Protein AF-A0A958KXW8-F1 (afdb_monomer)

Structure (mmCIF, N/CA/C/O backbone):
data_AF-A0A958KXW8-F1
#
_entry.id   AF-A0A958KXW8-F1
#
loop_
_atom_site.group_PDB
_atom_site.id
_atom_site.type_symbol
_atom_site.label_atom_id
_atom_site.label_alt_id
_atom_site.label_comp_id
_atom_site.label_asym_id
_atom_site.label_entity_id
_atom_site.label_seq_id
_atom_site.pdbx_PDB_ins_code
_atom_site.Cartn_x
_atom_site.Cartn_y
_atom_site.Cartn_z
_atom_site.occupancy
_atom_site.B_iso_or_equiv
_atom_site.auth_seq_id
_atom_site.auth_comp_id
_atom_site.auth_asym_id
_atom_site.auth_atom_id
_atom_site.pdbx_PDB_model_num
ATOM 1 N N . MET A 1 1 ? -33.061 13.403 -81.644 1.00 44.84 1 MET A N 1
ATOM 2 C CA . MET A 1 1 ? -31.694 12.838 -81.671 1.00 44.84 1 MET A CA 1
ATOM 3 C C . MET A 1 1 ? -31.217 12.624 -80.242 1.00 44.84 1 MET A C 1
ATOM 5 O O . MET A 1 1 ? -30.715 13.548 -79.624 1.00 44.84 1 MET A O 1
ATOM 9 N N . GLN A 1 2 ? -31.441 11.441 -79.678 1.00 46.78 2 GLN A N 1
ATOM 10 C CA . GLN A 1 2 ? -30.867 11.020 -78.398 1.00 46.78 2 GLN A CA 1
ATOM 11 C C . GLN A 1 2 ? -30.619 9.510 -78.468 1.00 46.78 2 GLN A C 1
ATOM 13 O O . GLN A 1 2 ? -31.419 8.801 -79.077 1.00 46.78 2 GLN A O 1
ATOM 18 N N . ARG A 1 3 ? -29.558 9.062 -77.779 1.00 53.62 3 ARG A N 1
ATOM 19 C CA . ARG A 1 3 ? -28.926 7.720 -77.719 1.00 53.62 3 ARG A CA 1
ATOM 20 C C . ARG A 1 3 ? -27.721 7.617 -78.666 1.00 53.62 3 ARG A C 1
ATOM 22 O O . ARG A 1 3 ? -27.907 7.570 -79.876 1.00 53.62 3 ARG A O 1
ATOM 29 N N . PRO A 1 4 ? -26.493 7.627 -78.104 1.00 51.78 4 PRO A N 1
ATOM 30 C CA . PRO A 1 4 ? -25.966 6.432 -77.437 1.00 51.78 4 PRO A CA 1
ATOM 31 C C . PRO A 1 4 ? -25.074 6.752 -76.212 1.00 51.78 4 PRO A C 1
ATOM 33 O O . PRO A 1 4 ? -23.893 7.036 -76.355 1.00 51.78 4 PRO A O 1
ATOM 36 N N . ILE A 1 5 ? -25.611 6.674 -74.990 1.00 54.44 5 ILE A N 1
ATOM 37 C CA . ILE A 1 5 ? -24.793 6.739 -73.750 1.00 54.44 5 ILE A CA 1
ATOM 38 C C . ILE A 1 5 ? -24.969 5.472 -72.886 1.00 54.44 5 ILE A C 1
ATOM 40 O O . ILE A 1 5 ? -24.111 5.120 -72.086 1.00 54.44 5 ILE A O 1
ATOM 44 N N . ILE A 1 6 ? -26.035 4.693 -73.102 1.00 53.25 6 ILE A N 1
ATOM 45 C CA . ILE A 1 6 ? -26.360 3.538 -72.246 1.00 53.25 6 ILE A CA 1
ATOM 46 C C . ILE A 1 6 ? -25.495 2.298 -72.567 1.00 53.25 6 ILE A C 1
ATOM 48 O O . ILE A 1 6 ? -25.275 1.457 -71.696 1.00 53.25 6 ILE A O 1
ATOM 52 N N . SER A 1 7 ? -24.947 2.171 -73.782 1.00 52.81 7 SER A N 1
ATOM 53 C CA . SER A 1 7 ? -24.134 1.002 -74.164 1.00 52.81 7 SER A CA 1
ATOM 54 C C . SER A 1 7 ? -22.685 1.060 -73.666 1.00 52.81 7 SER A C 1
ATOM 56 O O . SER A 1 7 ? -22.091 0.005 -73.438 1.00 52.81 7 SER A O 1
ATOM 58 N N . SER A 1 8 ? -22.118 2.252 -73.445 1.00 53.97 8 SER A N 1
ATOM 59 C CA . SER A 1 8 ? -20.753 2.393 -72.920 1.00 53.97 8 SER A CA 1
ATOM 60 C C . SER A 1 8 ? -20.694 2.087 -71.421 1.00 53.97 8 SER A C 1
ATOM 62 O O . SER A 1 8 ? -19.822 1.335 -70.993 1.00 53.97 8 SER A O 1
ATOM 64 N N . LEU A 1 9 ? -21.676 2.540 -70.634 1.00 51.44 9 LEU A N 1
ATOM 65 C CA . LEU A 1 9 ? -21.733 2.291 -69.185 1.00 51.44 9 LEU A CA 1
ATOM 66 C C . LEU A 1 9 ? -21.862 0.799 -68.823 1.00 51.44 9 LEU A C 1
ATOM 68 O O . LEU A 1 9 ? -21.274 0.350 -67.840 1.00 51.44 9 LEU A O 1
ATOM 72 N N . ARG A 1 10 ? -22.546 -0.013 -69.646 1.00 54.56 10 ARG A N 1
ATOM 73 C CA . ARG A 1 10 ? -22.614 -1.473 -6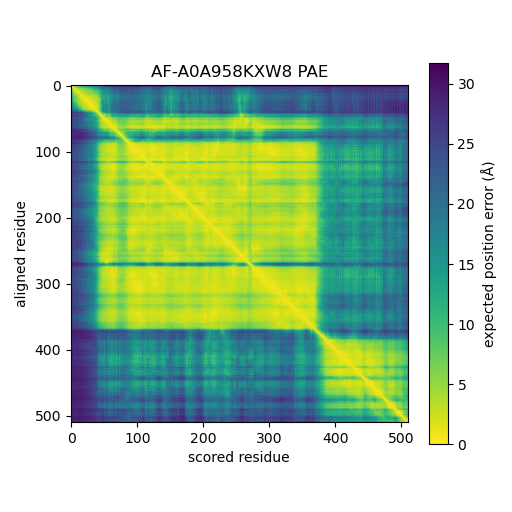9.431 1.00 54.56 10 ARG A CA 1
ATOM 74 C C . ARG A 1 10 ? -21.276 -2.184 -69.647 1.00 54.56 10 ARG A C 1
ATOM 76 O O . ARG A 1 10 ? -21.008 -3.159 -68.951 1.00 54.56 10 ARG A O 1
ATOM 83 N N . ARG A 1 11 ? -20.426 -1.706 -70.566 1.00 56.59 11 ARG A N 1
ATOM 84 C CA . ARG A 1 11 ? -19.087 -2.287 -70.774 1.00 56.59 11 ARG A CA 1
ATOM 85 C C . ARG A 1 11 ? -18.127 -1.923 -69.644 1.00 56.59 11 ARG A C 1
ATOM 87 O O . ARG A 1 11 ? -17.370 -2.784 -69.216 1.00 56.59 11 ARG A O 1
ATOM 94 N N . TRP A 1 12 ? -18.207 -0.707 -69.107 1.00 54.88 12 TRP A N 1
ATOM 95 C CA . TRP A 1 12 ? -17.369 -0.300 -67.974 1.00 54.88 12 TRP A CA 1
ATOM 96 C C . TRP A 1 12 ? -17.698 -1.071 -66.685 1.00 54.88 12 TRP A C 1
ATOM 98 O O . TRP A 1 12 ? -16.782 -1.506 -65.990 1.00 54.88 12 TRP A O 1
ATOM 108 N N . ASN A 1 13 ? -18.977 -1.359 -66.418 1.00 56.00 13 ASN A N 1
ATOM 109 C CA . ASN A 1 13 ? -19.364 -2.172 -65.257 1.00 56.00 13 ASN A CA 1
ATOM 110 C C . ASN A 1 13 ? -18.900 -3.633 -65.351 1.00 56.00 13 ASN A C 1
ATOM 112 O O . ASN A 1 13 ? -18.547 -4.216 -64.331 1.00 56.00 13 ASN A O 1
ATOM 116 N N . ALA A 1 14 ? -18.848 -4.222 -66.550 1.00 62.38 14 ALA A N 1
ATOM 117 C CA . ALA A 1 14 ? -18.357 -5.591 -66.723 1.00 62.38 14 ALA A CA 1
ATOM 118 C C . ALA A 1 14 ? -16.846 -5.717 -66.459 1.00 62.38 14 ALA A C 1
ATOM 120 O O . ALA A 1 14 ? -16.390 -6.771 -66.025 1.00 62.38 14 ALA A O 1
ATOM 121 N N . PHE A 1 15 ? -16.083 -4.642 -66.686 1.00 63.47 15 PHE A N 1
ATOM 122 C CA . PHE A 1 15 ? -14.644 -4.631 -66.438 1.00 63.47 15 PHE A CA 1
ATOM 123 C C . PHE A 1 15 ? -14.282 -4.207 -65.018 1.00 63.47 15 PHE A C 1
ATOM 125 O O . PHE A 1 15 ? -13.375 -4.799 -64.463 1.00 63.47 15 PHE A O 1
ATOM 132 N N . ILE A 1 16 ? -14.961 -3.239 -64.396 1.00 71.12 16 ILE A N 1
ATOM 133 C CA . ILE A 1 16 ? -14.552 -2.727 -63.072 1.00 71.12 16 ILE A CA 1
ATOM 134 C C . ILE A 1 16 ? -15.000 -3.645 -61.925 1.00 71.12 16 ILE A C 1
ATOM 136 O O . ILE A 1 16 ? -14.266 -3.825 -60.951 1.00 71.12 16 ILE A O 1
ATOM 140 N N . LEU A 1 17 ? -16.189 -4.244 -62.029 1.00 72.00 17 LEU A N 1
ATOM 141 C CA . LEU A 1 17 ? -16.794 -5.001 -60.929 1.00 72.00 17 LEU A CA 1
ATOM 142 C C . LEU A 1 17 ? -15.964 -6.224 -60.479 1.00 72.00 17 LEU A C 1
ATOM 144 O O . LEU A 1 17 ? -15.826 -6.409 -59.270 1.00 72.00 17 LEU A O 1
ATOM 148 N N . PRO A 1 18 ? -15.350 -7.023 -61.378 1.00 77.50 18 PRO A N 1
ATOM 149 C CA . PRO A 1 18 ? -14.501 -8.142 -60.970 1.00 77.50 18 PRO A CA 1
ATOM 150 C C . PRO A 1 18 ? -13.254 -7.690 -60.202 1.00 77.50 18 PRO A C 1
ATOM 152 O O . PRO A 1 18 ? -12.901 -8.308 -59.199 1.00 77.50 18 PRO A O 1
ATOM 155 N N . TYR A 1 19 ? -12.606 -6.594 -60.615 1.00 76.62 19 TYR A N 1
ATOM 156 C CA . TYR A 1 19 ? -11.420 -6.079 -59.918 1.00 76.62 19 TYR A CA 1
ATOM 157 C C . TYR A 1 19 ? -11.764 -5.485 -58.555 1.00 76.62 19 TYR A C 1
ATOM 159 O O . TYR A 1 19 ? -11.048 -5.753 -57.595 1.00 76.62 19 TYR A O 1
ATOM 167 N N . ALA A 1 20 ? -12.871 -4.743 -58.442 1.00 76.25 20 ALA A N 1
ATOM 168 C CA . ALA A 1 20 ? -13.340 -4.217 -57.160 1.00 76.25 20 ALA A CA 1
ATOM 169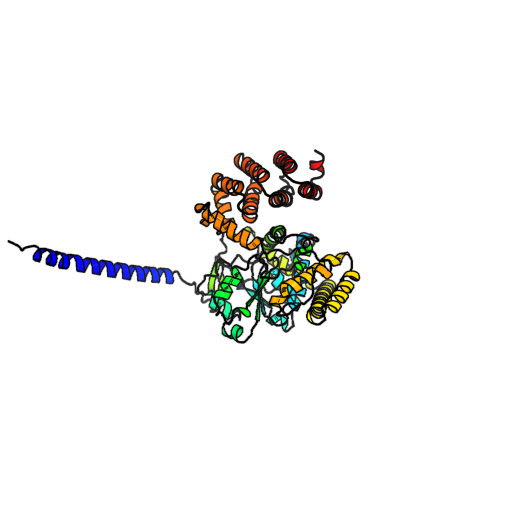 C C . ALA A 1 20 ? -13.693 -5.346 -56.178 1.00 76.25 20 ALA A C 1
ATOM 171 O O . ALA A 1 20 ? -13.316 -5.288 -55.009 1.00 76.25 20 ALA A O 1
ATOM 172 N N . LEU A 1 21 ? -14.349 -6.407 -56.663 1.00 79.94 21 LEU A N 1
ATOM 173 C CA . LEU A 1 21 ? -14.663 -7.582 -55.852 1.00 79.94 21 LEU A CA 1
ATOM 174 C C . LEU A 1 21 ? -13.389 -8.327 -55.427 1.00 79.94 21 LEU A C 1
ATOM 176 O O . LEU A 1 21 ? -13.267 -8.734 -54.276 1.00 79.94 21 LEU A O 1
ATOM 180 N N . THR A 1 22 ? -12.412 -8.449 -56.328 1.00 84.56 22 THR A N 1
ATOM 181 C CA . THR A 1 22 ? -11.135 -9.120 -56.046 1.00 84.56 22 THR A CA 1
ATOM 182 C C . THR A 1 22 ? -10.323 -8.342 -55.013 1.00 84.56 22 THR A C 1
ATOM 184 O O . THR A 1 22 ? -9.823 -8.947 -54.072 1.00 84.56 22 THR A O 1
ATOM 187 N N . LEU A 1 23 ? -10.250 -7.010 -55.137 1.00 81.31 23 LEU A N 1
ATOM 188 C CA . LEU A 1 23 ? -9.632 -6.101 -54.161 1.00 81.31 23 LEU A CA 1
ATOM 189 C C . LEU A 1 23 ? -10.316 -6.165 -52.796 1.00 81.31 23 LEU A C 1
ATOM 191 O O . LEU A 1 23 ? -9.639 -6.184 -51.775 1.00 81.31 23 LEU A O 1
ATOM 195 N N . PHE A 1 24 ? -11.648 -6.224 -52.763 1.00 83.56 24 PHE A N 1
ATOM 196 C CA . PHE A 1 24 ? -12.395 -6.337 -51.513 1.00 83.56 24 PHE A CA 1
ATOM 197 C C . PHE A 1 24 ? -12.146 -7.682 -50.816 1.00 83.56 24 PHE A C 1
ATOM 199 O O . PHE A 1 24 ? -11.944 -7.725 -49.600 1.00 83.56 24 PHE A O 1
ATOM 206 N N . VAL A 1 25 ? -12.103 -8.779 -51.578 1.00 86.00 25 VAL A N 1
ATOM 207 C CA . VAL A 1 25 ? -11.810 -10.118 -51.049 1.00 86.00 25 VAL A CA 1
ATOM 208 C C . VAL A 1 25 ? -10.361 -10.218 -50.572 1.00 86.00 25 VAL A C 1
ATOM 210 O O . VAL A 1 25 ? -10.131 -10.743 -49.485 1.00 86.00 25 VAL A O 1
ATOM 213 N N . THR A 1 26 ? -9.385 -9.674 -51.307 1.00 83.81 26 THR A N 1
ATOM 214 C CA . THR A 1 26 ? -7.981 -9.667 -50.860 1.00 83.81 26 THR A CA 1
ATOM 215 C C . THR A 1 26 ? -7.761 -8.766 -49.655 1.00 83.81 26 THR A C 1
ATOM 217 O O . THR A 1 26 ? -7.067 -9.189 -48.736 1.00 83.81 26 THR A O 1
ATOM 220 N N . PHE A 1 27 ? -8.386 -7.586 -49.581 1.00 84.31 27 PHE A N 1
ATOM 221 C CA . PHE A 1 27 ? -8.329 -6.749 -48.376 1.00 84.31 27 PHE A CA 1
ATOM 222 C C . PHE A 1 27 ? -8.973 -7.431 -47.172 1.00 84.31 27 PHE A C 1
ATOM 224 O O . PHE A 1 27 ? -8.417 -7.377 -46.080 1.00 84.31 27 PHE A O 1
ATOM 231 N N . SER A 1 28 ? -10.107 -8.107 -47.360 1.00 82.12 28 SER A N 1
ATOM 232 C CA . SER A 1 28 ? -10.772 -8.847 -46.282 1.00 82.12 28 SER A CA 1
ATOM 233 C C . SER A 1 28 ? -9.932 -10.040 -45.822 1.00 82.12 28 SER A C 1
ATOM 235 O O . SER A 1 28 ? -9.766 -10.246 -44.624 1.00 82.12 28 SER A O 1
ATOM 237 N N . ALA A 1 29 ? -9.330 -10.788 -46.751 1.00 82.19 29 ALA A N 1
ATOM 238 C CA . ALA A 1 29 ? -8.430 -11.894 -46.435 1.00 82.19 29 ALA A CA 1
ATOM 239 C C . ALA A 1 29 ? -7.146 -11.414 -45.742 1.00 82.19 29 ALA A C 1
ATOM 241 O O . ALA A 1 29 ? -6.722 -12.024 -44.765 1.00 82.19 29 ALA A O 1
ATOM 242 N N . LEU A 1 30 ? -6.561 -10.298 -46.190 1.00 81.75 30 LEU A N 1
ATOM 243 C CA . LEU A 1 30 ? -5.414 -9.667 -45.539 1.00 81.75 30 LEU A CA 1
ATOM 244 C C . LEU A 1 30 ? -5.778 -9.120 -44.165 1.00 81.75 30 LEU A C 1
ATOM 246 O O . LEU A 1 30 ? -4.993 -9.296 -43.249 1.00 81.75 30 LEU A O 1
ATOM 250 N N . ALA A 1 31 ? -6.955 -8.519 -43.984 1.00 78.12 31 ALA A N 1
ATOM 251 C CA . ALA A 1 31 ? -7.420 -8.044 -42.685 1.00 78.12 31 ALA A CA 1
ATOM 252 C C . ALA A 1 31 ? -7.651 -9.204 -41.710 1.00 78.12 31 ALA A C 1
ATOM 254 O O . ALA A 1 31 ? -7.269 -9.088 -40.547 1.00 78.12 31 ALA A O 1
ATOM 255 N N . VAL A 1 32 ? -8.203 -10.331 -42.179 1.00 75.50 32 VAL A N 1
ATOM 256 C CA . VAL A 1 32 ? -8.346 -11.574 -41.403 1.00 75.50 32 VAL A CA 1
ATOM 257 C C . VAL A 1 32 ? -6.983 -12.187 -41.091 1.00 75.50 32 VAL A C 1
ATOM 259 O O . VAL A 1 32 ? -6.757 -12.589 -39.958 1.00 75.50 32 VAL A O 1
ATOM 262 N N . LEU A 1 33 ? -6.043 -12.206 -42.038 1.00 71.25 33 LEU A N 1
ATOM 263 C CA . LEU A 1 33 ? -4.671 -12.662 -41.800 1.00 71.25 33 LEU A CA 1
ATOM 264 C C . LEU A 1 33 ? -3.920 -11.737 -40.843 1.00 71.25 33 LEU A C 1
ATOM 266 O O . LEU A 1 33 ? -3.206 -12.231 -39.984 1.00 71.25 33 LEU A O 1
ATOM 270 N N . PHE A 1 34 ? -4.114 -10.421 -40.922 1.00 68.94 34 PHE A N 1
ATOM 271 C CA . PHE A 1 34 ? -3.518 -9.463 -39.994 1.00 68.94 34 PHE A CA 1
ATOM 272 C C . PHE A 1 34 ? -4.129 -9.600 -38.604 1.00 68.94 34 PHE A C 1
ATOM 274 O O . PHE A 1 34 ? -3.391 -9.659 -37.633 1.00 68.94 34 PHE A O 1
ATOM 281 N N . THR A 1 35 ? -5.454 -9.721 -38.475 1.00 63.69 35 THR A N 1
ATOM 282 C CA . THR A 1 35 ? -6.088 -9.978 -37.169 1.00 63.69 35 THR A CA 1
ATOM 283 C C . THR A 1 35 ? -5.728 -11.352 -36.623 1.00 63.69 35 THR A C 1
ATOM 285 O O . THR A 1 35 ? -5.498 -11.465 -35.423 1.00 63.69 35 THR A O 1
ATOM 288 N N . ALA A 1 36 ? -5.587 -12.371 -37.473 1.00 56.28 36 ALA A N 1
ATOM 289 C CA . ALA A 1 36 ? -5.087 -13.682 -37.088 1.00 56.28 36 ALA A CA 1
ATOM 290 C C . ALA A 1 36 ? -3.630 -13.585 -36.622 1.00 56.28 36 ALA A C 1
ATOM 292 O O . ALA A 1 36 ? -3.357 -13.955 -35.492 1.00 56.28 36 ALA A O 1
ATOM 293 N N . MET A 1 37 ? -2.718 -12.990 -37.390 1.00 54.12 37 MET A N 1
ATOM 294 C CA . MET A 1 37 ? -1.308 -12.808 -37.014 1.00 54.12 37 MET A CA 1
ATOM 295 C C . MET A 1 37 ? -1.123 -11.904 -35.790 1.00 54.12 37 MET A C 1
ATOM 297 O O . MET A 1 37 ? -0.218 -12.141 -35.001 1.00 54.12 37 MET A O 1
ATOM 301 N N . TRP A 1 38 ? -2.001 -10.925 -35.567 1.00 53.28 38 TRP A N 1
ATOM 302 C CA . TRP A 1 38 ? -1.994 -10.061 -34.379 1.00 53.28 38 TRP A CA 1
ATOM 303 C C . TRP A 1 38 ? -2.736 -10.682 -33.182 1.00 53.28 38 TRP A C 1
ATOM 305 O O . TRP A 1 38 ? -2.569 -10.263 -32.042 1.00 53.28 38 TRP A O 1
ATOM 315 N N . SER A 1 39 ? -3.545 -11.720 -33.410 1.00 48.25 39 SER A N 1
ATOM 316 C CA . SER A 1 39 ? -4.073 -12.600 -32.357 1.00 48.25 39 SER A CA 1
ATOM 317 C C . SER A 1 39 ? -3.132 -13.770 -32.037 1.00 48.25 39 SER A C 1
ATOM 319 O O . SER A 1 39 ? -3.167 -14.293 -30.926 1.00 48.25 39 SER A O 1
ATOM 321 N N . VAL A 1 40 ? -2.272 -14.131 -32.997 1.00 42.09 40 VAL A N 1
ATOM 322 C CA . VAL A 1 40 ? -1.244 -15.184 -32.961 1.00 42.09 40 VAL A CA 1
ATOM 323 C C . VAL A 1 40 ? 0.144 -14.603 -32.664 1.00 42.09 40 VAL A C 1
ATOM 325 O O . VAL A 1 40 ? 1.095 -15.363 -32.504 1.00 42.09 40 VAL A O 1
ATOM 328 N N . SER A 1 41 ? 0.280 -13.284 -32.457 1.00 48.22 41 SER A N 1
ATOM 329 C CA . SER A 1 41 ? 1.353 -12.745 -31.618 1.00 48.22 41 SER A CA 1
ATOM 330 C C . SER A 1 41 ? 1.124 -13.322 -30.222 1.00 48.22 41 SER A C 1
ATOM 332 O O . SER A 1 41 ? 0.304 -12.838 -29.439 1.00 48.22 41 SER A O 1
ATOM 334 N N . ALA A 1 42 ? 1.744 -14.483 -30.049 1.00 49.53 42 ALA A N 1
ATOM 335 C CA . ALA A 1 42 ? 1.342 -15.568 -29.191 1.00 49.53 42 ALA A CA 1
ATOM 336 C C . ALA A 1 42 ? 1.167 -15.104 -27.752 1.00 49.53 42 ALA A C 1
ATOM 338 O O . ALA A 1 42 ? 2.092 -14.566 -27.144 1.00 49.53 42 ALA A O 1
ATOM 339 N N . GLN A 1 43 ? 0.012 -15.419 -27.164 1.00 57.03 43 GLN A N 1
ATOM 340 C CA . GLN A 1 43 ? 0.018 -15.711 -25.738 1.00 57.03 43 GLN A CA 1
ATOM 341 C C . GLN A 1 43 ? 1.009 -16.845 -25.538 1.00 57.03 43 GLN A C 1
ATOM 343 O O . GLN A 1 43 ? 0.776 -17.973 -25.976 1.00 57.03 43 GLN A O 1
ATOM 348 N N . ALA A 1 44 ? 2.139 -16.512 -24.934 1.00 61.81 44 ALA A N 1
ATOM 349 C CA . ALA A 1 44 ? 3.158 -17.476 -24.619 1.00 61.81 44 ALA A CA 1
ATOM 350 C C . ALA A 1 44 ? 2.544 -18.468 -23.616 1.00 61.81 44 ALA A C 1
ATOM 352 O O . ALA A 1 44 ? 2.249 -18.120 -22.470 1.00 61.81 44 ALA A O 1
ATOM 353 N N . LYS A 1 45 ? 2.218 -19.668 -24.099 1.00 72.06 45 LYS A N 1
ATOM 354 C CA . LYS A 1 45 ? 1.870 -20.813 -23.262 1.00 72.06 45 LYS A CA 1
ATOM 355 C C . LYS A 1 45 ? 3.147 -21.614 -23.081 1.00 72.06 45 LYS A C 1
ATOM 357 O O . LYS A 1 45 ? 3.691 -22.118 -24.060 1.00 72.06 45 LYS A O 1
ATOM 362 N N . TRP A 1 46 ? 3.619 -21.707 -21.848 1.00 79.38 46 TRP A N 1
ATOM 363 C CA . TRP A 1 46 ? 4.804 -22.472 -21.486 1.00 79.38 46 TRP A CA 1
ATOM 364 C C . TRP A 1 46 ? 4.352 -23.699 -20.704 1.00 79.38 46 TRP A C 1
ATOM 366 O O . TRP A 1 46 ? 3.907 -23.606 -19.561 1.00 79.38 46 TRP A O 1
ATOM 376 N N . THR A 1 47 ? 4.384 -24.851 -21.365 1.00 76.94 47 THR A N 1
ATOM 377 C CA . THR A 1 47 ? 3.844 -26.112 -20.838 1.00 76.94 47 THR A CA 1
ATOM 378 C C . THR A 1 47 ? 4.693 -26.705 -19.726 1.00 76.94 47 THR A C 1
ATOM 380 O O . THR A 1 47 ? 4.158 -27.382 -18.857 1.00 76.94 47 THR A O 1
ATOM 383 N N . ASP A 1 48 ? 5.985 -26.390 -19.700 1.00 81.44 48 ASP A N 1
ATOM 384 C CA . ASP A 1 48 ? 6.961 -27.095 -18.864 1.00 81.44 48 ASP A CA 1
ATOM 385 C C . ASP A 1 48 ? 7.007 -26.557 -17.422 1.00 81.44 48 ASP A C 1
ATOM 387 O O . ASP A 1 48 ? 7.886 -26.912 -16.643 1.00 81.44 48 ASP A O 1
ATOM 391 N N . GLY A 1 49 ? 6.084 -25.655 -17.061 1.00 81.88 49 GLY A N 1
ATOM 392 C CA . GLY A 1 49 ? 6.022 -25.028 -15.735 1.00 81.88 49 GLY A CA 1
ATOM 393 C C . GLY A 1 49 ? 7.172 -24.058 -15.438 1.00 81.88 49 GLY A C 1
ATOM 394 O O . GLY A 1 49 ? 7.212 -23.466 -14.363 1.00 81.88 49 GLY A O 1
ATOM 395 N N . GLN A 1 50 ? 8.098 -23.868 -16.380 1.00 87.00 50 GLN A N 1
ATOM 396 C CA . GLN A 1 50 ? 9.260 -23.000 -16.225 1.00 87.00 50 GLN A CA 1
ATOM 397 C C . GLN A 1 50 ? 9.035 -21.636 -16.879 1.00 87.00 50 GLN A C 1
ATOM 399 O O . GLN A 1 50 ? 8.477 -21.526 -17.972 1.00 87.00 50 GLN A O 1
ATOM 404 N N . ILE A 1 51 ? 9.514 -20.586 -16.210 1.00 87.94 51 ILE A N 1
ATOM 405 C CA . ILE A 1 51 ? 9.613 -19.247 -16.793 1.00 87.94 51 ILE A CA 1
ATOM 406 C C . ILE A 1 51 ? 10.785 -19.261 -17.790 1.00 87.94 51 ILE A C 1
ATOM 408 O O . ILE A 1 51 ? 11.895 -19.615 -17.390 1.00 87.94 51 ILE A O 1
ATOM 412 N N . PRO A 1 52 ? 10.590 -18.902 -19.072 1.00 86.00 52 PRO A N 1
ATOM 413 C CA . PRO A 1 52 ? 11.663 -18.911 -20.051 1.00 86.00 52 PRO A CA 1
ATOM 414 C C . PRO A 1 52 ? 12.777 -17.941 -19.705 1.00 86.00 52 PRO A C 1
ATOM 416 O O . PRO A 1 52 ? 12.574 -16.915 -19.054 1.00 86.00 52 PRO A O 1
ATOM 419 N N . HIS A 1 53 ? 13.947 -18.231 -20.262 1.00 89.38 53 HIS A N 1
ATOM 420 C CA . HIS A 1 53 ? 15.093 -17.343 -20.197 1.00 89.38 53 HIS A CA 1
ATOM 421 C C . HIS A 1 53 ? 14.735 -15.921 -20.671 1.00 89.38 53 HIS A C 1
ATOM 423 O O . HIS A 1 53 ? 14.078 -15.739 -21.699 1.00 89.38 53 HIS A O 1
ATOM 429 N N . GLY A 1 54 ? 15.184 -14.911 -19.923 1.00 90.12 54 GLY A N 1
ATOM 430 C CA . GLY A 1 54 ? 14.888 -13.499 -20.190 1.00 90.12 54 GLY A CA 1
ATOM 431 C C . GLY A 1 54 ? 13.567 -12.993 -19.598 1.00 90.12 54 GLY A C 1
ATOM 432 O O . GLY A 1 54 ? 13.247 -11.815 -19.758 1.00 90.12 54 GLY A O 1
ATOM 433 N N . TRP A 1 55 ? 12.807 -13.850 -18.911 1.00 91.69 55 TRP A N 1
ATOM 434 C CA . TRP A 1 55 ? 11.583 -13.483 -18.203 1.00 91.69 55 TRP A CA 1
ATOM 435 C C . TRP A 1 55 ? 11.691 -13.792 -16.715 1.00 91.69 55 TRP A C 1
ATOM 437 O O . TRP A 1 55 ? 12.431 -14.674 -16.284 1.00 91.69 55 TRP A O 1
ATOM 447 N N . GLU A 1 56 ? 10.911 -13.073 -15.921 1.00 91.62 56 GLU A N 1
ATOM 448 C CA . GLU A 1 56 ? 10.765 -13.322 -14.495 1.00 91.62 56 GLU A CA 1
ATOM 449 C C . GLU A 1 56 ? 9.302 -13.258 -14.058 1.00 91.62 56 GLU A C 1
ATOM 451 O O . GLU A 1 56 ? 8.440 -12.688 -14.733 1.00 91.62 56 GLU A O 1
ATOM 456 N N . SER A 1 57 ? 9.034 -13.881 -12.913 1.00 91.38 57 SER A N 1
ATOM 457 C CA . SER A 1 57 ? 7.736 -13.899 -12.249 1.00 91.38 57 SER A CA 1
ATOM 458 C C . SER A 1 57 ? 7.921 -14.081 -10.743 1.00 91.38 57 SER A C 1
ATOM 460 O O . SER A 1 57 ? 8.926 -14.648 -10.295 1.00 91.38 57 SER A O 1
ATOM 462 N N . TYR A 1 58 ? 6.908 -13.686 -9.969 1.00 89.56 58 TYR A N 1
ATOM 463 C CA . TYR A 1 58 ? 6.843 -13.937 -8.523 1.00 89.56 58 TYR A CA 1
ATOM 464 C C . TYR A 1 58 ? 6.790 -15.422 -8.176 1.00 89.56 58 TYR A C 1
ATOM 466 O O . TYR A 1 58 ? 7.054 -15.762 -7.033 1.00 89.56 58 TYR A O 1
ATOM 474 N N . LEU A 1 59 ? 6.559 -16.311 -9.151 1.00 87.50 59 LEU A N 1
ATOM 475 C CA . LEU A 1 59 ? 6.724 -17.756 -8.964 1.00 87.50 59 LEU A CA 1
ATOM 476 C C . LEU A 1 59 ? 8.112 -18.124 -8.400 1.00 87.50 59 LEU A C 1
ATOM 478 O O . LEU A 1 59 ? 8.263 -19.138 -7.733 1.00 87.50 59 LEU A O 1
ATOM 482 N N . THR A 1 60 ? 9.125 -17.294 -8.665 1.00 88.56 60 THR A N 1
ATOM 483 C CA . THR A 1 60 ? 10.501 -17.499 -8.183 1.00 88.56 60 THR A CA 1
ATOM 484 C C . THR A 1 60 ? 10.822 -16.771 -6.875 1.00 88.56 60 THR A C 1
ATOM 486 O O . THR A 1 60 ? 11.929 -16.923 -6.361 1.00 88.56 60 THR A O 1
ATOM 489 N N . ARG A 1 61 ? 9.892 -15.965 -6.341 1.00 91.94 61 ARG A N 1
ATOM 490 C CA . ARG A 1 61 ? 10.064 -15.267 -5.060 1.00 91.94 61 ARG A CA 1
ATOM 491 C C . ARG A 1 61 ? 9.816 -16.260 -3.925 1.00 91.94 61 ARG A C 1
ATOM 493 O O . ARG A 1 61 ? 8.754 -16.880 -3.916 1.00 91.94 61 ARG A O 1
ATOM 500 N N . PRO A 1 62 ? 10.745 -16.424 -2.969 1.00 92.81 62 PRO A N 1
ATOM 501 C CA . PRO A 1 62 ? 10.488 -17.284 -1.824 1.00 92.81 62 PRO A CA 1
ATOM 502 C C . PRO A 1 62 ? 9.357 -16.713 -0.963 1.00 92.81 62 PRO A C 1
ATOM 504 O O . PRO A 1 62 ? 9.155 -15.500 -0.894 1.00 92.81 62 PRO A O 1
ATOM 507 N N . ASP A 1 63 ? 8.632 -17.592 -0.277 1.00 94.12 63 ASP A N 1
ATOM 508 C CA . ASP A 1 63 ? 7.700 -17.186 0.776 1.00 94.12 63 ASP A CA 1
ATOM 509 C C . ASP A 1 63 ? 8.507 -16.701 1.996 1.00 94.12 63 ASP A C 1
ATOM 511 O O . ASP A 1 63 ? 9.498 -17.339 2.365 1.00 94.12 63 ASP A O 1
ATOM 515 N N . ILE A 1 64 ? 8.097 -15.604 2.639 1.00 96.00 64 ILE A N 1
ATOM 516 C CA . ILE A 1 64 ? 8.712 -15.084 3.872 1.00 96.00 64 ILE A CA 1
ATOM 517 C C . ILE A 1 64 ? 8.714 -16.126 5.007 1.00 96.00 64 ILE A C 1
ATOM 519 O O . ILE A 1 64 ? 9.621 -16.164 5.843 1.00 96.00 64 ILE A O 1
ATOM 523 N N . LEU A 1 65 ? 7.741 -17.036 5.019 1.00 95.88 65 LEU A N 1
ATOM 524 C CA . LEU A 1 65 ? 7.660 -18.120 5.994 1.00 95.88 65 LEU A CA 1
ATOM 525 C C . LEU A 1 65 ? 8.692 -19.222 5.718 1.00 95.88 65 LEU A C 1
ATOM 527 O O . LEU A 1 65 ? 9.066 -19.954 6.634 1.00 95.88 65 LEU A O 1
ATOM 531 N N . SER A 1 66 ? 9.268 -19.274 4.510 1.00 93.19 66 SER A N 1
ATOM 532 C CA . SER A 1 66 ? 10.279 -20.271 4.140 1.00 93.19 66 SER A CA 1
ATOM 533 C C . SER A 1 66 ? 11.456 -20.274 5.125 1.00 93.19 66 SER A C 1
ATOM 535 O O . SER A 1 66 ? 11.970 -19.206 5.480 1.00 93.19 66 SER A O 1
ATOM 537 N N . PRO A 1 67 ? 11.949 -21.451 5.551 1.00 83.81 67 PRO A N 1
ATOM 538 C CA . PRO A 1 67 ? 13.055 -21.532 6.506 1.00 83.81 67 PRO A CA 1
ATOM 539 C C . PRO A 1 67 ? 14.357 -20.936 5.945 1.00 83.81 67 PRO A C 1
ATOM 541 O O . PRO A 1 67 ? 15.150 -20.386 6.701 1.00 83.81 67 PRO A O 1
ATOM 544 N N . ASN A 1 68 ? 14.545 -20.973 4.619 1.00 80.31 68 ASN A N 1
ATOM 545 C CA . ASN A 1 68 ? 15.759 -20.525 3.934 1.00 80.31 68 ASN A CA 1
ATOM 546 C C . ASN A 1 68 ? 15.453 -19.508 2.824 1.00 80.31 68 ASN A C 1
ATOM 548 O O . ASN A 1 68 ? 15.511 -19.841 1.644 1.00 80.31 68 ASN A O 1
ATOM 552 N N . ILE A 1 69 ? 15.165 -18.257 3.193 1.00 84.81 69 ILE A N 1
ATOM 553 C CA . ILE A 1 69 ? 14.890 -17.167 2.232 1.00 84.81 69 ILE A CA 1
ATOM 554 C C . ILE A 1 69 ? 16.093 -16.901 1.305 1.00 84.81 69 ILE A C 1
ATOM 556 O O . ILE A 1 69 ? 15.922 -16.667 0.115 1.00 84.81 69 ILE A O 1
ATOM 560 N N . LEU A 1 70 ? 17.316 -16.973 1.834 1.00 76.56 70 LEU A N 1
ATOM 561 C CA . LEU A 1 70 ? 18.550 -16.608 1.121 1.00 76.56 70 LEU A CA 1
ATOM 562 C C . LEU A 1 70 ? 19.282 -17.791 0.469 1.00 76.56 70 LEU A C 1
ATOM 564 O O . LEU A 1 70 ? 20.284 -17.604 -0.217 1.00 76.56 70 LEU A O 1
ATOM 568 N N . GLY A 1 71 ? 18.808 -19.020 0.686 1.00 70.81 71 GLY A N 1
ATOM 569 C CA . GLY A 1 71 ? 19.568 -20.232 0.371 1.00 70.81 71 GLY A CA 1
ATOM 570 C C . GLY A 1 71 ? 20.769 -20.451 1.308 1.00 70.81 71 GLY A C 1
ATOM 571 O O . GLY A 1 71 ? 21.221 -19.549 2.012 1.00 70.81 71 GLY A O 1
ATOM 572 N N . ALA A 1 72 ? 21.295 -21.680 1.337 1.00 61.72 72 ALA A N 1
ATOM 573 C CA . ALA A 1 72 ? 22.327 -22.094 2.299 1.00 61.72 72 ALA A CA 1
ATOM 574 C C . ALA A 1 72 ? 23.675 -21.351 2.151 1.00 61.72 72 ALA A C 1
ATOM 576 O O . ALA A 1 72 ? 24.443 -21.280 3.104 1.00 61.72 72 ALA A O 1
ATOM 577 N N . GLY A 1 73 ? 23.969 -20.793 0.970 1.00 61.41 73 GLY A N 1
ATOM 578 C CA . GLY A 1 73 ? 25.250 -20.138 0.675 1.00 61.41 73 GLY A CA 1
ATOM 579 C C . GLY A 1 73 ? 25.337 -18.652 1.043 1.00 61.41 73 GLY A C 1
ATOM 580 O O . GLY A 1 73 ? 26.439 -18.159 1.252 1.00 61.41 73 GLY A O 1
ATOM 581 N N . ALA A 1 74 ? 24.211 -17.937 1.141 1.00 65.19 74 ALA A N 1
ATOM 582 C CA . ALA A 1 74 ? 24.208 -16.480 1.341 1.00 65.19 74 ALA A CA 1
ATOM 583 C C . ALA A 1 74 ? 24.058 -16.050 2.814 1.00 65.19 74 ALA A C 1
ATOM 585 O O . ALA A 1 74 ? 24.289 -14.890 3.144 1.00 65.19 74 ALA A O 1
ATOM 586 N N . GLN A 1 75 ? 23.743 -16.976 3.729 1.00 61.94 75 GLN A N 1
ATOM 587 C CA . GLN A 1 75 ? 23.640 -16.675 5.167 1.00 61.94 75 GLN A CA 1
ATOM 588 C C . GLN A 1 75 ? 24.967 -16.210 5.792 1.00 61.94 75 GLN A C 1
ATOM 590 O O . GLN A 1 75 ? 24.952 -15.428 6.740 1.00 61.94 75 GLN A O 1
ATOM 595 N N . SER A 1 76 ? 26.114 -16.661 5.274 1.00 59.00 76 SER A N 1
ATOM 596 C CA . SER A 1 76 ? 27.436 -16.301 5.807 1.00 59.00 76 SER A CA 1
ATOM 597 C C . SER A 1 76 ? 27.906 -14.902 5.394 1.00 59.00 76 SER A C 1
ATOM 599 O O . SER A 1 76 ? 28.710 -14.307 6.105 1.00 59.00 76 SER A O 1
ATOM 601 N N . GLN A 1 77 ? 27.387 -14.347 4.292 1.00 56.09 77 GLN A N 1
ATOM 602 C CA . GLN A 1 77 ? 27.782 -13.027 3.778 1.00 56.09 77 GLN A CA 1
ATOM 603 C C . GLN A 1 77 ? 27.050 -11.856 4.456 1.00 56.09 77 GLN A C 1
ATOM 605 O O . GLN A 1 77 ? 27.422 -10.705 4.258 1.00 56.09 77 GLN A O 1
ATOM 610 N N . LEU A 1 78 ? 26.050 -12.139 5.295 1.00 55.06 78 LEU A N 1
ATOM 611 C CA . LEU A 1 78 ? 25.172 -11.136 5.914 1.00 55.06 78 LEU A CA 1
ATOM 612 C C . LEU A 1 78 ? 25.419 -10.933 7.416 1.00 55.06 78 LEU A C 1
ATOM 614 O O . LEU A 1 78 ? 24.585 -10.368 8.118 1.00 55.06 78 LEU A O 1
ATOM 618 N N . GLN A 1 79 ? 26.566 -11.384 7.935 1.00 54.12 79 GLN A N 1
ATOM 619 C CA . GLN A 1 79 ? 26.896 -11.256 9.362 1.00 54.12 79 GLN A CA 1
ATOM 620 C C . GLN A 1 79 ? 27.069 -9.803 9.835 1.00 54.12 79 GLN A C 1
ATOM 622 O O . GLN A 1 79 ? 26.931 -9.533 11.026 1.00 54.12 79 GLN A O 1
ATOM 627 N N . THR A 1 80 ? 27.303 -8.857 8.927 1.00 56.81 80 THR A N 1
ATOM 628 C CA . THR A 1 80 ? 27.139 -7.427 9.196 1.00 56.81 80 THR A CA 1
ATOM 629 C C . THR A 1 80 ? 25.911 -6.975 8.431 1.00 56.81 80 THR A C 1
ATOM 631 O O . THR A 1 80 ? 25.961 -6.955 7.207 1.00 56.81 80 THR A O 1
ATOM 634 N N . ASP A 1 81 ? 24.812 -6.675 9.121 1.00 60.44 81 ASP A N 1
ATOM 635 C CA . ASP A 1 81 ? 23.577 -6.221 8.479 1.00 60.44 81 ASP A CA 1
ATOM 636 C C . ASP A 1 81 ? 23.628 -4.689 8.321 1.00 60.44 81 ASP A C 1
ATOM 638 O O . ASP A 1 81 ? 23.305 -3.976 9.277 1.00 60.44 81 ASP A O 1
ATOM 642 N N . PRO A 1 82 ? 24.069 -4.140 7.168 1.00 62.97 82 PRO A N 1
ATOM 643 C CA . PRO A 1 82 ? 24.130 -2.693 6.974 1.00 62.97 82 PRO A CA 1
ATOM 644 C C . PRO A 1 82 ? 22.752 -2.030 7.121 1.00 62.97 82 PRO A C 1
ATOM 646 O O . PRO A 1 82 ? 22.686 -0.835 7.414 1.00 62.97 82 PRO A O 1
ATOM 649 N N . LEU A 1 83 ? 21.658 -2.788 6.968 1.00 71.25 83 LEU A N 1
ATOM 650 C CA . LEU A 1 83 ? 20.304 -2.261 7.096 1.00 71.25 83 LEU A CA 1
ATOM 651 C C . LEU A 1 83 ? 19.904 -1.998 8.548 1.00 71.25 83 LEU A C 1
ATOM 653 O O . LEU A 1 83 ? 19.156 -1.058 8.795 1.00 71.25 83 LEU A O 1
ATOM 657 N N . ASP A 1 84 ? 20.408 -2.768 9.519 1.00 63.81 84 ASP A N 1
ATOM 658 C CA . ASP A 1 84 ? 20.094 -2.533 10.939 1.00 63.81 84 ASP A CA 1
ATOM 659 C C . ASP A 1 84 ? 20.666 -1.184 11.433 1.00 63.81 84 ASP A C 1
ATOM 661 O O . ASP A 1 84 ? 20.142 -0.595 12.379 1.00 63.81 84 ASP A O 1
ATOM 665 N N . SER A 1 85 ? 21.704 -0.664 10.767 1.00 67.31 85 SER A N 1
ATOM 666 C CA . SER A 1 85 ? 22.242 0.686 10.992 1.00 67.31 85 SER A CA 1
ATOM 667 C C . SER A 1 85 ? 21.617 1.776 10.115 1.00 67.31 85 SER A C 1
ATOM 669 O O . SER A 1 85 ? 21.821 2.964 10.379 1.00 67.31 85 SER A O 1
ATOM 671 N N . ASP A 1 86 ? 20.855 1.407 9.084 1.00 80.50 86 ASP A N 1
ATOM 672 C CA . ASP A 1 86 ? 20.164 2.364 8.227 1.00 80.50 86 ASP A CA 1
ATOM 673 C C . ASP A 1 86 ? 18.889 2.853 8.924 1.00 80.50 86 ASP A C 1
ATOM 675 O O . ASP A 1 86 ? 17.845 2.195 8.949 1.00 80.50 86 ASP A O 1
ATOM 679 N N . ARG A 1 87 ? 18.978 4.056 9.500 1.00 77.00 87 ARG A N 1
ATOM 680 C CA . ARG A 1 87 ? 17.868 4.702 10.210 1.00 77.00 87 ARG A CA 1
ATOM 681 C C . ARG A 1 87 ? 16.596 4.776 9.358 1.00 77.00 87 ARG A C 1
ATOM 683 O O . ARG A 1 87 ? 15.508 4.636 9.916 1.00 77.00 87 ARG A O 1
ATOM 690 N N . SER A 1 88 ? 16.725 4.971 8.044 1.00 84.12 88 SER A N 1
ATOM 691 C CA . SER A 1 88 ? 15.576 5.068 7.139 1.00 84.12 88 SER A CA 1
ATOM 692 C C . SER A 1 88 ? 14.847 3.729 7.021 1.00 84.12 88 SER A C 1
ATOM 694 O O . SER A 1 88 ? 13.621 3.676 7.130 1.00 84.12 88 SER A O 1
ATOM 696 N N . TRP A 1 89 ? 15.595 2.628 6.916 1.00 91.75 89 TRP A N 1
ATOM 697 C CA . TRP A 1 89 ? 15.022 1.290 6.876 1.00 91.75 89 TRP A CA 1
ATOM 698 C C . TRP A 1 89 ? 14.341 0.913 8.190 1.00 91.75 89 TRP A C 1
ATOM 700 O O . TRP A 1 89 ? 13.218 0.416 8.169 1.00 91.75 89 TRP A O 1
ATOM 710 N N . VAL A 1 90 ? 14.966 1.190 9.338 1.00 90.88 90 VAL A N 1
ATOM 711 C CA . VAL A 1 90 ? 14.358 0.904 10.650 1.00 90.88 90 VAL A CA 1
ATOM 712 C C . VAL A 1 90 ? 13.012 1.623 10.799 1.00 90.88 90 VAL A C 1
ATOM 714 O O . VAL A 1 90 ? 12.044 1.027 11.277 1.00 90.88 90 VAL A O 1
ATOM 717 N N . GLN A 1 91 ? 12.921 2.880 10.351 1.00 92.56 91 GLN A N 1
ATOM 718 C CA . GLN A 1 91 ? 11.665 3.635 10.339 1.00 92.56 91 GLN A CA 1
ATOM 719 C C . GLN A 1 91 ? 10.615 2.988 9.430 1.00 92.56 91 GLN A C 1
ATOM 721 O O . GLN A 1 91 ? 9.494 2.763 9.879 1.00 92.56 91 GLN A O 1
ATOM 726 N N . ILE A 1 92 ? 10.979 2.638 8.193 1.00 95.12 92 ILE A N 1
ATOM 727 C CA . ILE A 1 92 ? 10.082 1.975 7.231 1.00 95.12 92 ILE A CA 1
ATOM 728 C C . ILE A 1 92 ? 9.596 0.622 7.765 1.00 95.12 92 ILE A C 1
ATOM 730 O O . ILE A 1 92 ? 8.410 0.309 7.696 1.00 95.12 92 ILE A O 1
ATOM 734 N N . ARG A 1 93 ? 10.489 -0.178 8.350 1.00 96.25 93 ARG A N 1
ATOM 735 C CA . ARG A 1 93 ? 10.161 -1.481 8.937 1.00 96.25 93 ARG A CA 1
ATOM 736 C C . ARG A 1 93 ? 9.154 -1.346 10.080 1.00 96.25 93 ARG A C 1
ATOM 738 O O . ARG A 1 93 ? 8.175 -2.086 10.119 1.00 96.25 93 ARG A O 1
ATOM 745 N N . ASN A 1 94 ? 9.355 -0.383 10.980 1.00 95.75 94 ASN A N 1
ATOM 746 C CA . ASN A 1 94 ? 8.398 -0.102 12.053 1.00 95.75 94 ASN A CA 1
ATOM 747 C C . ASN A 1 94 ? 7.061 0.414 11.499 1.00 95.75 94 ASN A C 1
ATOM 749 O O . ASN A 1 94 ? 6.003 0.020 11.993 1.00 95.75 94 ASN A O 1
ATOM 753 N N . ALA A 1 95 ? 7.106 1.224 10.436 1.00 96.94 95 ALA A N 1
ATOM 754 C CA . ALA A 1 95 ? 5.919 1.670 9.718 1.00 96.94 95 ALA A CA 1
ATOM 755 C C . ALA A 1 95 ? 5.114 0.487 9.168 1.00 96.94 95 ALA A C 1
ATOM 757 O O . ALA A 1 95 ? 3.899 0.455 9.350 1.00 96.94 95 ALA A O 1
ATOM 758 N N . HIS A 1 96 ? 5.776 -0.516 8.574 1.00 98.06 96 HIS A N 1
ATOM 759 C CA . HIS A 1 96 ? 5.109 -1.731 8.104 1.00 98.06 96 HIS A CA 1
ATOM 760 C C . HIS A 1 96 ? 4.378 -2.461 9.236 1.00 98.06 96 HIS A C 1
ATOM 762 O O . HIS A 1 96 ? 3.206 -2.795 9.079 1.00 98.06 96 HIS A O 1
ATOM 768 N N . PHE A 1 97 ? 5.037 -2.687 10.380 1.00 98.31 97 PHE A N 1
ATOM 769 C CA . PHE A 1 97 ? 4.422 -3.382 11.516 1.00 98.31 97 PHE A CA 1
ATOM 770 C C . PHE A 1 97 ? 3.193 -2.643 12.049 1.00 98.31 97 PHE A C 1
ATOM 772 O O . PHE A 1 97 ? 2.137 -3.254 12.191 1.00 98.31 97 PHE A O 1
ATOM 779 N N . SER A 1 98 ? 3.292 -1.335 12.299 1.00 97.19 98 SER A N 1
ATOM 780 C CA . SER A 1 98 ? 2.150 -0.566 12.808 1.00 97.19 98 SER A CA 1
ATOM 781 C C . SER A 1 98 ? 1.008 -0.438 11.796 1.00 97.19 98 SER A C 1
ATOM 783 O O . SER A 1 98 ? -0.161 -0.510 12.182 1.00 97.19 98 SER A O 1
ATOM 785 N N . PHE A 1 99 ? 1.325 -0.276 10.508 1.00 97.94 99 PHE A N 1
ATOM 786 C CA . PHE A 1 99 ? 0.319 -0.252 9.447 1.00 97.94 99 PHE A CA 1
ATOM 787 C C . PHE A 1 99 ? -0.435 -1.579 9.379 1.00 97.94 99 PHE A C 1
ATOM 789 O O . PHE A 1 99 ? -1.659 -1.586 9.432 1.00 97.94 99 PHE A O 1
ATOM 796 N N . VAL A 1 100 ? 0.282 -2.707 9.320 1.00 98.56 100 VAL A N 1
ATOM 797 C CA . VAL A 1 100 ? -0.340 -4.036 9.234 1.00 98.56 100 VAL A CA 1
ATOM 798 C C . VAL A 1 100 ? -1.156 -4.348 10.489 1.00 98.56 100 VAL A C 1
ATOM 800 O O . VAL A 1 100 ? -2.256 -4.879 10.363 1.00 98.56 100 VAL A O 1
ATOM 803 N N . ALA A 1 101 ? -0.673 -3.978 11.680 1.00 98.50 101 ALA A N 1
ATOM 804 C CA . ALA A 1 101 ? -1.436 -4.133 12.919 1.00 98.50 101 ALA A CA 1
ATOM 805 C C . ALA A 1 101 ? -2.790 -3.413 12.838 1.00 98.50 101 ALA A C 1
ATOM 807 O O . ALA A 1 101 ? -3.816 -3.997 13.171 1.00 98.50 101 ALA A O 1
ATOM 808 N N . SER A 1 102 ? -2.801 -2.174 12.343 1.00 98.19 102 SER A N 1
ATOM 809 C CA . SER A 1 102 ? -4.035 -1.392 12.198 1.00 98.19 102 SER A CA 1
ATOM 810 C C . SER A 1 102 ? -4.936 -1.960 11.094 1.00 98.19 102 SER A C 1
ATOM 812 O O . SER A 1 102 ? -6.148 -2.073 11.260 1.00 98.19 102 SER A O 1
ATOM 814 N N . LEU A 1 103 ? -4.335 -2.383 9.979 1.00 98.12 103 LEU A N 1
ATOM 815 C CA . LEU A 1 103 ? -5.036 -2.904 8.809 1.00 98.12 103 LEU A CA 1
ATOM 816 C C . LEU A 1 103 ? -5.849 -4.169 9.112 1.00 98.12 103 LEU A C 1
ATOM 818 O O . LEU A 1 103 ? -6.978 -4.292 8.638 1.00 98.12 103 LEU A O 1
ATOM 822 N N . LEU A 1 104 ? -5.287 -5.092 9.900 1.00 98.50 104 LEU A N 1
ATOM 823 C CA . LEU A 1 104 ? -5.972 -6.328 10.294 1.00 98.50 104 LEU A CA 1
ATOM 824 C C . LEU A 1 104 ? -7.234 -6.052 11.126 1.00 98.50 104 LEU A C 1
ATOM 826 O O . LEU A 1 104 ? -8.193 -6.813 11.034 1.00 98.50 104 LEU A O 1
ATOM 830 N N . GLU A 1 105 ? -7.262 -4.945 11.872 1.00 98.44 105 GLU A N 1
ATOM 831 C CA . GLU A 1 105 ? -8.429 -4.525 12.655 1.00 98.44 105 GLU A CA 1
ATOM 832 C C . GLU A 1 105 ? -9.425 -3.682 11.847 1.00 98.44 105 GLU A C 1
ATOM 834 O O . GLU A 1 105 ? -10.617 -3.686 12.148 1.00 98.44 105 GLU A O 1
ATOM 839 N N . PHE A 1 106 ? -8.976 -2.970 10.808 1.00 98.19 106 PHE A N 1
ATOM 840 C CA . PHE A 1 106 ? -9.882 -2.280 9.881 1.00 98.19 106 PHE A CA 1
ATOM 841 C C . PHE A 1 106 ? -10.681 -3.269 9.029 1.00 98.19 106 PHE A C 1
ATOM 843 O O . PHE A 1 106 ? -11.849 -3.018 8.732 1.00 98.19 106 PHE A O 1
ATOM 850 N N . TYR A 1 107 ? -10.066 -4.388 8.640 1.00 98.31 107 TYR A N 1
ATOM 851 C CA . TYR A 1 107 ? -10.643 -5.350 7.700 1.00 98.31 107 TYR A CA 1
ATOM 852 C C . TYR A 1 107 ? -10.606 -6.789 8.254 1.00 98.31 107 TYR A C 1
ATOM 854 O O . TYR A 1 107 ? -9.954 -7.663 7.670 1.00 98.31 107 TYR A O 1
ATOM 862 N N . PRO A 1 108 ? -11.298 -7.068 9.377 1.00 97.31 108 PRO A N 1
ATOM 863 C CA . PRO A 1 108 ? -11.232 -8.369 10.047 1.00 97.31 108 PRO A CA 1
ATOM 864 C C . PRO A 1 108 ? -11.855 -9.509 9.226 1.00 97.31 108 PRO A C 1
ATOM 866 O O . PRO A 1 108 ? -11.403 -10.645 9.333 1.00 97.31 108 PRO A O 1
ATOM 869 N N . ASP A 1 109 ? -12.821 -9.201 8.354 1.00 97.25 109 ASP A N 1
ATOM 870 C CA . ASP A 1 109 ? -13.599 -10.192 7.592 1.00 97.25 109 ASP A CA 1
ATOM 871 C C . ASP A 1 109 ? -13.373 -10.118 6.068 1.00 97.25 109 ASP A C 1
ATOM 873 O O . ASP A 1 109 ? -14.131 -10.698 5.290 1.00 97.25 109 ASP A O 1
ATOM 877 N N . GLU A 1 110 ? -12.361 -9.375 5.611 1.00 98.38 110 GLU A N 1
ATOM 878 C CA . GLU A 1 110 ? -12.091 -9.182 4.178 1.00 98.38 110 GLU A CA 1
ATOM 879 C C . GLU A 1 110 ? -10.814 -9.895 3.738 1.00 98.38 110 GLU A C 1
ATOM 881 O O . GLU A 1 110 ? -9.854 -10.000 4.503 1.00 98.38 110 GLU A O 1
ATOM 886 N N . ASP A 1 111 ? -10.764 -10.339 2.484 1.00 98.56 111 ASP A N 1
ATOM 887 C CA . ASP A 1 111 ? -9.493 -10.739 1.881 1.00 98.56 111 ASP A CA 1
ATOM 888 C C . ASP A 1 111 ? -8.662 -9.485 1.568 1.00 98.56 111 ASP A C 1
ATOM 890 O O . ASP A 1 111 ? -9.116 -8.562 0.883 1.00 98.56 111 ASP A O 1
ATOM 894 N N . ILE A 1 112 ? -7.416 -9.470 2.025 1.00 98.62 112 ILE A N 1
ATOM 895 C CA . ILE A 1 112 ? -6.479 -8.362 1.883 1.00 98.62 112 ILE A CA 1
ATOM 896 C C . ILE A 1 112 ? -5.480 -8.701 0.777 1.00 98.62 112 ILE A C 1
ATOM 898 O O . ILE A 1 112 ? -4.637 -9.591 0.914 1.00 98.62 112 ILE A O 1
ATOM 902 N N . TYR A 1 113 ? -5.550 -7.957 -0.325 1.00 98.06 113 TYR A N 1
ATOM 903 C CA . TYR A 1 113 ? -4.674 -8.126 -1.479 1.00 98.06 113 TYR A CA 1
ATOM 904 C C . TYR A 1 113 ? -3.661 -6.984 -1.547 1.00 98.06 113 TYR A C 1
ATOM 906 O O . TYR A 1 113 ? -3.978 -5.863 -1.946 1.00 98.06 113 TYR A O 1
ATOM 914 N N . PHE A 1 114 ? -2.411 -7.278 -1.209 1.00 97.38 114 PHE A N 1
ATOM 915 C CA . PHE A 1 114 ? -1.302 -6.350 -1.394 1.00 97.38 114 PHE A CA 1
ATOM 916 C C . PHE A 1 114 ? -0.907 -6.308 -2.869 1.00 97.38 114 PHE A C 1
ATOM 918 O O . PHE A 1 114 ? -0.673 -7.349 -3.490 1.00 97.38 114 PHE A O 1
ATOM 925 N N . LEU A 1 115 ? -0.825 -5.110 -3.447 1.00 94.19 115 LEU A N 1
ATOM 926 C CA . LEU A 1 115 ? -0.320 -4.953 -4.806 1.00 94.19 115 LEU A CA 1
ATOM 927 C C . LEU A 1 115 ? 1.208 -5.053 -4.787 1.00 94.19 115 LEU A C 1
ATOM 929 O O . LEU A 1 115 ? 1.899 -4.270 -4.137 1.00 94.19 115 LEU A O 1
ATOM 933 N N . ALA A 1 116 ? 1.733 -6.064 -5.473 1.00 87.38 116 ALA A N 1
ATOM 934 C CA . ALA A 1 116 ? 3.158 -6.353 -5.509 1.00 87.38 116 ALA A CA 1
ATOM 935 C C . ALA A 1 116 ? 3.958 -5.206 -6.146 1.00 87.38 116 ALA A C 1
ATOM 937 O O . ALA A 1 116 ? 3.389 -4.287 -6.738 1.00 87.38 116 ALA A O 1
ATOM 938 N N . ARG A 1 117 ? 5.289 -5.310 -6.070 1.00 82.19 117 ARG A N 1
ATOM 939 C CA . ARG A 1 117 ? 6.291 -4.261 -6.306 1.00 82.19 117 ARG A CA 1
ATOM 940 C C . ARG A 1 117 ? 6.476 -3.361 -5.094 1.00 82.19 117 ARG A C 1
ATOM 942 O O . ARG A 1 117 ? 7.541 -3.382 -4.491 1.00 82.19 117 ARG A O 1
ATOM 949 N N . ASP A 1 118 ? 5.443 -2.603 -4.759 1.00 85.50 118 ASP A N 1
ATOM 950 C CA . ASP A 1 118 ? 5.568 -1.495 -3.818 1.00 85.50 118 ASP A CA 1
ATOM 951 C C . ASP A 1 118 ? 5.057 -1.895 -2.414 1.00 85.50 118 ASP A C 1
ATOM 953 O O . ASP A 1 118 ? 5.623 -1.472 -1.413 1.00 85.50 118 ASP A O 1
ATOM 957 N N . SER A 1 119 ? 4.089 -2.822 -2.322 1.00 93.12 119 SER A N 1
ATOM 958 C CA . SER A 1 119 ? 3.561 -3.347 -1.046 1.00 93.12 119 SER A CA 1
ATOM 959 C C . SER A 1 119 ? 4.107 -4.735 -0.654 1.00 93.12 119 SER A C 1
ATOM 961 O O . SER A 1 119 ? 3.525 -5.409 0.195 1.00 93.12 119 SER A O 1
ATOM 963 N N . GLU A 1 120 ? 5.202 -5.211 -1.262 1.00 94.81 120 GLU A N 1
ATOM 964 C CA . GLU A 1 120 ? 5.749 -6.560 -0.991 1.00 94.81 120 GLU A CA 1
ATOM 965 C C . GLU A 1 120 ? 6.130 -6.768 0.477 1.00 94.81 120 GLU A C 1
ATOM 967 O O . GLU A 1 120 ? 5.800 -7.788 1.077 1.00 94.81 120 GLU A O 1
ATOM 972 N N . TYR A 1 121 ? 6.801 -5.783 1.068 1.00 96.12 121 TYR A N 1
ATOM 973 C CA . TYR A 1 121 ? 7.268 -5.871 2.448 1.00 96.12 121 TYR A CA 1
ATOM 974 C C . TYR A 1 121 ? 6.128 -5.758 3.460 1.00 96.12 121 TYR A C 1
ATOM 976 O O . TYR A 1 121 ? 6.190 -6.358 4.531 1.00 96.12 121 TYR A O 1
ATOM 984 N N . LEU A 1 122 ? 5.056 -5.048 3.102 1.00 97.69 122 LEU A N 1
ATOM 985 C CA . LEU A 1 122 ? 3.815 -5.039 3.872 1.00 97.69 122 LEU A CA 1
ATOM 986 C C . LEU A 1 122 ? 3.145 -6.416 3.867 1.00 97.69 122 LEU A C 1
ATOM 988 O O . LEU A 1 122 ? 2.735 -6.900 4.922 1.00 97.69 122 LEU A O 1
ATOM 992 N N . TYR A 1 123 ? 3.089 -7.067 2.702 1.00 98.12 123 TYR A N 1
ATOM 993 C CA . TYR A 1 123 ? 2.609 -8.443 2.584 1.00 98.12 123 TYR A CA 1
ATOM 994 C C . TYR A 1 123 ? 3.434 -9.408 3.441 1.00 98.12 123 TYR A C 1
ATOM 996 O O . TYR A 1 123 ? 2.861 -10.221 4.163 1.00 98.12 123 TYR A O 1
ATOM 1004 N N . ASP A 1 124 ? 4.764 -9.298 3.411 1.00 98.19 124 ASP A N 1
ATOM 1005 C CA . ASP A 1 124 ? 5.642 -10.164 4.203 1.00 98.19 124 ASP A CA 1
ATOM 1006 C C . ASP A 1 124 ? 5.388 -10.014 5.711 1.00 98.19 124 ASP A C 1
ATOM 1008 O O . ASP A 1 124 ? 5.293 -11.011 6.429 1.00 98.19 124 ASP A O 1
ATOM 1012 N N . VAL A 1 125 ? 5.222 -8.775 6.189 1.00 98.56 125 VAL A N 1
ATOM 1013 C CA . VAL A 1 125 ? 4.851 -8.501 7.584 1.00 98.56 125 VAL A CA 1
ATOM 1014 C C . VAL A 1 125 ? 3.483 -9.097 7.916 1.00 98.56 125 VAL A C 1
ATOM 1016 O O . VAL A 1 125 ? 3.351 -9.754 8.944 1.00 98.56 125 VAL A O 1
ATOM 1019 N N . ALA A 1 126 ? 2.480 -8.939 7.047 1.00 98.62 126 ALA A N 1
ATOM 1020 C CA . ALA A 1 126 ? 1.152 -9.518 7.254 1.00 98.62 126 ALA A CA 1
ATOM 1021 C C . ALA A 1 126 ? 1.177 -11.053 7.301 1.00 98.62 126 ALA A C 1
ATOM 1023 O O . ALA A 1 126 ? 0.531 -11.650 8.163 1.00 98.62 126 ALA A O 1
ATOM 1024 N N . LYS A 1 127 ? 1.959 -11.704 6.433 1.00 98.25 127 LYS A N 1
ATOM 1025 C CA . LYS A 1 127 ? 2.132 -13.165 6.432 1.00 98.25 127 LYS A CA 1
ATOM 1026 C C . LYS A 1 127 ? 2.799 -13.677 7.703 1.00 98.25 127 LYS A C 1
ATOM 1028 O O . LYS A 1 127 ? 2.349 -14.684 8.237 1.00 98.25 127 LYS A O 1
ATOM 1033 N N . LEU A 1 128 ? 3.830 -12.990 8.196 1.00 98.44 128 LEU A N 1
ATOM 1034 C CA . LEU A 1 128 ? 4.481 -13.327 9.467 1.00 98.44 128 LEU A CA 1
ATOM 1035 C C . LEU A 1 128 ? 3.550 -13.103 10.663 1.00 98.44 128 LEU A C 1
ATOM 1037 O O . LEU A 1 128 ? 3.481 -13.940 11.559 1.00 98.44 128 LEU A O 1
ATOM 1041 N N . ALA A 1 129 ? 2.815 -11.990 10.666 1.00 98.19 129 ALA A N 1
ATOM 1042 C CA . ALA A 1 129 ? 1.918 -11.614 11.753 1.00 98.19 129 ALA A CA 1
ATOM 1043 C C . ALA A 1 129 ? 0.709 -12.543 11.917 1.00 98.19 129 ALA A C 1
ATOM 1045 O O . ALA A 1 129 ? 0.160 -12.648 13.012 1.00 98.19 129 ALA A O 1
ATOM 1046 N N . THR A 1 130 ? 0.302 -13.200 10.833 1.00 98.31 130 THR A N 1
ATOM 1047 C CA . THR A 1 130 ? -0.859 -14.098 10.787 1.00 98.31 130 THR A CA 1
ATOM 1048 C C . THR A 1 130 ? -0.463 -15.574 10.702 1.00 98.31 130 THR A C 1
ATOM 1050 O O . THR A 1 130 ? -1.325 -16.437 10.561 1.00 98.31 130 THR A O 1
ATOM 1053 N N . GLU A 1 131 ? 0.832 -15.898 10.790 1.00 97.50 131 GLU A N 1
ATOM 1054 C CA . GLU A 1 131 ? 1.318 -17.275 10.687 1.00 97.50 131 GLU A CA 1
ATOM 1055 C C . GLU A 1 131 ? 0.610 -18.197 11.696 1.00 97.50 131 GLU A C 1
ATOM 1057 O O . GLU A 1 131 ? 0.577 -17.937 12.897 1.00 97.50 131 GLU A O 1
ATOM 1062 N N . GLY A 1 132 ? 0.032 -19.292 11.192 1.00 96.25 132 GLY A N 1
ATOM 1063 C CA . GLY A 1 132 ? -0.685 -20.271 12.011 1.00 96.25 132 GLY A CA 1
ATOM 1064 C C . GLY A 1 132 ? -2.101 -19.864 12.436 1.00 96.25 132 GLY A C 1
ATOM 1065 O O . GLY A 1 132 ? -2.723 -20.612 13.188 1.00 96.25 132 GLY A O 1
ATOM 1066 N N . THR A 1 133 ? -2.633 -18.731 11.965 1.00 97.25 133 THR A N 1
ATOM 1067 C CA . THR A 1 133 ? -4.017 -18.297 12.227 1.00 97.25 133 THR A CA 1
ATOM 1068 C C . THR A 1 133 ? -4.901 -18.431 10.982 1.00 97.25 133 THR A C 1
ATOM 1070 O O . THR A 1 133 ? -4.412 -18.580 9.861 1.00 97.25 133 THR A O 1
ATOM 1073 N N . GLU A 1 134 ? -6.226 -18.356 11.154 1.00 96.44 134 GLU A N 1
ATOM 1074 C CA . GLU A 1 134 ? -7.164 -18.319 10.019 1.00 96.44 134 GLU A CA 1
ATOM 1075 C C . GLU A 1 134 ? -6.994 -17.056 9.159 1.00 96.44 134 GLU A C 1
ATOM 1077 O O . GLU A 1 134 ? -7.252 -17.088 7.955 1.00 96.44 134 GLU A O 1
ATOM 1082 N N . GLU A 1 135 ? -6.498 -15.959 9.748 1.00 97.19 135 GLU A N 1
ATOM 1083 C CA . GLU A 1 135 ? -6.258 -14.695 9.046 1.00 97.19 135 GLU A CA 1
ATOM 1084 C C . GLU A 1 135 ? -5.245 -14.862 7.905 1.00 97.19 135 GLU A C 1
ATOM 1086 O O . GLU A 1 135 ? -5.381 -14.199 6.879 1.00 97.19 135 GLU A O 1
ATOM 1091 N N . ALA A 1 136 ? -4.287 -15.793 8.016 1.00 97.06 136 ALA A N 1
ATOM 1092 C CA . ALA A 1 136 ? -3.286 -16.040 6.975 1.00 97.06 136 ALA A CA 1
ATOM 1093 C C . ALA A 1 136 ? -3.886 -16.432 5.619 1.00 97.06 136 ALA A C 1
ATOM 1095 O O . ALA A 1 136 ? -3.250 -16.192 4.587 1.00 97.06 136 ALA A O 1
ATOM 1096 N N . ASN A 1 137 ? -5.085 -17.024 5.607 1.00 96.88 137 ASN A N 1
ATOM 1097 C CA . ASN A 1 137 ? -5.782 -17.415 4.380 1.00 96.88 137 ASN A CA 1
ATOM 1098 C C . ASN A 1 137 ? -6.356 -16.216 3.617 1.00 96.88 137 ASN A C 1
ATOM 1100 O O . ASN A 1 137 ? -6.642 -16.349 2.431 1.00 96.88 137 ASN A O 1
ATOM 1104 N N . ARG A 1 138 ? -6.501 -15.067 4.290 1.00 97.62 138 ARG A N 1
ATOM 1105 C CA . ARG A 1 138 ? -7.009 -13.807 3.733 1.00 97.62 138 ARG A CA 1
ATOM 1106 C C . ARG A 1 138 ? -5.896 -12.901 3.204 1.00 97.62 138 ARG A C 1
ATOM 1108 O O . ARG A 1 138 ? -6.192 -11.849 2.652 1.00 97.62 138 ARG A O 1
ATOM 1115 N N . ILE A 1 139 ? -4.622 -13.249 3.406 1.00 98.38 139 ILE A N 1
ATOM 1116 C CA . ILE A 1 139 ? -3.475 -12.401 3.046 1.00 98.38 139 ILE A CA 1
ATOM 1117 C C . ILE A 1 139 ? -2.889 -12.840 1.704 1.00 98.38 139 ILE A C 1
ATOM 1119 O O . ILE A 1 139 ? -2.274 -13.905 1.589 1.00 98.38 139 ILE A O 1
ATOM 1123 N N . HIS A 1 140 ? -3.018 -11.981 0.694 1.00 97.62 140 HIS A N 1
ATOM 1124 C CA . HIS A 1 140 ? -2.635 -12.279 -0.684 1.00 97.62 140 HIS A CA 1
ATOM 1125 C C . HIS A 1 140 ? -1.686 -11.225 -1.263 1.00 97.62 140 HIS A C 1
ATOM 1127 O O . HIS A 1 140 ? -1.737 -10.050 -0.903 1.00 97.62 140 HIS A O 1
ATOM 1133 N N . LEU A 1 141 ? -0.855 -11.642 -2.220 1.00 96.00 141 LEU A N 1
ATOM 1134 C CA . LEU A 1 141 ? 0.016 -10.764 -3.001 1.00 96.00 141 LEU A CA 1
ATOM 1135 C C . LEU A 1 141 ? -0.376 -10.854 -4.479 1.00 96.00 141 LEU A C 1
ATOM 1137 O O . LEU A 1 141 ? -0.324 -11.932 -5.068 1.00 96.00 141 LEU A O 1
ATOM 1141 N N . LEU A 1 142 ? -0.736 -9.727 -5.094 1.00 94.69 142 LEU A N 1
ATOM 1142 C CA . LEU A 1 142 ? -1.094 -9.655 -6.512 1.00 94.69 142 LEU A CA 1
ATOM 1143 C C . LEU A 1 142 ? -0.085 -8.834 -7.292 1.00 94.69 142 LEU A C 1
ATOM 1145 O O . LEU A 1 142 ? 0.053 -7.633 -7.078 1.00 94.69 142 LEU A O 1
ATOM 1149 N N . ASN A 1 143 ? 0.556 -9.448 -8.281 1.00 91.75 143 ASN A N 1
ATOM 1150 C CA . ASN A 1 143 ? 1.420 -8.714 -9.197 1.00 91.75 143 ASN A CA 1
ATOM 1151 C C . ASN A 1 143 ? 0.618 -8.220 -10.401 1.00 91.75 143 ASN A C 1
ATOM 1153 O O . ASN A 1 143 ? 0.573 -8.862 -11.449 1.00 91.75 143 ASN A O 1
ATOM 1157 N N . ILE A 1 144 ? -0.004 -7.056 -10.255 1.00 91.38 144 ILE A N 1
ATOM 1158 C CA . ILE A 1 144 ? -0.682 -6.373 -11.353 1.00 91.38 144 ILE A CA 1
ATOM 1159 C C . ILE A 1 144 ? -0.163 -4.945 -11.433 1.00 91.38 144 ILE A C 1
ATOM 1161 O O . ILE A 1 144 ? 0.175 -4.323 -10.430 1.00 91.38 144 ILE A O 1
ATOM 1165 N N . SER A 1 145 ? -0.089 -4.410 -12.643 1.00 88.38 145 SER A N 1
ATOM 1166 C CA . SER A 1 145 ? 0.383 -3.061 -12.885 1.00 88.38 145 SER A CA 1
ATOM 1167 C C . SER A 1 145 ? -0.415 -2.382 -13.984 1.00 88.38 145 SER A C 1
ATOM 1169 O O . SER A 1 145 ? -1.047 -3.026 -14.818 1.00 88.38 145 SER A O 1
ATOM 1171 N N . ARG A 1 146 ? -0.312 -1.052 -14.066 1.00 85.31 146 ARG A N 1
ATOM 1172 C CA . ARG A 1 146 ? -0.919 -0.276 -15.162 1.00 85.31 146 ARG A CA 1
ATOM 1173 C C . ARG A 1 146 ? -0.573 -0.822 -16.558 1.00 85.31 146 ARG A C 1
ATOM 1175 O O . ARG A 1 146 ? -1.383 -0.662 -17.467 1.00 85.31 146 ARG A O 1
ATOM 1182 N N . ALA A 1 147 ? 0.587 -1.465 -16.723 1.00 85.44 147 ALA A N 1
ATOM 1183 C CA . ALA A 1 147 ? 1.026 -2.017 -18.002 1.00 85.44 147 ALA A CA 1
ATOM 1184 C C . ALA A 1 147 ? 0.228 -3.263 -18.423 1.00 85.44 147 ALA A C 1
ATOM 1186 O O . ALA A 1 147 ? -0.081 -3.403 -19.603 1.00 85.44 147 ALA A O 1
ATOM 1187 N N . ASN A 1 148 ? -0.163 -4.132 -17.482 1.00 88.38 148 ASN A N 1
ATOM 1188 C CA . ASN A 1 148 ? -0.885 -5.368 -17.798 1.00 88.38 148 ASN A CA 1
ATOM 1189 C C . ASN A 1 148 ? -2.390 -5.321 -17.489 1.00 88.38 148 ASN A C 1
ATOM 1191 O O . ASN A 1 148 ? -3.094 -6.253 -17.863 1.00 88.38 148 ASN A O 1
ATOM 1195 N N . MET A 1 149 ? -2.927 -4.233 -16.922 1.00 89.38 149 MET A N 1
ATOM 1196 C CA . MET A 1 149 ? -4.368 -4.109 -16.624 1.00 89.38 149 MET A CA 1
ATOM 1197 C C . MET A 1 149 ? -5.299 -4.263 -17.837 1.00 89.38 149 MET A C 1
ATOM 1199 O O . MET A 1 149 ? -6.455 -4.649 -17.697 1.00 89.38 149 MET A O 1
ATOM 1203 N N . LYS A 1 150 ? -4.822 -3.961 -19.048 1.00 87.38 150 LYS A N 1
ATOM 1204 C CA . LYS A 1 150 ? -5.595 -4.165 -20.290 1.00 87.38 150 LYS A CA 1
ATOM 1205 C C . LYS A 1 150 ? -5.377 -5.552 -20.903 1.00 87.38 150 LYS A C 1
ATOM 1207 O O . LYS A 1 150 ? -5.894 -5.845 -21.980 1.00 87.38 150 LYS A O 1
ATOM 1212 N N . GLY A 1 151 ? -4.583 -6.394 -20.246 1.00 89.50 151 GLY A N 1
ATOM 1213 C CA . GLY A 1 151 ? -4.262 -7.736 -20.695 1.00 89.50 151 GLY A CA 1
ATOM 1214 C C . GLY A 1 151 ? -5.504 -8.620 -20.724 1.00 89.50 151 GLY A C 1
ATOM 1215 O O . GLY A 1 151 ? -6.277 -8.670 -19.770 1.00 89.50 151 GLY A O 1
ATOM 1216 N N . ARG A 1 152 ? -5.671 -9.382 -21.811 1.00 90.88 152 ARG A N 1
ATOM 1217 C CA . ARG A 1 152 ? -6.828 -10.277 -22.015 1.00 90.88 152 ARG A CA 1
ATOM 1218 C C . ARG A 1 152 ? -6.994 -11.331 -20.911 1.00 90.88 152 ARG A C 1
ATOM 1220 O O . ARG A 1 152 ? -8.096 -11.826 -20.716 1.00 90.88 152 ARG A O 1
ATOM 1227 N N . LEU A 1 153 ? -5.912 -11.671 -20.208 1.00 94.56 153 LEU A N 1
ATOM 1228 C CA . LEU A 1 153 ? -5.896 -12.675 -19.140 1.00 94.56 153 LEU A CA 1
ATOM 1229 C C . LEU A 1 153 ? -6.138 -12.101 -17.739 1.00 94.56 153 LEU A C 1
ATOM 1231 O O . LEU A 1 153 ? -6.208 -12.889 -16.802 1.00 94.56 153 LEU A O 1
ATOM 1235 N N . LEU A 1 154 ? -6.306 -10.779 -17.576 1.00 94.88 154 LEU A N 1
ATOM 1236 C CA . LEU A 1 154 ? -6.495 -10.165 -16.254 1.00 94.88 154 LEU A CA 1
ATOM 1237 C C . LEU A 1 154 ? -7.650 -10.821 -15.485 1.00 94.88 154 LEU A C 1
ATOM 1239 O O . LEU A 1 154 ? -7.481 -11.205 -14.336 1.00 94.88 154 LEU A O 1
ATOM 1243 N N . LYS A 1 155 ? -8.815 -10.988 -16.122 1.00 95.69 155 LYS A N 1
ATOM 1244 C CA . LYS A 1 155 ? -9.991 -11.573 -15.462 1.00 95.69 155 LYS A CA 1
ATOM 1245 C C . LYS A 1 155 ? -9.745 -13.012 -15.003 1.00 95.69 155 LYS A C 1
ATOM 1247 O O . LYS A 1 155 ? -10.150 -13.380 -13.908 1.00 95.69 155 LYS A O 1
ATOM 1252 N N . SER A 1 156 ? -9.084 -13.816 -15.831 1.00 96.31 156 SER A N 1
ATOM 1253 C CA . SER A 1 156 ? -8.751 -15.195 -15.475 1.00 96.31 156 SER A CA 1
ATOM 1254 C C . SER A 1 156 ? -7.717 -15.249 -14.347 1.00 96.31 156 SER A C 1
ATOM 1256 O O . SER A 1 156 ? -7.905 -16.013 -13.411 1.00 96.31 156 SER A O 1
ATOM 1258 N N . TYR A 1 157 ? -6.702 -14.378 -14.373 1.00 96.75 157 TYR A N 1
ATOM 1259 C CA . TYR A 1 157 ? -5.737 -14.238 -13.280 1.00 96.75 157 TYR A CA 1
ATOM 1260 C C . TYR A 1 157 ? -6.416 -13.853 -11.957 1.00 96.75 157 TYR A C 1
ATOM 1262 O O . TYR A 1 157 ? -6.166 -14.479 -10.932 1.00 96.75 157 TYR A O 1
ATOM 1270 N N . LEU A 1 158 ? -7.321 -12.868 -11.972 1.00 97.12 158 LEU A N 1
ATOM 1271 C CA . LEU A 1 158 ? -8.092 -12.473 -10.787 1.00 97.12 158 LEU A CA 1
ATOM 1272 C C . LEU A 1 158 ? -8.931 -13.639 -10.242 1.00 97.12 158 LEU A C 1
ATOM 1274 O O . LEU A 1 158 ? -8.915 -13.886 -9.039 1.00 97.12 158 LEU A O 1
ATOM 1278 N N . ASN A 1 159 ? -9.590 -14.402 -11.123 1.00 97.12 159 ASN A N 1
ATOM 1279 C CA . ASN A 1 159 ? -10.356 -15.585 -10.727 1.00 97.12 159 ASN A CA 1
ATOM 1280 C C . ASN A 1 159 ? -9.473 -16.666 -10.077 1.00 97.12 159 ASN A C 1
ATOM 1282 O O . ASN A 1 159 ? -9.870 -17.229 -9.060 1.00 97.12 159 ASN A O 1
ATOM 1286 N N . GLU A 1 160 ? -8.293 -16.949 -10.641 1.00 96.44 160 GLU A N 1
ATOM 1287 C CA . GLU A 1 160 ? -7.329 -17.917 -10.086 1.00 96.44 160 GLU A CA 1
ATOM 1288 C C . GLU A 1 160 ? -6.807 -17.494 -8.706 1.00 96.44 160 GLU A C 1
ATOM 1290 O O . GLU A 1 160 ? -6.506 -18.345 -7.876 1.00 96.44 160 GLU A O 1
ATOM 1295 N N . ASN A 1 161 ? -6.776 -16.188 -8.427 1.00 96.19 161 ASN A N 1
ATOM 1296 C CA . ASN A 1 161 ? -6.427 -15.633 -7.118 1.00 96.19 161 ASN A CA 1
ATOM 1297 C C . ASN A 1 161 ? -7.650 -15.441 -6.203 1.00 96.19 161 ASN A C 1
ATOM 1299 O O . ASN A 1 161 ? -7.585 -14.692 -5.237 1.00 96.19 161 ASN A O 1
ATOM 1303 N N . GLY A 1 162 ? -8.782 -16.088 -6.498 1.00 96.69 162 GLY A N 1
ATOM 1304 C CA . GLY A 1 162 ? -9.960 -16.084 -5.628 1.00 96.69 162 GLY A CA 1
ATOM 1305 C C . GLY A 1 162 ? -10.847 -14.839 -5.732 1.00 96.69 162 GLY A C 1
ATOM 1306 O O . GLY A 1 162 ? -11.839 -14.748 -5.001 1.00 96.69 162 GLY A O 1
ATOM 1307 N N . ILE A 1 163 ? -10.563 -13.908 -6.646 1.00 97.75 163 ILE A N 1
ATOM 1308 C CA . ILE A 1 163 ? -11.396 -12.729 -6.908 1.00 97.75 163 ILE A CA 1
ATOM 1309 C C . ILE A 1 163 ? -12.342 -13.049 -8.067 1.00 97.75 163 ILE A C 1
ATOM 1311 O O . ILE A 1 163 ? -12.037 -12.818 -9.238 1.00 97.75 163 ILE A O 1
ATOM 1315 N N . THR A 1 164 ? -13.506 -13.607 -7.735 1.00 97.94 164 THR A N 1
ATOM 1316 C CA . THR A 1 164 ? -14.494 -14.080 -8.715 1.00 97.94 164 THR A CA 1
ATOM 1317 C C . THR A 1 164 ? -15.771 -13.245 -8.693 1.00 97.94 164 THR A C 1
ATOM 1319 O O . THR A 1 164 ? -16.196 -12.747 -7.654 1.00 97.94 164 THR A O 1
ATOM 1322 N N . GLU A 1 165 ? -16.433 -13.127 -9.849 1.00 97.81 165 GLU A N 1
ATOM 1323 C CA . GLU A 1 165 ? -17.723 -12.426 -9.964 1.00 97.81 165 GLU A CA 1
ATOM 1324 C C . GLU A 1 165 ? -18.798 -13.038 -9.052 1.00 97.81 165 GLU A C 1
ATOM 1326 O O . GLU A 1 165 ? -19.560 -12.298 -8.437 1.00 97.81 165 GLU A O 1
ATOM 1331 N N . SER A 1 166 ? -18.871 -14.372 -8.958 1.00 97.81 166 SER A N 1
ATOM 1332 C CA . SER A 1 166 ? -19.821 -15.054 -8.072 1.00 97.81 166 SER A CA 1
ATOM 1333 C C . SER A 1 166 ? -19.505 -14.774 -6.609 1.00 97.81 166 SER A C 1
ATOM 1335 O O . SER A 1 166 ? -20.378 -14.285 -5.907 1.00 97.81 166 SER A O 1
ATOM 1337 N N . GLY A 1 167 ? -18.249 -14.954 -6.181 1.00 98.00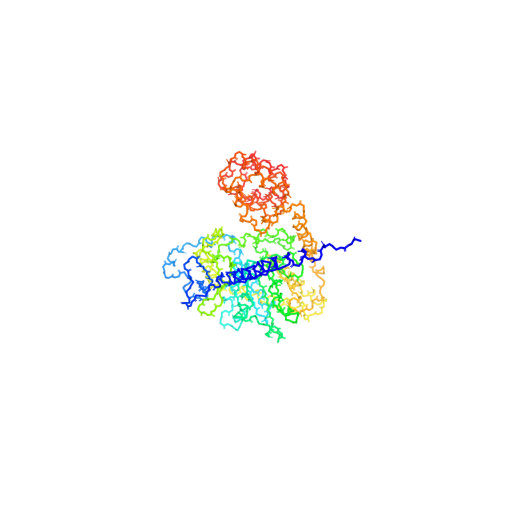 167 GLY A N 1
ATOM 1338 C CA . GLY A 1 167 ? -17.855 -14.704 -4.794 1.00 98.00 167 GLY A CA 1
ATOM 1339 C C . GLY A 1 167 ? -18.170 -13.276 -4.355 1.00 98.00 167 GLY A C 1
ATOM 1340 O O . GLY A 1 167 ? -18.804 -13.076 -3.324 1.00 98.00 167 GLY A O 1
ATOM 1341 N N . LEU A 1 168 ? -17.811 -12.282 -5.174 1.00 98.06 168 LEU A N 1
ATOM 1342 C CA . LEU A 1 168 ? -18.119 -10.880 -4.883 1.00 98.06 168 LEU A CA 1
ATOM 1343 C C . LEU A 1 168 ? -19.630 -10.620 -4.838 1.00 98.06 168 LEU A C 1
ATOM 1345 O O . LEU A 1 168 ? -20.090 -9.857 -3.999 1.00 98.06 168 LEU A O 1
ATOM 1349 N N . ARG A 1 169 ? -20.434 -11.233 -5.713 1.00 97.38 169 ARG A N 1
ATOM 1350 C CA . ARG A 1 169 ? -21.901 -11.086 -5.666 1.00 97.38 169 ARG A CA 1
ATOM 1351 C C . ARG A 1 169 ? -22.534 -11.767 -4.455 1.00 97.38 169 ARG A C 1
ATOM 1353 O O . ARG A 1 169 ? -23.564 -11.283 -3.991 1.00 97.38 169 ARG A O 1
ATOM 1360 N N . ASP A 1 170 ? -21.913 -12.831 -3.965 1.00 97.19 170 ASP A N 1
ATOM 1361 C CA . ASP A 1 170 ? -22.361 -13.615 -2.814 1.00 97.19 170 ASP A CA 1
ATOM 1362 C C . ASP A 1 170 ? -21.860 -13.029 -1.479 1.00 97.19 170 ASP A C 1
ATOM 1364 O O . ASP A 1 170 ? -22.055 -13.622 -0.423 1.00 97.19 170 ASP A O 1
ATOM 1368 N N . GLY A 1 171 ? -21.252 -11.837 -1.514 1.00 96.94 171 GLY A N 1
ATOM 1369 C CA . GLY A 1 171 ? -20.883 -11.069 -0.325 1.00 96.94 171 GLY A CA 1
ATOM 1370 C C . GLY A 1 171 ? -19.421 -11.184 0.095 1.00 96.94 171 GLY A C 1
ATOM 1371 O O . GLY A 1 171 ? -19.054 -10.575 1.095 1.00 96.94 171 GLY A O 1
ATOM 1372 N N . LYS A 1 172 ? -18.567 -11.896 -0.656 1.00 98.06 172 LYS A N 1
ATOM 1373 C CA . LYS A 1 172 ? -17.116 -11.861 -0.424 1.00 98.06 172 LYS A CA 1
ATOM 1374 C C . LYS A 1 172 ? -16.621 -10.426 -0.574 1.00 98.06 172 LYS A C 1
ATOM 1376 O O . LYS A 1 172 ? -16.816 -9.832 -1.633 1.00 98.06 172 LYS A O 1
ATOM 1381 N N . LYS A 1 173 ? -15.958 -9.904 0.454 1.00 98.25 173 LYS A N 1
ATOM 1382 C CA . LYS A 1 173 ? -15.360 -8.566 0.470 1.00 98.25 173 LYS A CA 1
ATOM 1383 C C . LYS A 1 173 ? -13.855 -8.662 0.314 1.00 98.25 173 LYS A C 1
ATOM 1385 O O . LYS A 1 173 ? -13.230 -9.578 0.851 1.00 98.25 173 LYS A O 1
ATOM 1390 N N . ILE A 1 174 ? -13.293 -7.726 -0.438 1.00 98.19 174 ILE A N 1
ATOM 1391 C CA . ILE A 1 174 ? -11.855 -7.629 -0.648 1.00 98.19 174 ILE A CA 1
ATOM 1392 C C . ILE A 1 174 ? -11.392 -6.184 -0.484 1.00 98.19 174 ILE A C 1
ATOM 1394 O O . ILE A 1 174 ? -12.097 -5.253 -0.887 1.00 98.19 174 ILE A O 1
ATOM 1398 N N . VAL A 1 175 ? -10.161 -6.010 -0.014 1.00 98.12 175 VAL A N 1
ATOM 1399 C CA . VAL A 1 175 ? -9.478 -4.717 0.028 1.00 98.12 175 VAL A CA 1
ATOM 1400 C C . VAL A 1 175 ? -8.114 -4.812 -0.650 1.00 98.12 175 VAL A C 1
ATOM 1402 O O . VAL A 1 175 ? -7.298 -5.678 -0.336 1.00 98.12 175 VAL A O 1
ATOM 1405 N N . PHE A 1 176 ? -7.859 -3.915 -1.602 1.00 97.56 176 PHE A N 1
ATOM 1406 C CA . PHE A 1 176 ? -6.530 -3.739 -2.183 1.00 97.56 176 PHE A CA 1
ATOM 1407 C C . PHE A 1 176 ? -5.691 -2.781 -1.345 1.00 97.56 176 PHE A C 1
ATOM 1409 O O . PHE A 1 176 ? -6.166 -1.702 -0.988 1.00 97.56 176 PHE A O 1
ATOM 1416 N N . ILE A 1 177 ? -4.437 -3.152 -1.093 1.00 97.31 177 ILE A N 1
ATOM 1417 C CA . ILE A 1 177 ? -3.442 -2.293 -0.448 1.00 97.31 177 ILE A CA 1
ATOM 1418 C C . ILE A 1 177 ? -2.472 -1.781 -1.502 1.00 97.31 177 ILE A C 1
ATOM 1420 O O . ILE A 1 177 ? -1.678 -2.548 -2.060 1.00 97.31 177 ILE A O 1
ATOM 1424 N N . ASP A 1 178 ? -2.560 -0.485 -1.777 1.00 94.06 178 ASP A N 1
ATOM 1425 C CA . ASP A 1 178 ? -1.846 0.183 -2.863 1.00 94.06 178 ASP A CA 1
ATOM 1426 C C . ASP A 1 178 ? -0.986 1.331 -2.305 1.00 94.06 178 ASP A C 1
ATOM 1428 O O . ASP A 1 178 ? -1.355 2.020 -1.351 1.00 94.06 178 ASP A O 1
ATOM 1432 N N . THR A 1 179 ? 0.192 1.523 -2.885 1.00 90.19 179 THR A N 1
ATOM 1433 C CA . THR A 1 179 ? 1.105 2.627 -2.551 1.00 90.19 179 THR A CA 1
ATOM 1434 C C . THR A 1 179 ? 0.896 3.835 -3.456 1.00 90.19 179 THR A C 1
ATOM 1436 O O . THR A 1 179 ? 1.368 4.922 -3.133 1.00 90.19 179 THR A O 1
ATOM 1439 N N . GLY A 1 180 ? 0.171 3.658 -4.569 1.00 84.62 180 GLY A N 1
ATOM 1440 C CA . GLY A 1 180 ? -0.177 4.736 -5.480 1.00 84.62 180 GLY A CA 1
ATOM 1441 C C . GLY A 1 180 ? -1.090 5.781 -4.835 1.00 84.62 180 GLY A C 1
ATOM 1442 O O . GLY A 1 180 ? -1.504 5.667 -3.693 1.00 84.62 180 GLY A O 1
ATOM 1443 N N . PHE A 1 181 ? -1.444 6.821 -5.591 1.00 87.38 181 PHE A N 1
ATOM 1444 C CA . PHE A 1 181 ? -2.101 7.996 -4.995 1.00 87.38 181 PHE A CA 1
ATOM 1445 C C . PHE A 1 181 ? -3.587 8.168 -5.348 1.00 87.38 181 PHE A C 1
ATOM 1447 O O . PHE A 1 181 ? -4.291 8.923 -4.684 1.00 87.38 181 PHE A O 1
ATOM 1454 N N .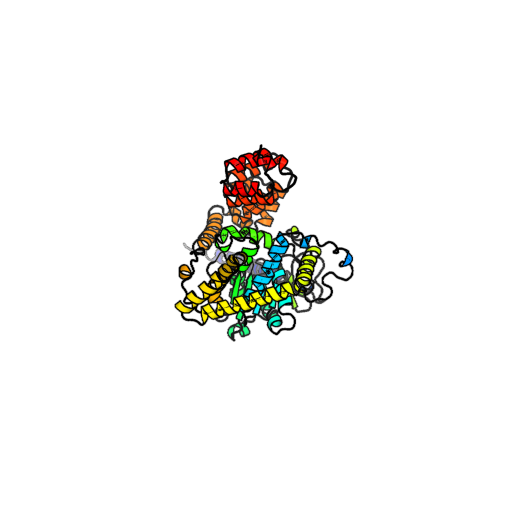 TYR A 1 182 ? -4.071 7.520 -6.415 1.00 85.44 182 TYR A N 1
ATOM 1455 C CA . TYR A 1 182 ? -5.358 7.878 -7.045 1.00 85.44 182 TYR A CA 1
ATOM 1456 C C . TYR A 1 182 ? -6.301 6.699 -7.344 1.00 85.44 182 TYR A C 1
ATOM 1458 O O . TYR A 1 182 ? -7.410 6.920 -7.826 1.00 85.44 182 TYR A O 1
ATOM 1466 N N . GLY A 1 183 ? -5.877 5.445 -7.146 1.00 85.31 183 GLY A N 1
ATOM 1467 C CA . GLY A 1 183 ? -6.719 4.269 -7.443 1.00 85.31 183 GLY A CA 1
ATOM 1468 C C . GLY A 1 183 ? -6.936 3.950 -8.916 1.00 85.31 183 GLY A C 1
ATOM 1469 O O . GLY A 1 183 ? -7.924 3.327 -9.294 1.00 85.31 183 GLY A O 1
ATOM 1470 N N . SER A 1 184 ? -5.985 4.308 -9.782 1.00 85.69 184 SER A N 1
ATOM 1471 C CA . SER A 1 184 ? -6.059 3.946 -11.207 1.00 85.69 184 SER A CA 1
ATOM 1472 C C . SER A 1 184 ? -6.076 2.428 -11.465 1.00 85.69 184 SER A C 1
ATOM 1474 O O . SER A 1 184 ? -6.638 1.990 -12.473 1.00 85.69 184 SER A O 1
ATOM 1476 N N . VAL A 1 185 ? -5.462 1.641 -10.574 1.00 87.25 185 VAL A N 1
ATOM 1477 C CA . VAL A 1 185 ? -5.447 0.171 -10.601 1.00 87.25 185 VAL A CA 1
ATOM 1478 C C . VAL A 1 185 ? -6.801 -0.379 -10.161 1.00 87.25 185 VAL A C 1
ATOM 1480 O O . VAL A 1 185 ? -7.427 -1.094 -10.944 1.00 87.25 185 VAL A O 1
ATOM 1483 N N . GLU A 1 186 ? -7.285 0.019 -8.980 1.00 88.19 186 GLU A N 1
ATOM 1484 C CA . GLU A 1 186 ? -8.622 -0.320 -8.464 1.00 88.19 186 GLU A CA 1
ATOM 1485 C C . GLU A 1 186 ? -9.691 -0.084 -9.530 1.00 88.19 186 GLU A C 1
ATOM 1487 O O . GLU A 1 186 ? -10.393 -1.012 -9.927 1.00 88.19 186 GLU A O 1
ATOM 1492 N N . LYS A 1 187 ? -9.730 1.123 -10.104 1.00 88.50 187 LYS A N 1
ATOM 1493 C CA . LYS A 1 187 ? -10.738 1.513 -11.095 1.00 88.50 187 LYS A CA 1
ATOM 1494 C C . LYS A 1 187 ? -10.735 0.595 -12.314 1.00 88.50 187 LYS A C 1
ATOM 1496 O O . LYS A 1 187 ? -11.782 0.363 -12.922 1.00 88.50 187 LYS A O 1
ATOM 1501 N N . GLN A 1 188 ? -9.567 0.095 -12.717 1.00 90.19 188 GLN A N 1
ATOM 1502 C CA . GLN A 1 188 ? -9.443 -0.839 -13.835 1.00 90.19 188 GLN A CA 1
ATOM 1503 C C . GLN A 1 188 ? -9.870 -2.253 -13.448 1.00 90.19 188 GLN A C 1
ATOM 1505 O O . GLN A 1 188 ? -10.631 -2.862 -14.201 1.00 90.19 188 GLN A O 1
ATOM 1510 N N . ILE A 1 189 ? -9.469 -2.740 -12.273 1.00 91.25 189 ILE A N 1
ATOM 1511 C CA . ILE A 1 189 ? -9.903 -4.039 -11.749 1.00 91.25 189 ILE A CA 1
ATOM 1512 C C . ILE A 1 189 ? -11.427 -4.059 -11.583 1.00 91.25 189 ILE A C 1
ATOM 1514 O O . ILE A 1 189 ? -12.095 -4.919 -12.154 1.00 91.25 189 ILE A O 1
ATOM 1518 N N . SER A 1 190 ? -12.006 -3.061 -10.917 1.00 91.62 190 SER A N 1
ATOM 1519 C CA . SER A 1 190 ? -13.449 -2.930 -10.682 1.00 91.62 190 SER A CA 1
ATOM 1520 C C . SER A 1 190 ? -14.271 -2.909 -11.977 1.00 91.62 190 SER A C 1
ATOM 1522 O O . SER A 1 190 ? -15.406 -3.391 -12.015 1.00 91.62 190 SER A O 1
ATOM 1524 N N . ARG A 1 191 ? -13.708 -2.412 -13.089 1.00 92.44 191 ARG A N 1
ATOM 1525 C CA . ARG A 1 191 ? -14.357 -2.448 -14.415 1.00 92.44 191 ARG A CA 1
ATOM 1526 C C . ARG A 1 191 ? -14.482 -3.854 -15.002 1.00 92.44 191 ARG A C 1
ATOM 1528 O O . ARG A 1 191 ? -15.351 -4.049 -15.849 1.00 92.44 191 ARG A O 1
ATOM 1535 N N . THR A 1 192 ? -13.668 -4.813 -14.563 1.00 94.25 192 THR A N 1
ATOM 1536 C CA . THR A 1 192 ? -13.760 -6.215 -15.008 1.00 94.25 192 THR A CA 1
ATOM 1537 C C . THR A 1 192 ? -14.966 -6.955 -14.418 1.00 94.25 192 THR A C 1
ATOM 1539 O O . THR A 1 192 ? -15.383 -7.980 -14.969 1.00 94.25 192 THR A O 1
ATOM 1542 N N . PHE A 1 193 ? -15.562 -6.395 -13.359 1.00 96.31 193 PHE A N 1
ATOM 1543 C CA . PHE A 1 193 ? -16.707 -6.942 -12.639 1.00 96.31 193 PHE A CA 1
ATOM 1544 C C . PHE A 1 193 ? -17.994 -6.148 -12.894 1.00 96.31 193 PHE A C 1
ATOM 1546 O O . PHE A 1 193 ? -17.982 -4.965 -13.281 1.00 96.31 193 PHE A O 1
ATOM 1553 N N . SER A 1 194 ? -19.136 -6.803 -12.673 1.00 96.69 194 SER A N 1
ATOM 1554 C CA . SER A 1 194 ? -20.446 -6.165 -12.812 1.00 96.69 194 SER A CA 1
ATOM 1555 C C . SER A 1 194 ? -20.672 -5.073 -11.763 1.00 96.69 194 SER A C 1
ATOM 1557 O O . SER A 1 194 ? -20.072 -5.059 -10.690 1.00 96.69 194 SER A O 1
ATOM 1559 N N . ARG A 1 195 ? -21.620 -4.166 -12.031 1.00 96.19 195 ARG A N 1
ATOM 1560 C CA . ARG A 1 195 ? -21.998 -3.099 -11.089 1.00 96.19 195 ARG A CA 1
ATOM 1561 C C . ARG A 1 195 ? -22.435 -3.631 -9.715 1.00 96.19 195 ARG A C 1
ATOM 1563 O O . ARG A 1 195 ? -22.285 -2.908 -8.741 1.00 96.19 195 ARG A O 1
ATOM 1570 N N . LYS A 1 196 ? -22.965 -4.860 -9.643 1.00 96.62 196 LYS A N 1
ATOM 1571 C CA . LYS A 1 196 ? -23.410 -5.485 -8.387 1.00 96.62 196 LYS A CA 1
ATOM 1572 C C . LYS A 1 196 ? -22.251 -6.016 -7.540 1.00 96.62 196 LYS A C 1
ATOM 1574 O O . LYS A 1 196 ? -22.379 -6.022 -6.328 1.00 96.62 196 LYS A O 1
ATOM 1579 N N . ALA A 1 197 ? -21.155 -6.442 -8.164 1.00 97.19 197 ALA A N 1
ATOM 1580 C CA . ALA A 1 197 ? -19.975 -6.963 -7.471 1.00 97.19 197 ALA A CA 1
ATOM 1581 C C . ALA A 1 197 ? -19.049 -5.849 -6.946 1.00 97.19 197 ALA A C 1
ATOM 1583 O O . ALA A 1 197 ? -18.422 -6.004 -5.905 1.00 97.19 197 ALA A O 1
ATOM 1584 N N . ARG A 1 198 ? -18.983 -4.708 -7.650 1.00 95.56 198 ARG A N 1
ATOM 1585 C CA . ARG A 1 198 ? -18.067 -3.590 -7.339 1.00 95.56 198 ARG A CA 1
ATOM 1586 C C . ARG A 1 198 ? -18.105 -3.057 -5.900 1.00 95.56 198 ARG A C 1
ATOM 1588 O O . ARG A 1 198 ? -17.033 -2.727 -5.418 1.00 95.56 198 ARG A O 1
ATOM 1595 N N . PRO A 1 199 ? -19.256 -2.949 -5.205 1.00 95.62 199 PRO A N 1
ATOM 1596 C CA . PRO A 1 199 ? -19.276 -2.447 -3.827 1.00 95.62 199 PRO A CA 1
ATOM 1597 C C . PRO A 1 199 ? -18.442 -3.276 -2.841 1.00 95.62 199 PRO A C 1
ATOM 1599 O O . PRO A 1 199 ? -18.014 -2.744 -1.825 1.00 95.62 199 PRO A O 1
ATOM 1602 N N . ASN A 1 200 ? -18.185 -4.548 -3.159 1.00 97.31 200 ASN A N 1
ATOM 1603 C CA . ASN A 1 200 ? -17.380 -5.447 -2.335 1.00 97.31 200 ASN A CA 1
ATOM 1604 C C . ASN A 1 200 ? -15.882 -5.413 -2.685 1.00 97.31 200 ASN A C 1
ATOM 1606 O O . ASN A 1 200 ? -15.111 -6.212 -2.160 1.00 97.31 200 ASN A O 1
ATOM 1610 N N . ILE A 1 201 ? -15.473 -4.505 -3.576 1.00 97.00 201 ILE A N 1
ATOM 1611 C CA . ILE A 1 201 ? -14.078 -4.232 -3.912 1.00 97.00 201 ILE A CA 1
ATOM 1612 C C . ILE A 1 201 ? -13.708 -2.882 -3.309 1.00 97.00 201 ILE A C 1
ATOM 1614 O O . ILE A 1 201 ? -14.238 -1.845 -3.710 1.00 97.00 201 ILE A O 1
ATOM 1618 N N . LYS A 1 202 ? -12.784 -2.897 -2.353 1.00 96.75 202 LYS A N 1
ATOM 1619 C CA . LYS A 1 202 ? -12.311 -1.710 -1.641 1.00 96.75 202 LYS A CA 1
ATOM 1620 C C . LYS A 1 202 ? -10.836 -1.477 -1.921 1.00 96.75 202 LYS A C 1
ATOM 1622 O O . LYS A 1 202 ? -10.124 -2.326 -2.459 1.00 96.75 202 LYS A O 1
ATOM 1627 N N . THR A 1 203 ? -10.352 -0.294 -1.574 1.00 96.56 203 THR A N 1
ATOM 1628 C CA . THR A 1 203 ? -8.924 0.028 -1.642 1.00 96.56 203 THR A CA 1
ATOM 1629 C C . THR A 1 203 ? -8.546 0.919 -0.480 1.00 96.56 203 THR A C 1
ATOM 1631 O O . THR A 1 203 ? -9.304 1.819 -0.116 1.00 96.56 203 THR A O 1
ATOM 1634 N N . HIS A 1 204 ? -7.382 0.641 0.090 1.00 97.38 204 HIS A N 1
ATOM 1635 C CA . HIS A 1 204 ? -6.753 1.409 1.144 1.00 97.38 204 HIS A CA 1
ATOM 1636 C C . HIS A 1 204 ? -5.347 1.790 0.680 1.00 97.38 204 HIS A C 1
ATOM 1638 O O . HIS A 1 204 ? -4.570 0.923 0.275 1.00 97.38 204 HIS A O 1
ATOM 1644 N N . PHE A 1 205 ? -5.026 3.082 0.727 1.00 96.19 205 PHE A N 1
ATOM 1645 C CA . PHE A 1 205 ? -3.713 3.573 0.331 1.00 96.19 205 PHE A CA 1
ATOM 1646 C C . PHE A 1 205 ? -2.809 3.795 1.530 1.00 96.19 205 PHE A C 1
ATOM 1648 O O . PHE A 1 205 ? -3.264 4.178 2.604 1.00 96.19 205 PHE A O 1
ATOM 1655 N N . ILE A 1 206 ? -1.501 3.668 1.320 1.00 94.88 206 ILE A N 1
ATOM 1656 C CA . ILE A 1 206 ? -0.543 4.259 2.259 1.00 94.88 206 ILE A CA 1
ATOM 1657 C C . ILE A 1 206 ? -0.745 5.784 2.298 1.00 94.88 206 ILE A C 1
ATOM 1659 O O . ILE A 1 206 ? -0.903 6.370 3.368 1.00 94.88 206 ILE A O 1
ATOM 1663 N N . LEU A 1 207 ? -0.809 6.412 1.119 1.00 93.56 207 LEU A N 1
ATOM 1664 C CA . LEU A 1 207 ? -1.094 7.833 0.932 1.00 93.56 207 LEU A CA 1
ATOM 1665 C C . LEU A 1 207 ? -2.086 8.019 -0.219 1.00 93.56 207 LEU A C 1
ATOM 1667 O O . LEU A 1 207 ? -1.725 7.884 -1.384 1.00 93.56 207 LEU A O 1
ATOM 1671 N N . SER A 1 208 ? -3.325 8.379 0.095 1.00 91.75 208 SER A N 1
ATOM 1672 C CA . SER A 1 208 ? -4.321 8.755 -0.902 1.00 91.75 208 SER A CA 1
ATOM 1673 C C . SER A 1 208 ? -4.280 10.259 -1.146 1.00 91.75 208 SER A C 1
ATOM 1675 O O . SER A 1 208 ? -4.409 11.060 -0.222 1.00 91.75 208 SER A O 1
ATOM 1677 N N . LEU A 1 209 ? -4.167 10.649 -2.413 1.00 86.50 209 LEU A N 1
ATOM 1678 C CA . LEU A 1 209 ? -4.468 12.011 -2.856 1.00 86.50 209 LEU A CA 1
ATOM 1679 C C . LEU A 1 209 ? -5.935 12.160 -3.259 1.00 86.50 209 LEU A C 1
ATOM 1681 O O . LEU A 1 209 ? -6.342 13.252 -3.628 1.00 86.50 209 LEU A O 1
ATOM 1685 N N . ASN A 1 210 ? -6.721 11.081 -3.186 1.00 84.44 210 ASN A N 1
ATOM 1686 C CA . ASN A 1 210 ? -8.146 11.078 -3.468 1.00 84.44 210 ASN A CA 1
ATOM 1687 C C . ASN A 1 210 ? -8.957 10.854 -2.179 1.00 84.44 210 ASN A C 1
ATOM 1689 O O . ASN A 1 210 ? -8.896 9.759 -1.614 1.00 84.44 210 ASN A O 1
ATOM 1693 N N . PRO A 1 211 ? -9.772 11.830 -1.735 1.00 81.56 211 PRO A N 1
ATOM 1694 C CA . PRO A 1 211 ? -10.513 11.738 -0.473 1.00 81.56 211 PRO A CA 1
ATOM 1695 C C . PRO A 1 211 ? -11.528 10.587 -0.439 1.00 81.56 211 PRO A C 1
ATOM 1697 O O . PRO A 1 211 ? -12.013 10.219 0.625 1.00 81.56 211 PRO A O 1
ATOM 1700 N N . MET A 1 212 ? -11.853 9.994 -1.592 1.00 86.00 212 MET A N 1
ATOM 1701 C CA . MET A 1 212 ? -12.736 8.831 -1.675 1.00 86.00 212 MET A CA 1
ATOM 1702 C C . MET A 1 212 ? -12.107 7.543 -1.140 1.00 86.00 212 MET A C 1
ATOM 1704 O O . MET A 1 212 ? -12.844 6.581 -0.910 1.00 86.00 212 MET A O 1
ATOM 1708 N N . PHE A 1 213 ? -10.784 7.509 -0.973 1.00 92.31 213 PHE A N 1
ATOM 1709 C CA . PHE A 1 213 ? -10.056 6.354 -0.466 1.00 92.31 213 PHE A CA 1
ATOM 1710 C C . PHE A 1 213 ? -9.281 6.712 0.809 1.00 92.31 213 PHE A C 1
ATOM 1712 O O . PHE A 1 213 ? -8.660 7.778 0.860 1.00 92.31 213 PHE A O 1
ATOM 1719 N N . PRO A 1 214 ? -9.270 5.829 1.822 1.00 95.00 214 PRO A N 1
ATOM 1720 C CA . PRO A 1 214 ? -8.504 6.060 3.035 1.00 95.00 214 PRO A CA 1
ATOM 1721 C C . PRO A 1 214 ? -6.998 6.068 2.771 1.00 95.00 214 PRO A C 1
ATOM 1723 O O . PRO A 1 214 ? -6.500 5.368 1.885 1.00 95.00 214 PRO A O 1
ATOM 1726 N N . SER A 1 215 ? -6.300 6.854 3.589 1.00 94.12 215 SER A N 1
ATOM 1727 C CA . SER A 1 215 ? -4.842 6.840 3.742 1.00 94.12 215 SER A CA 1
ATOM 1728 C C . SER A 1 215 ? -4.480 6.257 5.103 1.00 94.12 215 SER A C 1
ATOM 1730 O O . SER A 1 215 ? -5.317 6.274 6.003 1.00 94.12 215 SER A O 1
ATOM 1732 N N . SER A 1 216 ? -3.224 5.849 5.276 1.00 95.50 216 SER A N 1
ATOM 1733 C CA . SER A 1 216 ? -2.683 5.457 6.577 1.00 95.50 216 SER A CA 1
ATOM 1734 C C . SER A 1 216 ? -1.644 6.449 7.083 1.00 95.50 216 SER A C 1
ATOM 1736 O O . SER A 1 216 ? -0.436 6.288 6.887 1.00 95.50 216 SER A O 1
ATOM 1738 N N . LEU A 1 217 ? -2.106 7.472 7.796 1.00 93.50 217 LEU A N 1
ATOM 1739 C CA . LEU A 1 217 ? -1.249 8.400 8.524 1.00 93.50 217 LEU A CA 1
ATOM 1740 C C . LEU A 1 217 ? -0.361 7.664 9.530 1.00 93.50 217 LEU A C 1
ATOM 1742 O O . LEU A 1 217 ? 0.773 8.088 9.733 1.00 93.50 217 LEU A O 1
ATOM 1746 N N . THR A 1 218 ? -0.823 6.556 10.117 1.00 94.44 218 THR A N 1
ATOM 1747 C CA . THR A 1 218 ? -0.022 5.711 11.021 1.00 94.44 218 THR A CA 1
ATOM 1748 C C . THR A 1 218 ? 1.255 5.187 10.376 1.00 94.44 218 THR A C 1
ATOM 1750 O O . THR A 1 218 ? 2.279 5.109 11.049 1.00 94.44 218 THR A O 1
ATOM 1753 N N . PHE A 1 219 ? 1.239 4.886 9.076 1.00 96.44 219 PHE A N 1
ATOM 1754 C CA . PHE A 1 219 ? 2.455 4.569 8.328 1.00 96.44 219 PHE A CA 1
ATOM 1755 C C . PHE A 1 219 ? 3.320 5.820 8.136 1.00 96.44 219 PHE A C 1
ATOM 1757 O O . PHE A 1 219 ? 4.522 5.817 8.399 1.00 96.44 219 PHE A O 1
ATOM 1764 N N . LEU A 1 220 ? 2.699 6.918 7.706 1.00 94.69 220 LEU A N 1
ATOM 1765 C CA . LEU A 1 220 ? 3.392 8.154 7.346 1.00 94.69 220 LEU A CA 1
ATOM 1766 C C . LEU A 1 220 ? 4.118 8.818 8.518 1.00 94.69 220 LEU A C 1
ATOM 1768 O O . LEU A 1 220 ? 5.190 9.387 8.311 1.00 94.69 220 LEU A O 1
ATOM 1772 N N . ILE A 1 221 ? 3.589 8.725 9.739 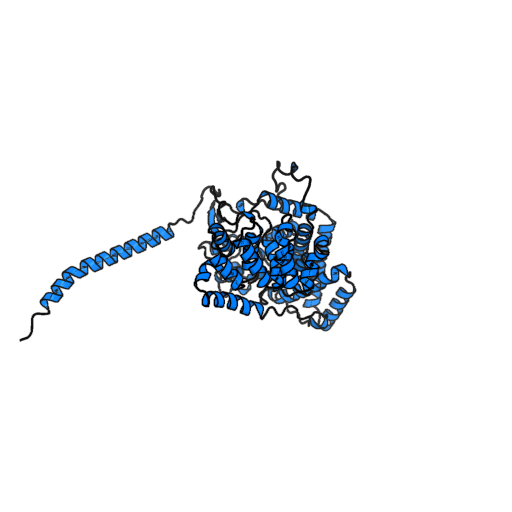1.00 92.75 221 ILE A N 1
ATOM 1773 C CA . ILE A 1 221 ? 4.218 9.341 10.916 1.00 92.75 221 ILE A CA 1
ATOM 1774 C C . ILE A 1 221 ? 5.573 8.730 11.281 1.00 92.75 221 ILE A C 1
ATOM 1776 O O . ILE A 1 221 ? 6.410 9.400 11.887 1.00 92.75 221 ILE A O 1
ATOM 1780 N N . TRP A 1 222 ? 5.822 7.479 10.890 1.00 93.56 222 TRP A N 1
ATOM 1781 C CA . TRP A 1 222 ? 7.126 6.845 11.067 1.00 93.56 222 TRP A CA 1
ATOM 1782 C C . TRP A 1 222 ? 8.176 7.429 10.119 1.00 93.56 222 TRP A C 1
ATOM 1784 O O . TRP A 1 222 ? 9.354 7.497 10.474 1.00 93.56 222 TRP A O 1
ATOM 1794 N N . LEU A 1 223 ? 7.743 7.888 8.941 1.00 90.38 223 LEU A N 1
ATOM 1795 C CA . LEU A 1 223 ? 8.590 8.562 7.954 1.00 90.38 223 LEU A CA 1
ATOM 1796 C C . LEU A 1 223 ? 8.714 10.067 8.228 1.00 90.38 223 LEU A C 1
ATOM 1798 O O . LEU A 1 223 ? 9.674 10.716 7.799 1.00 90.38 223 LEU A O 1
ATOM 1802 N N . ASP A 1 224 ? 7.721 10.651 8.894 1.00 87.12 224 ASP A N 1
ATOM 1803 C CA . ASP A 1 224 ? 7.687 12.056 9.274 1.00 87.12 224 ASP A CA 1
ATOM 1804 C C . ASP A 1 224 ? 6.789 12.279 10.491 1.00 87.12 224 ASP A C 1
ATOM 1806 O O . ASP A 1 224 ? 5.568 12.246 10.379 1.00 87.12 224 ASP A O 1
ATOM 1810 N N . ALA A 1 225 ? 7.373 12.588 11.648 1.00 82.81 225 ALA A N 1
ATOM 1811 C CA . ALA A 1 225 ? 6.614 12.784 12.885 1.00 82.81 225 ALA A CA 1
ATOM 1812 C C . ALA A 1 225 ? 5.553 13.906 12.807 1.00 82.81 225 ALA A C 1
ATOM 1814 O O . ALA A 1 225 ? 4.687 13.986 13.676 1.00 82.81 225 ALA A O 1
ATOM 1815 N N . LEU A 1 226 ? 5.615 14.774 11.788 1.00 80.81 226 LEU A N 1
ATOM 1816 C CA . LEU A 1 226 ? 4.651 15.844 11.537 1.00 80.81 226 LEU A CA 1
ATOM 1817 C C . LEU A 1 226 ? 3.652 15.511 10.416 1.00 80.81 226 LEU A C 1
ATOM 1819 O O . LEU A 1 226 ? 2.921 16.405 9.992 1.00 80.81 226 LEU A O 1
ATOM 1823 N N . ALA A 1 227 ? 3.588 14.268 9.925 1.00 86.94 227 ALA A N 1
ATOM 1824 C CA . ALA A 1 227 ? 2.696 13.876 8.827 1.00 86.94 227 ALA A CA 1
ATOM 1825 C C . ALA A 1 227 ? 1.218 14.225 9.093 1.00 86.94 227 ALA A C 1
ATOM 1827 O O . ALA A 1 227 ? 0.512 14.648 8.185 1.00 86.94 227 ALA A O 1
ATOM 1828 N N . ASN A 1 228 ? 0.763 14.144 10.347 1.00 81.31 228 ASN A N 1
ATOM 1829 C CA . ASN A 1 228 ? -0.589 14.531 10.781 1.00 81.31 228 ASN A CA 1
ATOM 1830 C C . ASN A 1 228 ? -0.903 16.038 10.642 1.00 81.31 228 ASN A C 1
ATOM 1832 O O . ASN A 1 228 ? -2.059 16.440 10.778 1.00 81.31 228 ASN A O 1
ATOM 1836 N N . LYS A 1 229 ? 0.115 16.875 10.416 1.00 77.00 229 LYS A N 1
ATOM 1837 C CA . LYS A 1 229 ? 0.014 18.335 10.253 1.00 77.00 229 LYS A CA 1
ATOM 1838 C C . LYS A 1 229 ? 0.335 18.792 8.832 1.00 77.00 229 LYS A C 1
ATOM 1840 O O . LYS A 1 229 ? 0.349 19.995 8.580 1.00 77.00 229 LYS A O 1
ATOM 1845 N N . LYS A 1 230 ? 0.641 17.857 7.936 1.00 79.44 230 LYS A N 1
ATOM 1846 C CA . LYS A 1 230 ? 1.068 18.124 6.567 1.00 79.44 230 LYS A CA 1
ATOM 1847 C C . LYS A 1 230 ? -0.044 17.785 5.585 1.00 79.44 230 LYS A C 1
ATOM 1849 O O . LYS A 1 230 ? -0.830 16.871 5.812 1.00 79.44 230 LYS A O 1
ATOM 1854 N N . GLU A 1 231 ? -0.071 18.502 4.468 1.00 77.88 231 GLU A N 1
ATOM 1855 C CA . GLU A 1 231 ? -0.907 18.126 3.332 1.00 77.88 231 GLU A CA 1
ATOM 1856 C C . GLU A 1 231 ? -0.395 16.824 2.711 1.00 77.88 231 GLU A C 1
ATOM 1858 O O . GLU A 1 231 ? 0.818 16.596 2.629 1.00 77.88 231 GLU A O 1
ATOM 1863 N N . ALA A 1 232 ? -1.313 15.994 2.216 1.00 81.75 232 ALA A N 1
ATOM 1864 C CA . ALA A 1 232 ? -0.981 14.711 1.605 1.00 81.75 232 ALA A CA 1
ATOM 1865 C C . ALA A 1 232 ? 0.003 14.862 0.425 1.00 81.75 232 ALA A C 1
ATOM 1867 O O . ALA A 1 232 ? 0.935 14.072 0.288 1.00 81.75 232 ALA A O 1
ATOM 1868 N N . SER A 1 233 ? -0.138 15.920 -0.379 1.00 76.12 233 SER A N 1
ATOM 1869 C CA . SER A 1 233 ? 0.760 16.260 -1.497 1.00 76.12 233 SER A CA 1
ATOM 1870 C C . SER A 1 233 ? 2.232 16.344 -1.067 1.00 76.12 233 SER A C 1
ATOM 1872 O O . SER A 1 233 ? 3.096 15.775 -1.731 1.00 76.12 233 SER A O 1
ATOM 1874 N N . SER A 1 234 ? 2.512 16.959 0.086 1.00 77.75 234 SER A N 1
ATOM 1875 C CA . SER A 1 234 ? 3.869 17.122 0.632 1.00 77.75 234 SER A CA 1
ATOM 1876 C C . SER A 1 234 ? 4.504 15.814 1.130 1.00 77.75 234 SER A C 1
ATOM 1878 O O . SER A 1 234 ? 5.711 15.747 1.352 1.00 77.75 234 SER A O 1
ATOM 1880 N N . MET A 1 235 ? 3.707 14.753 1.294 1.00 84.81 235 MET A N 1
ATOM 1881 C CA . MET A 1 235 ? 4.177 13.423 1.698 1.00 84.81 235 MET A CA 1
ATOM 1882 C C . MET A 1 235 ? 4.439 12.507 0.498 1.00 84.81 235 MET A C 1
ATOM 1884 O O . MET A 1 235 ? 5.029 11.435 0.660 1.00 84.81 235 MET A O 1
ATOM 1888 N N . LYS A 1 236 ? 4.054 12.937 -0.714 1.00 84.69 236 LYS A N 1
ATOM 1889 C CA . LYS A 1 236 ? 4.139 12.145 -1.946 1.00 84.69 236 LYS A CA 1
ATOM 1890 C C . LYS A 1 236 ? 5.540 11.597 -2.177 1.00 84.69 236 LYS A C 1
ATOM 1892 O O . LYS A 1 236 ? 5.692 10.422 -2.490 1.00 84.69 236 LYS A O 1
ATOM 1897 N N . VAL A 1 237 ? 6.575 12.411 -1.996 1.00 77.62 237 VAL A N 1
ATOM 1898 C CA . VAL A 1 237 ? 7.935 11.981 -2.340 1.00 77.62 237 VAL A CA 1
ATOM 1899 C C . VAL A 1 237 ? 8.526 11.023 -1.320 1.00 77.62 237 VAL A C 1
ATOM 1901 O O . VAL A 1 237 ? 9.266 10.121 -1.702 1.00 77.62 237 VAL A O 1
ATOM 1904 N N . LYS A 1 238 ? 8.147 11.121 -0.042 1.00 85.62 238 LYS A N 1
ATOM 1905 C CA . LYS A 1 238 ? 8.525 10.088 0.933 1.00 85.62 238 LYS A CA 1
ATOM 1906 C C . LYS A 1 238 ? 7.987 8.721 0.509 1.00 85.62 238 LYS A C 1
ATOM 1908 O O . LYS A 1 238 ? 8.708 7.733 0.607 1.00 85.62 238 LYS A O 1
ATOM 1913 N N . ILE A 1 239 ? 6.768 8.687 -0.033 1.00 88.94 239 ILE A N 1
ATOM 1914 C CA . ILE A 1 239 ? 6.191 7.466 -0.602 1.00 88.94 239 ILE A CA 1
ATOM 1915 C C . ILE A 1 239 ? 6.869 7.068 -1.913 1.00 88.94 239 ILE A C 1
ATOM 1917 O O . ILE A 1 239 ? 7.200 5.902 -2.062 1.00 88.94 239 ILE A O 1
ATOM 1921 N N . LEU A 1 240 ? 7.187 7.994 -2.820 1.00 83.25 240 LEU A N 1
ATOM 1922 C CA . LEU A 1 240 ? 7.948 7.653 -4.033 1.00 83.25 240 LEU A CA 1
ATOM 1923 C C . LEU A 1 240 ? 9.327 7.053 -3.709 1.00 83.25 240 LEU A C 1
ATOM 1925 O O . LEU A 1 240 ? 9.758 6.108 -4.362 1.00 83.25 240 LEU A O 1
ATOM 1929 N N . ASN A 1 241 ? 10.011 7.563 -2.684 1.00 81.94 241 ASN A N 1
ATOM 1930 C CA . ASN A 1 241 ? 11.276 6.995 -2.215 1.00 81.94 241 ASN A CA 1
ATOM 1931 C C . ASN A 1 241 ? 11.082 5.580 -1.654 1.00 81.94 241 ASN A C 1
ATOM 1933 O O . ASN A 1 241 ? 11.902 4.702 -1.916 1.00 81.94 241 ASN A O 1
ATOM 1937 N N . TYR A 1 242 ? 9.979 5.345 -0.940 1.00 89.56 242 TYR A N 1
ATOM 1938 C CA . TYR A 1 242 ? 9.578 4.013 -0.495 1.00 89.56 242 TYR A CA 1
ATOM 1939 C C . TYR A 1 242 ? 9.284 3.061 -1.675 1.00 89.56 242 TYR A C 1
ATOM 1941 O O . TYR A 1 242 ? 9.812 1.954 -1.712 1.00 89.56 242 TYR A O 1
ATOM 1949 N N . GLU A 1 243 ? 8.556 3.503 -2.705 1.00 86.62 243 GLU A N 1
ATOM 1950 C CA . GLU A 1 243 ? 8.296 2.725 -3.937 1.00 86.62 243 GLU A CA 1
ATOM 1951 C C . GLU A 1 243 ? 9.570 2.411 -4.754 1.00 86.62 243 GLU A C 1
ATOM 1953 O O . GLU A 1 243 ? 9.579 1.549 -5.643 1.00 86.62 243 GLU A O 1
ATOM 1958 N N . HIS A 1 244 ? 10.658 3.135 -4.486 1.00 84.69 244 HIS A N 1
ATOM 1959 C CA . HIS A 1 244 ? 11.977 2.939 -5.087 1.00 84.69 244 HIS A CA 1
ATOM 1960 C C . HIS A 1 244 ? 12.913 2.068 -4.245 1.00 84.69 244 HIS A C 1
ATOM 1962 O O . HIS A 1 244 ? 14.073 1.877 -4.617 1.00 84.69 244 HIS A O 1
ATOM 1968 N N . MET A 1 245 ? 12.431 1.485 -3.148 1.00 88.25 245 MET A N 1
ATOM 1969 C CA . MET A 1 245 ? 13.164 0.428 -2.464 1.00 88.25 245 MET A CA 1
ATOM 1970 C C . MET A 1 245 ? 13.464 -0.740 -3.409 1.00 88.25 245 MET A C 1
ATOM 1972 O O . MET A 1 245 ? 12.718 -1.020 -4.355 1.00 88.25 245 MET A O 1
ATOM 1976 N N . HIS A 1 246 ? 14.576 -1.441 -3.155 1.00 90.50 246 HIS A N 1
ATOM 1977 C CA . HIS A 1 246 ? 14.899 -2.603 -3.973 1.00 90.50 246 HIS A CA 1
ATOM 1978 C C . HIS A 1 246 ? 13.808 -3.659 -3.848 1.00 90.50 246 HIS A C 1
ATOM 1980 O O . HIS A 1 246 ? 13.278 -3.864 -2.764 1.00 90.50 246 HIS A O 1
ATOM 1986 N N . ARG A 1 247 ? 13.498 -4.336 -4.948 1.00 89.06 247 ARG A N 1
ATOM 1987 C CA . ARG A 1 247 ? 12.405 -5.310 -5.051 1.00 89.06 247 ARG A CA 1
ATOM 1988 C C . ARG A 1 247 ? 12.851 -6.588 -5.742 1.00 89.06 247 ARG A C 1
ATOM 1990 O O . ARG A 1 247 ? 13.873 -6.602 -6.437 1.00 89.06 247 ARG A O 1
ATOM 1997 N N . PHE A 1 248 ? 12.077 -7.656 -5.554 1.00 91.31 248 PHE A N 1
ATOM 1998 C CA . PHE A 1 248 ? 12.465 -8.984 -6.022 1.00 91.31 248 PHE A CA 1
ATOM 1999 C C . PHE A 1 248 ? 12.291 -9.166 -7.536 1.00 91.31 248 PHE A C 1
ATOM 2001 O O . PHE A 1 248 ? 13.117 -9.816 -8.174 1.00 91.31 248 PHE A O 1
ATOM 2008 N N . THR A 1 249 ? 11.243 -8.583 -8.126 1.00 89.75 249 THR A N 1
ATOM 2009 C CA . THR A 1 249 ? 11.018 -8.614 -9.583 1.00 89.75 249 THR A CA 1
ATOM 2010 C C . THR A 1 249 ? 10.672 -7.234 -10.135 1.00 89.75 249 THR A C 1
ATOM 2012 O O . THR A 1 249 ? 10.330 -6.304 -9.399 1.00 89.75 249 THR A O 1
ATOM 2015 N N . SER A 1 250 ? 10.748 -7.087 -11.453 1.00 88.25 250 SER A N 1
ATOM 2016 C CA . SER A 1 250 ? 10.251 -5.921 -12.176 1.00 88.25 250 SER A CA 1
ATOM 2017 C C . SER A 1 250 ? 8.723 -5.840 -12.161 1.00 88.25 250 SER A C 1
ATOM 2019 O O . SER A 1 250 ? 7.998 -6.799 -11.902 1.00 88.25 250 SER A O 1
ATOM 2021 N N . ARG A 1 251 ? 8.208 -4.659 -12.519 1.00 86.12 251 ARG A N 1
ATOM 2022 C CA . ARG A 1 251 ? 6.773 -4.457 -12.735 1.00 86.12 251 ARG A CA 1
ATOM 2023 C C . ARG A 1 251 ? 6.297 -5.375 -13.866 1.00 86.12 251 ARG A C 1
ATOM 2025 O O . ARG A 1 251 ? 6.815 -5.278 -14.978 1.00 86.12 251 ARG A O 1
ATOM 2032 N N . SER A 1 252 ? 5.292 -6.211 -13.600 1.00 90.44 252 SER A N 1
ATOM 2033 C CA . SER A 1 252 ? 4.707 -7.075 -14.631 1.00 90.44 252 SER A CA 1
ATOM 2034 C C . SER A 1 252 ? 4.184 -6.249 -15.804 1.00 90.44 252 SER A C 1
ATOM 2036 O O . SER A 1 252 ? 3.465 -5.261 -15.628 1.00 90.44 252 SER A O 1
ATOM 2038 N N . THR A 1 253 ? 4.555 -6.650 -17.016 1.00 90.88 253 THR A N 1
ATOM 2039 C CA . THR A 1 253 ? 4.155 -5.972 -18.257 1.00 90.88 253 THR A CA 1
ATOM 2040 C C . THR A 1 253 ? 3.078 -6.742 -19.003 1.00 90.88 253 THR A C 1
ATOM 2042 O O . THR A 1 253 ? 2.318 -6.148 -19.764 1.00 90.88 253 THR A O 1
ATOM 2045 N N . GLN A 1 254 ? 2.954 -8.045 -18.745 1.00 93.00 254 GLN A N 1
ATOM 2046 C CA . GLN A 1 254 ? 1.946 -8.899 -19.362 1.00 93.00 254 GLN A CA 1
ATOM 2047 C C . GLN A 1 254 ? 1.608 -10.111 -18.484 1.00 93.00 254 GLN A C 1
ATOM 2049 O O . GLN A 1 254 ? 2.135 -10.272 -17.382 1.00 93.00 254 GLN A O 1
ATOM 2054 N N . PHE A 1 255 ? 0.715 -10.958 -18.991 1.00 94.38 255 PHE A N 1
ATOM 2055 C CA . PHE A 1 255 ? 0.358 -12.249 -18.410 1.00 94.38 255 PHE A CA 1
ATOM 2056 C C . PHE A 1 255 ? 0.727 -13.370 -19.386 1.00 94.38 255 PHE A C 1
ATOM 2058 O O . PHE A 1 255 ? 0.539 -13.211 -20.594 1.00 94.38 255 PHE A O 1
ATOM 2065 N N . ALA A 1 256 ? 1.181 -14.508 -18.868 1.00 93.75 256 ALA A N 1
ATOM 2066 C CA . ALA A 1 256 ? 1.402 -15.740 -19.626 1.00 93.75 256 ALA A CA 1
ATOM 2067 C C . ALA A 1 256 ? 0.814 -16.939 -18.886 1.00 93.75 256 ALA A C 1
ATOM 2069 O O . ALA A 1 256 ? 0.632 -16.887 -17.674 1.00 93.75 256 ALA A O 1
ATOM 2070 N N . SER A 1 257 ? 0.523 -18.017 -19.615 1.00 93.44 257 SER A N 1
ATOM 2071 C CA . SER A 1 257 ? 0.145 -19.283 -18.986 1.00 93.44 257 SER A CA 1
ATOM 2072 C C . SER A 1 257 ? 1.389 -20.151 -18.833 1.00 93.44 257 SER A C 1
ATOM 2074 O O . SER A 1 257 ? 2.038 -20.462 -19.831 1.00 93.44 257 SER A O 1
ATOM 2076 N N . VAL A 1 258 ? 1.724 -20.523 -17.602 1.00 91.19 258 VAL A N 1
ATOM 2077 C CA . VAL A 1 258 ? 2.916 -21.302 -17.247 1.00 91.19 258 VAL A CA 1
ATOM 2078 C C . VAL A 1 258 ? 2.455 -22.497 -16.431 1.00 91.19 258 VAL A C 1
ATOM 2080 O O . VAL A 1 258 ? 1.788 -22.328 -15.418 1.00 91.19 258 VAL A O 1
ATOM 2083 N N . GLY A 1 259 ? 2.711 -23.712 -16.916 1.00 89.19 259 GLY A N 1
ATOM 2084 C CA . GLY A 1 259 ? 2.228 -24.929 -16.249 1.00 89.19 259 GLY A CA 1
ATOM 2085 C C . GLY A 1 259 ? 0.700 -24.983 -16.083 1.00 89.19 259 GLY A C 1
ATOM 2086 O O . GLY A 1 259 ? 0.202 -25.608 -15.156 1.00 89.19 259 GLY A O 1
ATOM 2087 N N . GLY A 1 260 ? -0.054 -24.298 -16.953 1.00 90.38 260 GLY A N 1
ATOM 2088 C CA . GLY A 1 260 ? -1.519 -24.236 -16.895 1.00 90.38 260 GLY A CA 1
ATOM 2089 C C . GLY A 1 260 ? -2.103 -23.154 -15.979 1.00 90.38 260 GLY A C 1
ATOM 2090 O O . GLY A 1 260 ? -3.310 -22.948 -16.027 1.00 90.38 260 GLY A O 1
ATOM 2091 N N . GLN A 1 261 ? -1.278 -22.425 -15.223 1.00 93.50 261 GLN A N 1
ATOM 2092 C CA . GLN A 1 261 ? -1.694 -21.285 -14.395 1.00 93.50 261 GLN A CA 1
ATOM 2093 C C . GLN A 1 261 ? -1.317 -19.961 -15.057 1.00 93.50 261 GLN A C 1
ATOM 2095 O O . GLN A 1 261 ? -0.397 -19.909 -15.876 1.00 93.50 261 GLN A O 1
ATOM 2100 N N . ILE A 1 262 ? -2.030 -18.882 -14.749 1.00 95.06 262 ILE A N 1
ATOM 2101 C CA . ILE A 1 262 ? -1.737 -17.559 -15.294 1.00 95.06 262 ILE A CA 1
ATOM 2102 C C . ILE A 1 262 ? -0.772 -16.832 -14.367 1.00 95.06 262 ILE A C 1
ATOM 2104 O O . ILE A 1 262 ? -1.070 -16.545 -13.212 1.00 95.06 262 ILE A O 1
ATOM 2108 N N . HIS A 1 263 ? 0.373 -16.447 -14.919 1.00 94.12 263 HIS A N 1
ATOM 2109 C CA . HIS A 1 263 ? 1.399 -15.710 -14.203 1.00 94.12 263 HIS A CA 1
ATOM 2110 C C . HIS A 1 263 ? 1.591 -14.318 -14.801 1.00 94.12 263 HIS A C 1
ATOM 2112 O O . HIS A 1 263 ? 1.745 -14.173 -16.020 1.00 94.12 263 HIS A O 1
ATOM 2118 N N . PRO A 1 264 ? 1.641 -13.276 -13.958 1.00 94.44 264 PRO A N 1
ATOM 2119 C CA . PRO A 1 264 ? 2.196 -11.994 -14.342 1.00 94.44 264 PRO A CA 1
ATOM 2120 C C . PRO A 1 264 ? 3.697 -12.158 -14.572 1.00 94.44 264 PRO A C 1
ATOM 2122 O O . PRO A 1 264 ? 4.402 -12.762 -13.754 1.00 94.44 264 PRO A O 1
ATOM 2125 N N . ILE A 1 265 ? 4.173 -11.625 -15.692 1.00 93.56 265 ILE A N 1
ATOM 2126 C CA . ILE A 1 265 ? 5.566 -11.748 -16.118 1.00 93.56 265 ILE A CA 1
ATOM 2127 C C . ILE A 1 265 ? 6.117 -10.404 -16.586 1.00 93.56 265 ILE A C 1
ATOM 2129 O O . ILE A 1 265 ? 5.383 -9.527 -17.059 1.00 93.56 265 ILE A O 1
ATOM 2133 N N . SER A 1 266 ? 7.429 -10.261 -16.471 1.00 91.62 266 SER A N 1
ATOM 2134 C CA . SER A 1 266 ? 8.204 -9.127 -16.973 1.00 91.62 266 SER A CA 1
ATOM 2135 C C . SER A 1 266 ? 9.495 -9.624 -17.604 1.00 91.62 266 SER A C 1
ATOM 2137 O O . SER A 1 266 ? 9.985 -10.700 -17.259 1.00 91.62 266 SER A O 1
ATOM 2139 N N . ARG A 1 267 ? 10.043 -8.855 -18.546 1.00 89.88 267 ARG A N 1
ATOM 2140 C CA . ARG A 1 267 ? 11.365 -9.153 -19.095 1.00 89.88 267 ARG A CA 1
ATOM 2141 C C . ARG A 1 267 ? 12.450 -8.717 -18.114 1.00 89.88 267 ARG A C 1
ATOM 2143 O O . ARG A 1 267 ? 12.324 -7.657 -17.507 1.00 89.88 267 ARG A O 1
ATOM 2150 N N . THR A 1 268 ? 13.514 -9.503 -17.997 1.00 86.06 268 THR A N 1
ATOM 2151 C CA . THR A 1 268 ? 14.645 -9.211 -17.100 1.00 86.06 268 THR A CA 1
ATOM 2152 C C . THR A 1 268 ? 15.585 -8.133 -17.642 1.00 86.06 268 THR A C 1
ATOM 2154 O O . THR A 1 268 ? 16.383 -7.590 -16.890 1.00 86.06 268 THR A O 1
ATOM 2157 N N . ASP A 1 269 ? 15.515 -7.831 -18.941 1.00 78.75 269 ASP A N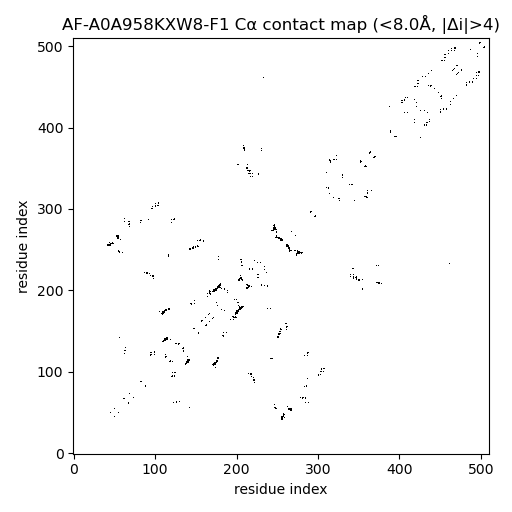 1
ATOM 2158 C CA . ASP A 1 269 ? 16.342 -6.836 -19.639 1.00 78.75 269 ASP A CA 1
ATOM 2159 C C . ASP A 1 269 ? 15.661 -5.461 -19.780 1.00 78.75 269 ASP A C 1
ATOM 2161 O O . ASP A 1 269 ? 16.159 -4.591 -20.489 1.00 78.75 269 ASP A O 1
ATOM 2165 N N . TYR A 1 270 ? 14.516 -5.250 -19.127 1.00 69.56 270 TYR A N 1
ATOM 2166 C CA . TYR A 1 270 ? 13.740 -4.020 -19.270 1.00 69.56 270 TYR A CA 1
ATOM 2167 C C . TYR A 1 270 ? 14.330 -2.861 -18.448 1.00 69.56 270 TYR A C 1
ATOM 2169 O O . TYR A 1 270 ? 14.695 -3.047 -17.292 1.00 69.56 270 TYR A O 1
ATOM 2177 N N . ASP A 1 271 ? 14.323 -1.646 -19.009 1.00 52.09 271 ASP A N 1
ATOM 2178 C CA . ASP A 1 271 ? 15.010 -0.410 -18.563 1.00 52.09 271 ASP A CA 1
ATOM 2179 C C . ASP A 1 271 ? 14.825 0.067 -17.105 1.00 52.09 271 ASP A C 1
ATOM 2181 O O . ASP A 1 271 ? 15.442 1.051 -16.697 1.00 52.09 271 ASP A O 1
ATOM 2185 N N . ASN A 1 272 ? 13.990 -0.606 -16.312 1.00 57.78 272 ASN A N 1
ATOM 2186 C CA . ASN A 1 272 ? 13.663 -0.261 -14.927 1.00 57.78 272 ASN A CA 1
ATOM 2187 C C . ASN A 1 272 ? 14.323 -1.204 -13.897 1.00 57.78 272 ASN A C 1
ATOM 2189 O O . ASN A 1 272 ? 13.814 -1.372 -12.780 1.00 57.78 272 ASN A O 1
ATOM 2193 N N . THR A 1 273 ? 15.437 -1.836 -14.281 1.00 59.31 273 THR A N 1
ATOM 2194 C CA . THR A 1 273 ? 16.209 -2.776 -13.453 1.00 59.31 273 THR A CA 1
ATOM 2195 C C . THR A 1 273 ? 16.953 -2.118 -12.294 1.00 59.31 273 THR A C 1
ATOM 2197 O O . THR A 1 273 ? 17.334 -2.826 -11.370 1.00 59.31 273 THR A O 1
ATOM 2200 N N . GLU A 1 274 ? 17.114 -0.788 -12.274 1.00 65.12 274 GLU A N 1
ATOM 2201 C CA . GLU A 1 274 ? 17.870 -0.077 -11.223 1.00 65.12 274 GLU A CA 1
ATOM 2202 C C . GLU A 1 274 ? 17.381 -0.397 -9.800 1.00 65.12 274 GLU A C 1
ATOM 2204 O O . GLU A 1 274 ? 18.165 -0.444 -8.853 1.00 65.12 274 GLU A O 1
ATOM 2209 N N . PHE A 1 275 ? 16.085 -0.682 -9.654 1.00 80.56 275 PHE A N 1
ATOM 2210 C CA . PHE A 1 275 ? 15.468 -1.029 -8.373 1.00 80.56 275 PHE A CA 1
ATOM 2211 C C . PHE A 1 275 ? 15.246 -2.536 -8.197 1.00 80.56 275 PHE A C 1
ATOM 2213 O O . PHE A 1 275 ? 14.819 -2.977 -7.137 1.00 80.56 275 PHE A O 1
ATOM 2220 N N . VAL A 1 276 ? 15.529 -3.360 -9.203 1.00 86.88 276 VAL A N 1
ATOM 2221 C CA . VAL A 1 276 ? 15.349 -4.812 -9.108 1.00 86.88 276 VAL A CA 1
ATOM 2222 C C . VAL A 1 276 ? 16.657 -5.431 -8.642 1.00 86.88 276 VAL A C 1
ATOM 2224 O O . VAL A 1 276 ? 17.636 -5.501 -9.376 1.00 86.88 276 VAL A O 1
ATOM 2227 N N . SER A 1 277 ? 16.676 -5.879 -7.391 1.00 89.81 277 SER A N 1
ATOM 2228 C CA . SER A 1 277 ? 17.813 -6.582 -6.806 1.00 89.81 277 SER A CA 1
ATOM 2229 C C . SER A 1 277 ? 17.278 -7.693 -5.920 1.00 89.81 277 SER A C 1
ATOM 2231 O O . SER A 1 277 ? 16.851 -7.447 -4.793 1.00 89.81 277 SER A O 1
ATOM 2233 N N . LYS A 1 278 ? 17.300 -8.927 -6.441 1.00 90.00 278 LYS A N 1
ATOM 2234 C CA . LYS A 1 278 ? 16.844 -10.116 -5.707 1.00 90.00 278 LYS A CA 1
ATOM 2235 C C . LYS A 1 278 ? 17.589 -10.260 -4.388 1.00 90.00 278 LYS A C 1
ATOM 2237 O O . LYS A 1 278 ? 16.958 -10.444 -3.362 1.00 90.00 278 LYS A O 1
ATOM 2242 N N . GLU A 1 279 ? 18.906 -10.098 -4.409 1.00 88.81 279 GLU A N 1
ATOM 2243 C CA . GLU A 1 279 ? 19.749 -10.164 -3.214 1.00 88.81 279 GLU A CA 1
ATOM 2244 C C . GLU A 1 279 ? 19.301 -9.171 -2.132 1.00 88.81 279 GLU A C 1
ATOM 2246 O O . GLU A 1 279 ? 18.998 -9.581 -1.013 1.00 88.81 279 GLU A O 1
ATOM 2251 N N . LYS A 1 280 ? 19.169 -7.879 -2.469 1.00 89.19 280 LYS A N 1
ATOM 2252 C CA . LYS A 1 280 ? 18.740 -6.862 -1.498 1.00 89.19 280 LYS A CA 1
ATOM 2253 C C . LYS A 1 280 ? 17.294 -7.058 -1.046 1.00 89.19 280 LYS A C 1
ATOM 2255 O O . LYS A 1 280 ? 16.999 -6.863 0.126 1.00 89.19 280 LYS A O 1
ATOM 2260 N N . ALA A 1 281 ? 16.400 -7.476 -1.941 1.00 91.94 281 ALA A N 1
ATOM 2261 C CA . ALA A 1 281 ? 15.020 -7.785 -1.579 1.00 91.94 281 ALA A CA 1
ATOM 2262 C C . ALA A 1 281 ? 14.935 -8.948 -0.579 1.00 91.94 281 ALA A C 1
ATOM 2264 O O . ALA A 1 281 ? 14.234 -8.854 0.426 1.00 91.94 281 ALA A O 1
ATOM 2265 N N . LEU A 1 282 ? 15.709 -10.015 -0.802 1.00 91.81 282 LEU A N 1
ATOM 2266 C CA . LEU A 1 282 ? 15.814 -11.134 0.134 1.00 91.81 282 LEU A CA 1
ATOM 2267 C C . LEU A 1 282 ? 16.445 -10.716 1.467 1.00 91.81 282 LEU A C 1
ATOM 2269 O O . LEU A 1 282 ? 16.056 -11.242 2.510 1.00 91.81 282 LEU A O 1
ATOM 2273 N N . LEU A 1 283 ? 17.376 -9.758 1.452 1.00 90.06 283 LEU A N 1
ATOM 2274 C CA . LEU A 1 283 ? 17.934 -9.177 2.669 1.00 90.06 283 LEU A CA 1
ATOM 2275 C C . LEU A 1 283 ? 16.872 -8.407 3.471 1.00 90.06 283 LEU A C 1
ATOM 2277 O O . LEU A 1 283 ? 16.738 -8.641 4.670 1.00 90.06 283 LEU A O 1
ATOM 2281 N N . TYR A 1 284 ? 16.059 -7.560 2.827 1.00 92.81 284 TYR A N 1
ATOM 2282 C CA . TYR A 1 284 ? 14.934 -6.887 3.491 1.00 92.81 284 TYR A CA 1
ATOM 2283 C C . TYR A 1 284 ? 13.940 -7.893 4.091 1.00 92.81 284 TYR A C 1
ATOM 2285 O O . TYR A 1 284 ? 13.546 -7.752 5.249 1.00 92.81 284 TYR A O 1
ATOM 2293 N N . MET A 1 285 ? 13.594 -8.948 3.345 1.00 94.38 285 MET A N 1
ATOM 2294 C CA . MET A 1 285 ? 12.745 -10.043 3.831 1.00 94.38 285 MET A CA 1
ATOM 2295 C C . MET A 1 285 ? 13.347 -10.735 5.061 1.00 94.38 285 MET A C 1
ATOM 2297 O O . MET A 1 285 ? 12.663 -10.940 6.065 1.00 94.38 285 MET A O 1
ATOM 2301 N N . GLN A 1 286 ? 14.638 -11.079 5.022 1.00 92.25 286 GLN A N 1
ATOM 2302 C CA . GLN A 1 286 ? 15.311 -11.697 6.163 1.00 92.25 286 GLN A CA 1
ATOM 2303 C C . GLN A 1 286 ? 15.328 -10.758 7.375 1.00 92.25 286 GLN A C 1
ATOM 2305 O O . GLN A 1 286 ? 15.075 -11.212 8.491 1.00 92.25 286 GLN A O 1
ATOM 2310 N N . ASN A 1 287 ? 15.592 -9.467 7.169 1.00 92.81 287 ASN A N 1
ATOM 2311 C CA . ASN A 1 287 ? 15.617 -8.482 8.242 1.00 92.81 287 ASN A CA 1
ATOM 2312 C C . ASN A 1 287 ? 14.229 -8.312 8.888 1.00 92.81 287 ASN A C 1
ATOM 2314 O O . ASN A 1 287 ? 14.133 -8.333 10.113 1.00 92.81 287 ASN A O 1
ATOM 2318 N N . ILE A 1 288 ? 13.149 -8.257 8.096 1.00 95.88 288 ILE A N 1
ATOM 2319 C CA . ILE A 1 288 ? 11.767 -8.276 8.609 1.00 95.88 288 ILE A CA 1
ATOM 2320 C C . ILE A 1 288 ? 11.517 -9.532 9.453 1.00 95.88 288 ILE A C 1
ATOM 2322 O O . ILE A 1 288 ? 11.026 -9.430 10.577 1.00 95.88 288 ILE A O 1
ATOM 2326 N N . LYS A 1 289 ? 11.885 -10.715 8.944 1.00 95.75 289 LYS A N 1
ATOM 2327 C CA . LYS A 1 289 ? 11.700 -11.989 9.655 1.00 95.75 289 LYS A CA 1
ATOM 2328 C C . LYS A 1 289 ? 12.480 -12.037 10.971 1.00 95.75 289 LYS A C 1
ATOM 2330 O O . LYS A 1 289 ? 11.930 -12.443 11.989 1.00 95.75 289 LYS A O 1
ATOM 2335 N N . LYS A 1 290 ? 13.742 -11.601 10.962 1.00 93.38 290 LYS A N 1
ATOM 2336 C CA . LYS A 1 290 ? 14.603 -11.494 12.152 1.00 93.38 290 LYS A CA 1
ATOM 2337 C C . LYS A 1 290 ? 14.018 -10.520 13.174 1.00 93.38 290 LYS A C 1
ATOM 2339 O O . LYS A 1 290 ? 14.035 -10.806 14.366 1.00 93.38 290 LYS A O 1
ATOM 2344 N N . GLU A 1 291 ? 13.494 -9.382 12.723 1.00 95.06 291 GLU A N 1
ATOM 2345 C CA . GLU A 1 291 ? 12.862 -8.403 13.608 1.00 95.06 291 GLU A CA 1
ATOM 2346 C C . GLU A 1 291 ? 11.593 -8.968 14.252 1.00 95.06 291 GLU A C 1
ATOM 2348 O O . GLU A 1 291 ? 11.421 -8.853 15.463 1.00 95.06 291 GLU A O 1
ATOM 2353 N N . TRP A 1 292 ? 10.752 -9.653 13.472 1.00 97.25 292 TRP A N 1
ATOM 2354 C CA . TRP A 1 292 ? 9.536 -10.308 13.960 1.00 97.25 292 TRP A CA 1
ATOM 2355 C C . TRP A 1 292 ? 9.801 -11.391 15.017 1.00 97.25 292 TRP A C 1
ATOM 2357 O O . TRP A 1 292 ? 8.957 -11.644 15.870 1.00 97.25 292 TRP A O 1
ATOM 2367 N N . GLN A 1 293 ? 10.978 -12.022 15.008 1.00 95.75 293 GLN A N 1
ATOM 2368 C CA . GLN A 1 293 ? 11.356 -13.019 16.017 1.00 95.75 293 GLN A CA 1
ATOM 2369 C C . GLN A 1 293 ? 11.623 -12.419 17.407 1.00 95.75 293 GLN A C 1
ATOM 2371 O O . GLN A 1 293 ? 11.706 -13.169 18.378 1.00 95.75 293 GLN A O 1
ATOM 2376 N N . LYS A 1 294 ? 11.755 -11.092 17.533 1.00 96.75 294 LYS A N 1
ATOM 2377 C CA . LYS A 1 294 ? 11.951 -10.422 18.824 1.00 96.75 294 LYS A CA 1
ATOM 2378 C C . LYS A 1 294 ? 10.623 -10.311 19.574 1.00 96.75 294 LYS A C 1
ATOM 2380 O O . LYS A 1 294 ? 9.654 -9.768 19.045 1.00 96.75 294 LYS A O 1
ATOM 2385 N N . ASP A 1 295 ? 10.598 -10.739 20.835 1.00 98.00 295 ASP A N 1
ATOM 2386 C CA . ASP A 1 295 ? 9.396 -10.673 21.683 1.00 98.00 295 ASP A CA 1
ATOM 2387 C C . ASP A 1 295 ? 8.843 -9.253 21.793 1.00 98.00 295 ASP A C 1
ATOM 2389 O O . ASP A 1 295 ? 7.656 -9.042 21.566 1.00 98.00 295 ASP A O 1
ATOM 2393 N N . SER A 1 296 ? 9.714 -8.262 21.992 1.00 97.38 296 SER A N 1
ATOM 2394 C CA . SER A 1 296 ? 9.317 -6.853 22.089 1.00 97.38 296 SER A CA 1
ATOM 2395 C C . SER A 1 296 ? 8.597 -6.326 20.842 1.00 97.38 296 SER A C 1
ATOM 2397 O O . SER A 1 296 ? 7.722 -5.468 20.951 1.00 97.38 296 SER A O 1
ATOM 2399 N N . VAL A 1 297 ? 8.935 -6.833 19.653 1.00 97.31 297 VAL A N 1
ATOM 2400 C CA . VAL A 1 297 ? 8.294 -6.439 18.389 1.00 97.31 297 VAL A CA 1
ATOM 2401 C C . VAL A 1 297 ? 6.913 -7.078 18.281 1.00 97.31 297 VAL A C 1
ATOM 2403 O O . VAL A 1 297 ? 5.952 -6.389 17.941 1.00 97.31 297 VAL A O 1
ATOM 2406 N N . ARG A 1 298 ? 6.786 -8.362 18.634 1.00 98.31 298 ARG A N 1
ATOM 2407 C CA . ARG A 1 298 ? 5.493 -9.068 18.658 1.00 98.31 298 ARG A CA 1
ATOM 2408 C C . ARG A 1 298 ? 4.549 -8.482 19.702 1.00 98.31 298 ARG A C 1
ATOM 2410 O O . ARG A 1 298 ? 3.385 -8.241 19.398 1.00 98.31 298 ARG A O 1
ATOM 2417 N N . GLU A 1 299 ? 5.053 -8.187 20.896 1.00 98.00 299 GLU A N 1
ATOM 2418 C CA . GLU A 1 299 ? 4.309 -7.506 21.959 1.00 98.00 299 GLU A CA 1
ATOM 2419 C C . GLU A 1 299 ? 3.833 -6.125 21.505 1.00 98.00 299 GLU A C 1
ATOM 2421 O O . GLU A 1 299 ? 2.657 -5.799 21.659 1.00 98.00 299 GLU A O 1
ATOM 2426 N N . LYS A 1 300 ? 4.710 -5.327 20.878 1.00 96.50 300 LYS A N 1
ATOM 2427 C CA . LYS A 1 300 ? 4.334 -4.016 20.335 1.00 96.50 300 LYS A CA 1
ATOM 2428 C C . LYS A 1 300 ? 3.284 -4.125 19.229 1.00 96.50 300 LYS A C 1
ATOM 2430 O O . LYS A 1 300 ? 2.368 -3.308 19.191 1.00 96.50 300 LYS A O 1
ATOM 2435 N N . PHE A 1 301 ? 3.403 -5.115 18.349 1.00 98.12 301 PHE A N 1
ATOM 2436 C CA . PHE A 1 301 ? 2.430 -5.368 17.288 1.00 98.12 301 PHE A CA 1
ATOM 2437 C C . PHE A 1 301 ? 1.053 -5.725 17.861 1.00 98.12 301 PHE A C 1
ATOM 2439 O O . PHE A 1 301 ? 0.054 -5.128 17.468 1.00 98.12 301 PHE A O 1
ATOM 2446 N N . GLN A 1 302 ? 0.994 -6.632 18.843 1.00 98.38 302 GLN A N 1
ATOM 2447 C CA . GLN A 1 302 ? -0.257 -6.979 19.528 1.00 98.38 302 GLN A CA 1
ATOM 2448 C C . GLN A 1 302 ? -0.840 -5.791 20.298 1.00 98.38 302 GLN A C 1
ATOM 2450 O O . GLN A 1 302 ? -2.043 -5.547 20.246 1.00 98.38 302 GLN A O 1
ATOM 2455 N N . PHE A 1 303 ? 0.011 -4.997 20.951 1.00 96.69 303 PHE A N 1
ATOM 2456 C CA . PHE A 1 303 ? -0.407 -3.756 21.595 1.00 96.69 303 PHE A CA 1
ATOM 2457 C C . PHE A 1 303 ? -1.038 -2.772 20.599 1.00 96.69 303 PHE A C 1
ATOM 2459 O O . PHE A 1 303 ? -2.055 -2.156 20.913 1.00 96.69 303 PHE A O 1
ATOM 2466 N N . ASP A 1 304 ? -0.481 -2.634 19.391 1.00 96.88 304 ASP A N 1
ATOM 2467 C CA . ASP A 1 304 ? -1.058 -1.782 18.345 1.00 96.88 304 ASP A CA 1
ATOM 2468 C C . ASP A 1 304 ? -2.385 -2.334 17.795 1.00 96.88 304 ASP A C 1
ATOM 2470 O O . ASP A 1 304 ? -3.302 -1.541 17.561 1.00 96.88 304 ASP A O 1
ATOM 2474 N N . ARG A 1 305 ? -2.536 -3.662 17.657 1.00 98.31 305 ARG A N 1
ATOM 2475 C CA . ARG A 1 305 ? -3.821 -4.297 17.297 1.00 98.31 305 ARG A CA 1
ATOM 2476 C C . ARG A 1 305 ? -4.896 -4.000 18.341 1.00 98.31 305 ARG A C 1
ATOM 2478 O O . ARG A 1 305 ? -5.922 -3.405 18.020 1.00 98.31 305 ARG A O 1
ATOM 2485 N N . GLU A 1 306 ? -4.639 -4.319 19.608 1.00 97.94 306 GLU A N 1
ATOM 2486 C CA . GLU A 1 306 ? -5.608 -4.107 20.693 1.00 97.94 306 GLU A CA 1
ATOM 2487 C C . GLU A 1 306 ? -5.963 -2.627 20.876 1.00 97.94 306 GLU A C 1
ATOM 2489 O O . GLU A 1 306 ? -7.123 -2.271 21.094 1.00 97.94 306 GLU A O 1
ATOM 2494 N N . LYS A 1 307 ? -4.982 -1.735 20.714 1.00 96.50 307 LYS A N 1
ATOM 2495 C CA . LYS A 1 307 ? -5.211 -0.288 20.700 1.00 96.50 307 LYS A CA 1
ATOM 2496 C C . LYS A 1 307 ? -6.145 0.125 19.561 1.00 96.50 307 LYS A C 1
ATOM 2498 O O . LYS A 1 307 ? -7.098 0.863 19.807 1.00 96.50 307 LYS A O 1
ATOM 2503 N N . THR A 1 308 ? -5.898 -0.352 18.342 1.00 98.00 308 THR A N 1
ATOM 2504 C CA . THR A 1 308 ? -6.737 -0.054 17.171 1.00 98.00 308 THR A CA 1
ATOM 2505 C C . THR A 1 308 ? -8.160 -0.552 17.382 1.00 98.00 308 THR A C 1
ATOM 2507 O O . THR A 1 308 ? -9.111 0.221 17.273 1.00 98.00 308 THR A O 1
ATOM 2510 N N . LYS A 1 309 ? -8.307 -1.809 17.801 1.00 97.81 309 LYS A N 1
ATOM 2511 C CA . LYS A 1 309 ? -9.591 -2.432 18.123 1.00 97.81 309 LYS A CA 1
ATOM 2512 C C . LYS A 1 309 ? -10.362 -1.663 19.196 1.00 97.81 309 LYS A C 1
ATOM 2514 O O . LYS A 1 309 ? -11.556 -1.411 19.032 1.00 97.81 309 LYS A O 1
ATOM 2519 N N . ARG A 1 310 ? -9.689 -1.231 20.272 1.00 97.44 310 ARG A N 1
ATOM 2520 C CA . ARG A 1 310 ? -10.294 -0.403 21.329 1.00 97.44 310 ARG A CA 1
ATOM 2521 C C . ARG A 1 310 ? -10.798 0.928 20.777 1.00 97.44 310 ARG A C 1
ATOM 2523 O O . ARG A 1 310 ? -11.919 1.315 21.095 1.00 97.44 310 ARG A O 1
ATOM 2530 N N . LEU A 1 311 ? -9.998 1.624 19.970 1.00 97.62 311 LEU A N 1
ATOM 2531 C CA . LEU A 1 311 ? -10.392 2.909 19.385 1.00 97.62 311 LEU A CA 1
ATOM 2532 C C . LEU A 1 311 ? -11.588 2.759 18.439 1.00 97.62 311 LEU A C 1
ATOM 2534 O O . LEU A 1 311 ? -12.527 3.545 18.536 1.00 97.62 311 LEU A O 1
ATOM 2538 N N . ILE A 1 312 ? -11.600 1.725 17.592 1.00 97.69 312 ILE A N 1
ATOM 2539 C CA . ILE A 1 312 ? -12.751 1.401 16.735 1.00 97.69 312 ILE A CA 1
ATOM 2540 C C . ILE A 1 312 ? -13.990 1.149 17.598 1.00 97.69 312 ILE A C 1
ATOM 2542 O O . ILE A 1 312 ? -15.037 1.740 17.350 1.00 97.69 312 ILE A O 1
ATOM 2546 N N . ALA A 1 313 ? -13.877 0.330 18.647 1.00 97.50 313 ALA A N 1
ATOM 2547 C CA . ALA A 1 313 ? -15.001 0.026 19.526 1.00 97.50 313 ALA A CA 1
ATOM 2548 C C . ALA A 1 313 ? -15.561 1.277 20.224 1.00 97.50 313 ALA A C 1
ATOM 2550 O O . ALA A 1 313 ? -16.778 1.422 20.315 1.00 97.50 313 ALA A O 1
ATOM 2551 N N . VAL A 1 314 ? -14.697 2.189 20.686 1.00 97.25 314 VAL A N 1
ATOM 2552 C CA . VAL A 1 314 ? -15.114 3.471 21.279 1.00 97.25 314 VAL A CA 1
ATOM 2553 C C . VAL A 1 314 ? -15.832 4.339 20.245 1.00 97.25 314 VAL A C 1
ATOM 2555 O O . VAL A 1 314 ? -16.917 4.837 20.523 1.00 97.25 314 VAL A O 1
ATOM 2558 N N . LEU A 1 315 ? -15.260 4.497 19.050 1.00 95.75 315 LEU A N 1
ATOM 2559 C CA . LEU A 1 315 ? -15.795 5.383 18.012 1.00 95.75 315 LEU A CA 1
ATOM 2560 C C . LEU A 1 315 ? -17.093 4.871 17.373 1.00 95.75 315 LEU A C 1
ATOM 2562 O O . LEU A 1 315 ? -17.918 5.681 16.962 1.00 95.75 315 LEU A O 1
ATOM 2566 N N . VAL A 1 316 ? -17.266 3.551 17.270 1.00 95.19 316 VAL A N 1
ATOM 2567 C CA . VAL A 1 316 ? -18.406 2.931 16.575 1.00 95.19 316 VAL A CA 1
ATOM 2568 C C . VAL A 1 316 ? -19.558 2.597 17.525 1.00 95.19 316 VAL A C 1
ATOM 2570 O O . VAL A 1 316 ? -20.717 2.743 17.147 1.00 95.19 316 VAL A O 1
ATOM 2573 N N . ASN A 1 317 ? -19.271 2.141 18.750 1.00 94.31 317 ASN A N 1
ATOM 2574 C CA . ASN A 1 317 ? -20.300 1.562 19.625 1.00 94.31 317 ASN A CA 1
ATOM 2575 C C . ASN A 1 317 ? -20.783 2.497 20.740 1.00 94.31 317 ASN A C 1
ATOM 2577 O O . ASN A 1 317 ? -21.705 2.132 21.472 1.00 94.31 317 ASN A O 1
ATOM 2581 N N . GLN A 1 318 ? -20.168 3.668 20.918 1.00 93.44 318 GLN A N 1
ATOM 2582 C CA . GLN A 1 318 ? -20.558 4.613 21.964 1.00 93.44 318 GLN A CA 1
ATOM 2583 C C . GLN A 1 318 ? -21.313 5.819 21.390 1.00 93.44 318 GLN A C 1
ATOM 2585 O O . GLN A 1 318 ? -21.056 6.226 20.256 1.00 93.44 318 GLN A O 1
ATOM 2590 N N . PRO A 1 319 ? -22.213 6.444 22.174 1.00 94.50 319 PRO A N 1
ATOM 2591 C CA . PRO A 1 319 ? -22.773 7.746 21.825 1.00 94.50 319 PRO A CA 1
ATOM 2592 C C . PRO A 1 319 ? -21.669 8.789 21.616 1.00 94.50 319 PRO A C 1
ATOM 2594 O O . PRO A 1 319 ? -20.669 8.770 22.334 1.00 94.50 319 PRO A O 1
ATOM 2597 N N . SER A 1 320 ? -21.884 9.735 20.695 1.00 92.75 320 SER A N 1
ATOM 2598 C CA . SER A 1 320 ? -20.894 10.751 20.294 1.00 92.75 320 SER A CA 1
ATOM 2599 C C . SER A 1 320 ? -20.192 11.432 21.476 1.00 92.75 320 SER A C 1
ATOM 2601 O O . SER A 1 320 ? -18.966 11.482 21.533 1.00 92.75 320 SER A O 1
ATOM 2603 N N . GLU A 1 321 ? -20.955 11.901 22.470 1.00 94.12 321 GLU A N 1
ATOM 2604 C CA . GLU A 1 321 ? -20.409 12.590 23.647 1.00 94.12 321 GLU A CA 1
ATOM 2605 C C . GLU A 1 321 ? -19.518 11.678 24.502 1.00 94.12 321 GLU A C 1
ATOM 2607 O O . GLU A 1 321 ? -18.443 12.090 24.946 1.00 94.12 321 GLU A O 1
ATOM 2612 N N . THR A 1 322 ? -19.935 10.424 24.701 1.00 95.88 322 THR A N 1
ATOM 2613 C CA . THR A 1 322 ? -19.161 9.420 25.442 1.00 95.88 322 THR A CA 1
ATOM 2614 C C . THR A 1 322 ? -17.890 9.054 24.684 1.00 95.88 322 THR A C 1
ATOM 2616 O O . THR A 1 322 ? -16.811 9.082 25.273 1.00 95.88 322 THR A O 1
ATOM 2619 N N . ALA A 1 323 ? -17.994 8.818 23.372 1.00 95.88 323 ALA A N 1
ATOM 2620 C CA . ALA A 1 323 ? -16.850 8.538 22.516 1.00 95.88 323 ALA A CA 1
ATOM 2621 C C . ALA A 1 323 ? -15.829 9.684 22.564 1.00 95.88 323 ALA A C 1
ATOM 2623 O O . ALA A 1 323 ? -14.642 9.446 22.766 1.00 95.88 323 ALA A O 1
ATOM 2624 N N . VAL A 1 324 ? -16.272 10.943 22.458 1.00 95.25 324 VAL A N 1
ATOM 2625 C CA . VAL A 1 324 ? -15.391 12.118 22.568 1.00 95.25 324 VAL A CA 1
ATOM 2626 C C . VAL A 1 324 ? -14.681 12.159 23.923 1.00 95.25 324 VAL A C 1
ATOM 2628 O O . VAL A 1 324 ? -13.472 12.392 23.965 1.00 95.25 324 VAL A O 1
ATOM 2631 N N . SER A 1 325 ? -15.404 11.925 25.021 1.00 95.56 325 SER A N 1
ATOM 2632 C CA . SER A 1 325 ? -14.825 11.910 26.369 1.00 95.56 325 SER A CA 1
ATOM 2633 C C . SER A 1 325 ? -13.776 10.806 26.532 1.00 95.56 325 SER A C 1
ATOM 2635 O O . SER A 1 325 ? -12.685 11.064 27.037 1.00 95.56 325 SER A O 1
ATOM 2637 N N . GLU A 1 326 ? -14.076 9.587 26.080 1.00 96.69 326 GLU A N 1
ATOM 2638 C CA . GLU A 1 326 ? -13.156 8.448 26.167 1.00 96.69 326 GLU A CA 1
ATOM 2639 C C . GLU A 1 326 ? -11.924 8.632 25.276 1.00 96.69 326 GLU A C 1
ATOM 2641 O O . GLU A 1 326 ? -10.805 8.357 25.706 1.00 96.69 326 GLU A O 1
ATOM 2646 N N . ILE A 1 327 ? -12.085 9.158 24.059 1.00 96.00 327 ILE A N 1
ATOM 2647 C CA . ILE A 1 327 ? -10.948 9.440 23.176 1.00 96.00 327 ILE A CA 1
ATOM 2648 C C . ILE A 1 327 ? -10.048 10.529 23.768 1.00 96.00 327 ILE A C 1
ATOM 2650 O O . ILE A 1 327 ? -8.828 10.377 23.737 1.00 96.00 327 ILE A O 1
ATOM 2654 N N . ARG A 1 328 ? -10.610 11.596 24.353 1.00 94.38 328 ARG A N 1
ATOM 2655 C CA . ARG A 1 328 ? -9.811 12.617 25.054 1.00 94.38 328 ARG A CA 1
ATOM 2656 C C . ARG A 1 328 ? -9.010 12.010 26.197 1.00 94.38 328 ARG A C 1
ATOM 2658 O O . ARG A 1 328 ? -7.811 12.244 26.265 1.00 94.38 328 ARG A O 1
ATOM 2665 N N . LYS A 1 329 ? -9.639 11.166 27.017 1.00 95.31 329 LYS A N 1
ATOM 2666 C CA . LYS A 1 329 ? -8.950 10.443 28.089 1.00 95.31 329 LYS A CA 1
ATOM 2667 C C . LYS A 1 329 ? -7.801 9.584 27.551 1.00 95.31 329 LYS A C 1
ATOM 2669 O O . LYS A 1 329 ? -6.700 9.641 28.083 1.00 95.31 329 LYS A O 1
ATOM 2674 N N . ILE A 1 330 ? -8.023 8.840 26.462 1.00 93.88 330 ILE A N 1
ATOM 2675 C CA . ILE A 1 330 ? -6.968 8.042 25.815 1.00 93.88 330 ILE A CA 1
ATOM 2676 C C . ILE A 1 330 ? -5.808 8.932 25.340 1.00 93.88 330 ILE A C 1
ATOM 2678 O O . ILE A 1 330 ? -4.651 8.559 25.515 1.00 93.88 330 ILE A O 1
ATOM 2682 N N . LEU A 1 331 ? -6.097 10.097 24.753 1.00 90.06 331 LEU A N 1
ATOM 2683 C CA . LEU A 1 331 ? -5.073 11.041 24.292 1.00 90.06 331 LEU A CA 1
ATOM 2684 C C . LEU A 1 331 ? -4.316 11.705 25.454 1.00 90.06 331 LEU A C 1
ATOM 2686 O O . LEU A 1 331 ? -3.111 11.907 25.346 1.00 90.06 331 LEU A O 1
ATOM 2690 N N . GLU A 1 332 ? -4.991 12.016 26.561 1.00 90.56 332 GLU A N 1
ATOM 2691 C CA . GLU A 1 332 ? -4.388 12.590 27.774 1.00 90.56 332 GLU A CA 1
ATOM 2692 C C . GLU A 1 332 ? -3.483 11.589 28.509 1.00 90.56 332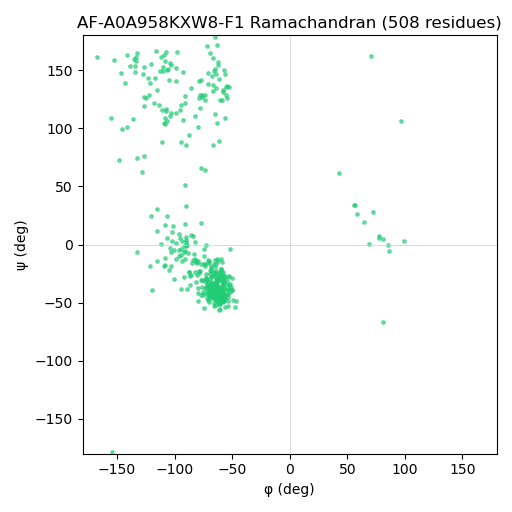 GLU A C 1
ATOM 2694 O O . GLU A 1 332 ? -2.439 11.967 29.041 1.00 90.56 332 GLU A O 1
ATOM 2699 N N . GLU A 1 333 ? -3.861 10.309 28.518 1.00 90.38 333 GLU A N 1
ATOM 2700 C CA . GLU A 1 333 ? -3.090 9.221 29.133 1.00 90.38 333 GLU A CA 1
ATOM 2701 C C . GLU A 1 333 ? -1.957 8.703 28.225 1.00 90.38 333 GLU A C 1
ATOM 2703 O O . GLU A 1 333 ? -1.056 7.998 28.692 1.00 90.38 333 GLU A O 1
ATOM 2708 N N . ALA A 1 334 ? -1.976 9.033 26.928 1.00 86.81 334 ALA A N 1
ATOM 2709 C CA . ALA A 1 334 ? -0.965 8.584 25.981 1.00 86.81 334 ALA A CA 1
ATOM 2710 C C . ALA A 1 334 ? 0.414 9.200 26.298 1.00 86.81 334 ALA A C 1
ATOM 2712 O O . ALA A 1 334 ? 0.528 10.408 26.526 1.00 86.81 334 ALA A O 1
ATOM 2713 N N . PRO A 1 335 ? 1.511 8.418 26.238 1.00 84.69 335 PRO A N 1
ATOM 2714 C CA . PRO A 1 335 ? 2.853 8.978 26.342 1.00 84.69 335 PRO A CA 1
ATOM 2715 C C . PRO A 1 335 ? 3.067 10.076 25.292 1.00 84.69 335 PRO A C 1
ATOM 2717 O O . PRO A 1 335 ? 2.774 9.861 24.117 1.00 84.69 335 PRO A O 1
ATOM 2720 N N . LEU A 1 336 ? 3.660 11.215 25.674 1.00 76.38 336 LEU A N 1
ATOM 2721 C CA . LEU A 1 336 ? 3.858 12.368 24.773 1.00 76.38 336 LEU A CA 1
ATOM 2722 C C . LEU A 1 336 ? 4.514 11.996 23.431 1.00 76.38 336 LEU A C 1
ATOM 2724 O O . LEU A 1 336 ? 4.154 12.535 22.389 1.00 76.38 336 LEU A O 1
ATOM 2728 N N . ARG A 1 337 ? 5.457 11.045 23.446 1.00 77.69 337 ARG A N 1
ATOM 2729 C CA . ARG A 1 337 ? 6.145 10.547 22.240 1.00 77.69 337 ARG A CA 1
ATOM 2730 C C . ARG A 1 337 ? 5.250 9.725 21.303 1.00 77.69 337 ARG A C 1
ATOM 2732 O O . ARG A 1 337 ? 5.577 9.583 20.133 1.00 77.69 337 ARG A O 1
ATOM 2739 N N . GLU A 1 338 ? 4.167 9.151 21.821 1.00 86.88 338 GLU A N 1
ATOM 2740 C CA . GLU A 1 338 ? 3.207 8.334 21.072 1.00 86.88 338 GLU A CA 1
ATOM 2741 C C . GLU A 1 338 ? 1.962 9.122 20.673 1.00 86.88 338 GLU A C 1
ATOM 2743 O O . GLU A 1 338 ? 1.216 8.655 19.820 1.00 86.88 338 GLU A O 1
ATOM 2748 N N . LEU A 1 339 ? 1.742 10.316 21.231 1.00 84.31 339 LEU A N 1
ATOM 2749 C CA . LEU A 1 339 ? 0.574 11.136 20.920 1.00 84.31 339 LEU A CA 1
ATOM 2750 C C . LEU A 1 339 ? 0.344 11.297 19.400 1.00 84.31 339 LEU A C 1
ATOM 2752 O O . LEU A 1 339 ? -0.763 10.987 18.963 1.00 84.31 339 LEU A O 1
ATOM 2756 N N . PRO A 1 340 ? 1.353 11.624 18.556 1.00 86.94 340 PRO A N 1
ATOM 2757 C CA . PRO A 1 340 ? 1.149 11.709 17.104 1.00 86.94 340 PRO A CA 1
ATOM 2758 C C . PRO A 1 340 ? 0.628 10.410 16.472 1.00 86.94 340 PRO A C 1
ATOM 2760 O O . PRO A 1 340 ? -0.122 10.458 15.500 1.00 86.94 340 PRO A O 1
ATOM 2763 N N . PHE A 1 341 ? 0.993 9.254 17.034 1.00 91.94 341 PHE A N 1
ATOM 2764 C CA . PHE A 1 341 ? 0.501 7.949 16.599 1.00 91.94 341 PHE A CA 1
ATOM 2765 C C . PHE A 1 341 ? -0.969 7.742 16.933 1.00 91.94 341 PHE A C 1
ATOM 2767 O O . PHE A 1 341 ? -1.722 7.300 16.070 1.00 91.94 341 PHE A O 1
ATOM 2774 N N . TYR A 1 342 ? -1.400 8.096 18.145 1.00 93.50 342 TYR A N 1
ATOM 2775 C CA . TYR A 1 342 ? -2.816 8.017 18.509 1.00 93.50 342 TYR A CA 1
ATOM 2776 C C . TYR A 1 342 ? -3.670 8.941 17.636 1.00 93.50 342 TYR A C 1
ATOM 2778 O O . TYR A 1 342 ? -4.713 8.520 17.141 1.00 93.50 342 TYR A O 1
ATOM 2786 N N . GLU A 1 343 ? -3.211 10.171 17.392 1.00 91.62 343 GLU A N 1
ATOM 2787 C CA . GLU A 1 343 ? -3.915 11.103 16.506 1.00 91.62 343 GLU A CA 1
ATOM 2788 C C . GLU A 1 343 ? -4.016 10.571 15.071 1.00 91.62 343 GLU A C 1
ATOM 2790 O O . GLU A 1 343 ? -5.082 10.646 14.456 1.00 91.62 343 GLU A O 1
ATOM 2795 N N . ALA A 1 344 ? -2.917 10.023 14.540 1.00 93.44 344 ALA A N 1
ATOM 2796 C CA . ALA A 1 344 ? -2.886 9.412 13.217 1.00 93.44 344 ALA A CA 1
ATOM 2797 C C . ALA A 1 344 ? -3.853 8.225 13.124 1.00 93.44 344 ALA A C 1
ATOM 2799 O O . ALA A 1 344 ? -4.651 8.168 12.197 1.00 93.44 344 ALA A O 1
ATOM 2800 N N . LEU A 1 345 ? -3.851 7.335 14.119 1.00 96.50 345 LEU A N 1
ATOM 2801 C CA . LEU A 1 345 ? -4.714 6.155 14.147 1.00 96.50 345 LEU A CA 1
ATOM 2802 C C . LEU A 1 345 ? -6.202 6.516 14.215 1.00 96.50 345 LEU A C 1
ATOM 2804 O O . LEU A 1 345 ? -7.008 5.926 13.500 1.00 96.50 345 LEU A O 1
ATOM 2808 N N . ILE A 1 346 ? -6.580 7.514 15.020 1.00 95.69 346 ILE A N 1
ATOM 2809 C CA . ILE A 1 346 ? -7.967 7.999 15.053 1.00 95.69 346 ILE A CA 1
ATOM 2810 C C . ILE A 1 346 ? -8.366 8.529 13.672 1.00 95.69 346 ILE A C 1
ATOM 2812 O O . ILE A 1 346 ? -9.413 8.159 13.151 1.00 95.69 346 ILE A O 1
ATOM 2816 N N . ARG A 1 347 ? -7.525 9.352 13.039 1.00 93.69 347 ARG A N 1
ATOM 2817 C CA . ARG A 1 347 ? -7.800 9.873 11.692 1.00 93.69 347 ARG A CA 1
ATOM 2818 C C . ARG A 1 347 ? -7.892 8.763 10.640 1.00 93.69 347 ARG A C 1
ATOM 2820 O O . ARG A 1 347 ? -8.773 8.841 9.787 1.00 93.69 347 ARG A O 1
ATOM 2827 N N . ASP A 1 348 ? -7.056 7.731 10.731 1.00 95.69 348 ASP A N 1
ATOM 2828 C CA . ASP A 1 348 ? -7.100 6.567 9.839 1.00 95.69 348 ASP A CA 1
ATOM 2829 C C . ASP A 1 348 ? -8.431 5.812 9.976 1.00 95.69 348 ASP A C 1
ATOM 2831 O O . ASP A 1 348 ? -9.052 5.492 8.963 1.00 95.69 348 ASP A O 1
ATOM 2835 N N . ILE A 1 349 ? -8.936 5.619 11.203 1.00 96.81 349 ILE A N 1
ATOM 2836 C CA . ILE A 1 349 ? -10.256 5.007 11.453 1.00 96.81 349 ILE A CA 1
ATOM 2837 C C . ILE A 1 349 ? -11.372 5.825 10.785 1.00 96.81 349 ILE A C 1
ATOM 2839 O O . ILE A 1 349 ? -12.231 5.276 10.095 1.00 96.81 349 ILE A O 1
ATOM 2843 N N . PHE A 1 350 ? -11.349 7.152 10.935 1.00 94.44 350 PHE A N 1
ATOM 2844 C CA . PHE A 1 350 ? -12.334 8.033 10.301 1.00 94.44 350 PHE A CA 1
ATOM 2845 C C . PHE A 1 350 ? -12.260 8.017 8.775 1.00 94.44 350 PHE A C 1
ATOM 2847 O O . PHE A 1 350 ? -13.299 8.020 8.112 1.00 94.44 350 PHE A O 1
ATOM 2854 N N . ALA A 1 351 ? -11.051 7.994 8.214 1.00 93.12 351 ALA A N 1
ATOM 2855 C CA . ALA A 1 351 ? -10.853 7.885 6.775 1.00 93.12 351 ALA A CA 1
ATOM 2856 C C . ALA A 1 351 ? -11.348 6.525 6.253 1.00 93.12 351 ALA A C 1
ATOM 2858 O O . ALA A 1 351 ? -11.937 6.443 5.173 1.00 93.12 351 ALA A O 1
ATOM 2859 N N . ALA A 1 352 ? -11.146 5.454 7.026 1.00 96.56 352 ALA A N 1
ATOM 2860 C CA . ALA A 1 352 ? -11.511 4.092 6.658 1.00 96.56 352 ALA A CA 1
ATOM 2861 C C . ALA A 1 352 ? -12.987 3.744 6.905 1.00 96.56 352 ALA A C 1
ATOM 2863 O O . ALA A 1 352 ? -13.438 2.737 6.363 1.00 96.56 352 ALA A O 1
ATOM 2864 N N . GLN A 1 353 ? -13.761 4.558 7.637 1.00 95.81 353 GLN A N 1
ATOM 2865 C CA . GLN A 1 353 ? -15.122 4.217 8.092 1.00 95.81 353 GLN A CA 1
ATOM 2866 C C . GLN A 1 353 ? -16.053 3.704 6.979 1.00 95.81 353 GLN A C 1
ATOM 2868 O O . GLN A 1 353 ? -16.778 2.729 7.162 1.00 95.81 353 GLN A O 1
ATOM 2873 N N . LYS A 1 354 ? -15.974 4.301 5.778 1.00 94.38 354 LYS A N 1
ATOM 2874 C CA . LYS A 1 354 ? -16.769 3.877 4.618 1.00 94.38 354 LYS A CA 1
ATOM 2875 C C . LYS A 1 354 ? -16.357 2.491 4.127 1.00 94.38 354 LYS A C 1
ATOM 2877 O O . LYS A 1 354 ? -17.220 1.681 3.805 1.00 94.38 354 LYS A O 1
ATOM 2882 N N . ASN A 1 355 ? -15.053 2.220 4.070 1.00 95.12 355 ASN A N 1
ATOM 2883 C CA . ASN A 1 355 ? -14.550 0.893 3.730 1.00 95.12 355 ASN A CA 1
ATOM 2884 C C . ASN A 1 355 ? -14.872 -0.111 4.841 1.00 95.12 355 ASN A C 1
ATOM 2886 O O . ASN A 1 355 ? -15.164 -1.253 4.539 1.00 95.12 355 ASN A O 1
ATOM 2890 N N . MET A 1 356 ? -14.871 0.296 6.106 1.00 96.44 356 MET A N 1
ATOM 2891 C CA . MET A 1 356 ? -15.243 -0.568 7.230 1.00 96.44 356 MET A CA 1
ATOM 2892 C C . MET A 1 356 ? -16.759 -0.812 7.328 1.00 96.44 356 MET A C 1
ATOM 2894 O O . MET A 1 356 ? -17.184 -1.660 8.102 1.00 96.44 356 MET A O 1
ATOM 2898 N N . GLU A 1 357 ? -17.575 -0.084 6.555 1.00 96.00 357 GLU A N 1
ATOM 2899 C CA . GLU A 1 357 ? -19.045 -0.100 6.638 1.00 96.00 357 GLU A CA 1
ATOM 2900 C C . GLU A 1 357 ? -19.575 0.248 8.041 1.00 96.00 357 GLU A C 1
ATOM 2902 O O . GLU A 1 357 ? -20.613 -0.250 8.475 1.00 96.00 357 GLU A O 1
ATOM 2907 N N . VAL A 1 358 ? -18.873 1.142 8.741 1.00 95.44 358 VAL A N 1
ATOM 2908 C CA . VAL A 1 358 ? -19.275 1.663 10.053 1.00 95.44 358 VAL A CA 1
ATOM 2909 C C . VAL A 1 358 ? -19.683 3.128 9.942 1.00 95.44 358 VAL A C 1
ATOM 2911 O O . VAL A 1 358 ? -19.209 3.857 9.071 1.00 95.44 358 VAL A O 1
ATOM 2914 N N . ASN A 1 359 ? -20.564 3.566 10.839 1.00 94.25 359 ASN A N 1
ATOM 2915 C CA . ASN A 1 359 ? -20.962 4.964 10.955 1.00 94.25 359 ASN A CA 1
ATOM 2916 C C . ASN A 1 359 ? -20.339 5.565 12.216 1.00 94.25 359 ASN A C 1
ATOM 2918 O O . ASN A 1 359 ? -20.656 5.116 13.316 1.00 94.25 359 ASN A O 1
ATOM 2922 N N . ILE A 1 360 ? -19.472 6.565 12.058 1.00 93.56 360 ILE A N 1
ATOM 2923 C CA . ILE A 1 360 ? -18.831 7.258 13.179 1.00 93.56 360 ILE A CA 1
ATOM 2924 C C . ILE A 1 360 ? -19.431 8.658 13.290 1.00 93.56 360 ILE A C 1
ATOM 2926 O O . ILE A 1 360 ? -19.086 9.563 12.534 1.00 93.56 360 ILE A O 1
ATOM 2930 N N . ASP A 1 361 ? -20.314 8.844 14.267 1.00 91.81 361 ASP A N 1
ATOM 2931 C CA . ASP A 1 361 ? -20.993 10.119 14.523 1.00 91.81 361 ASP A CA 1
ATOM 2932 C C . ASP A 1 361 ? -20.209 10.986 15.520 1.00 91.81 361 ASP A C 1
ATOM 2934 O O . ASP A 1 361 ? -20.716 11.410 16.553 1.00 91.81 361 ASP A O 1
ATOM 2938 N N . VAL A 1 362 ? -18.916 11.199 15.272 1.00 91.31 362 VAL A N 1
ATOM 2939 C CA . VAL A 1 362 ? -18.049 12.008 16.143 1.00 91.31 362 VAL A CA 1
ATOM 2940 C C . VAL A 1 362 ? -17.445 13.153 15.343 1.00 91.31 362 VAL A C 1
ATOM 2942 O O . VAL A 1 362 ? -16.828 12.961 14.301 1.00 91.31 362 VAL A O 1
ATOM 2945 N N . ASN A 1 363 ? -17.572 14.378 15.849 1.00 88.75 363 ASN A N 1
ATOM 2946 C CA . ASN A 1 363 ? -16.938 15.533 15.226 1.00 88.75 363 ASN A CA 1
ATOM 2947 C C . ASN A 1 363 ? -15.463 15.627 15.654 1.00 88.75 363 ASN A C 1
ATOM 2949 O O . ASN A 1 363 ? -15.168 15.984 16.796 1.00 88.75 363 ASN A O 1
ATOM 2953 N N . LEU A 1 364 ? -14.535 15.378 14.722 1.00 87.56 364 LEU A N 1
ATOM 2954 C CA . LEU A 1 364 ? -13.085 15.458 14.956 1.00 87.56 364 LEU A CA 1
ATOM 2955 C C . LEU A 1 364 ? -12.633 16.808 15.547 1.00 87.56 364 LEU A C 1
ATOM 2957 O O . LEU A 1 364 ? -11.673 16.844 16.317 1.00 87.56 364 LEU A O 1
ATOM 2961 N N . LYS A 1 365 ? -13.345 17.913 15.277 1.00 87.06 365 LYS A N 1
ATOM 2962 C CA . LYS A 1 365 ? -13.035 19.235 15.856 1.00 87.06 365 LYS A CA 1
ATOM 2963 C C . LYS A 1 365 ? -13.174 19.254 17.374 1.00 87.06 365 LYS A C 1
ATOM 2965 O O . LYS A 1 365 ? -12.427 19.961 18.047 1.00 87.06 365 LYS A O 1
ATOM 2970 N N . LEU A 1 366 ? -14.082 18.450 17.932 1.00 87.31 366 LEU A N 1
ATOM 2971 C CA . LEU A 1 366 ? -14.238 18.307 19.382 1.00 87.31 366 LEU A CA 1
ATOM 2972 C C . LEU A 1 366 ? -13.030 17.611 20.023 1.00 87.31 366 LEU A C 1
ATOM 2974 O O . LEU A 1 366 ? -12.800 17.773 21.218 1.00 87.31 366 LEU A O 1
ATOM 2978 N N . LEU A 1 367 ? -12.229 16.884 19.246 1.00 86.38 367 LEU A N 1
ATOM 2979 C CA . LEU A 1 367 ? -10.982 16.265 19.697 1.00 86.38 367 LEU A CA 1
ATOM 2980 C C . LEU A 1 367 ? -9.763 17.187 19.517 1.00 86.38 367 LEU A C 1
ATOM 2982 O O . LEU A 1 367 ? -8.642 16.777 19.785 1.00 86.38 367 LEU A O 1
ATOM 2986 N N . GLY A 1 368 ? -9.961 18.432 19.063 1.00 80.94 368 GLY A N 1
ATOM 2987 C CA . GLY A 1 368 ? -8.869 19.374 18.793 1.00 80.94 368 GLY A CA 1
ATOM 2988 C C . GLY A 1 368 ? -8.133 19.109 17.475 1.00 80.94 368 GLY A C 1
ATOM 2989 O O . GLY A 1 368 ? -7.127 19.758 17.183 1.00 80.94 368 GLY A O 1
ATOM 2990 N N . PHE A 1 369 ? -8.633 18.188 16.649 1.00 81.31 369 PHE A N 1
ATOM 2991 C CA . PHE A 1 369 ? -8.061 17.908 15.342 1.00 81.31 369 PHE A CA 1
ATOM 2992 C C . PHE A 1 369 ? -8.430 19.002 14.343 1.00 81.31 369 PHE A C 1
ATOM 2994 O O . PHE A 1 369 ? -9.598 19.331 14.150 1.00 81.31 369 PHE A O 1
ATOM 3001 N N . ARG A 1 370 ? -7.411 19.563 13.683 1.00 70.00 370 ARG A N 1
ATOM 3002 C CA . ARG A 1 370 ? -7.602 20.465 12.541 1.00 70.00 370 ARG A CA 1
ATOM 3003 C C . ARG A 1 370 ? -8.101 19.683 11.321 1.00 70.00 370 ARG A C 1
ATOM 3005 O O . ARG A 1 370 ? -7.679 18.534 11.117 1.00 70.00 370 ARG A O 1
ATOM 3012 N N . ASP A 1 371 ? -8.922 20.338 10.503 1.00 62.59 371 ASP A N 1
ATOM 3013 C CA . ASP A 1 371 ? -9.290 19.901 9.153 1.00 62.59 371 ASP A CA 1
ATOM 3014 C C . ASP A 1 371 ? -8.023 19.974 8.279 1.00 62.59 371 ASP A C 1
ATOM 3016 O O . ASP A 1 371 ? -7.705 21.003 7.702 1.00 62.59 371 ASP A O 1
ATOM 3020 N N . VAL A 1 372 ? -7.199 18.925 8.290 1.00 51.03 372 VAL A N 1
ATOM 3021 C CA . VAL A 1 372 ? -5.958 18.843 7.481 1.00 51.03 372 VAL A CA 1
ATOM 3022 C C . VAL A 1 372 ? -6.178 17.949 6.250 1.00 51.03 372 VAL A C 1
ATOM 3024 O O . VAL A 1 372 ? -5.271 17.711 5.465 1.00 51.03 372 VAL A O 1
ATOM 3027 N N . LEU A 1 373 ? -7.401 17.449 6.054 1.00 50.91 373 LEU A N 1
ATOM 3028 C CA . LEU A 1 373 ? -7.736 16.465 5.022 1.00 50.91 373 LEU A CA 1
ATOM 3029 C C . LEU A 1 373 ? -8.710 17.001 3.967 1.00 50.91 373 LEU A C 1
ATOM 3031 O O . LEU A 1 373 ? -9.443 16.216 3.367 1.00 50.91 373 LEU A O 1
ATOM 3035 N N . ASP A 1 374 ? -8.677 18.301 3.671 1.00 48.16 374 ASP A N 1
ATOM 3036 C CA . ASP A 1 374 ? -9.334 18.838 2.473 1.00 48.16 374 ASP A CA 1
ATOM 3037 C C . ASP A 1 374 ? -8.517 18.460 1.218 1.00 48.16 374 ASP A C 1
ATOM 3039 O O . ASP A 1 374 ? -7.977 19.288 0.495 1.00 48.16 374 ASP A O 1
ATOM 3043 N N . ALA A 1 375 ? -8.419 17.154 0.948 1.00 46.91 375 ALA A N 1
ATOM 3044 C CA . ALA A 1 375 ? -7.865 16.584 -0.282 1.00 46.91 375 ALA A CA 1
ATOM 3045 C C . ALA A 1 375 ? -8.808 16.766 -1.492 1.00 46.91 375 ALA A C 1
ATOM 3047 O O . ALA A 1 375 ? -8.488 16.333 -2.600 1.00 46.91 375 ALA A O 1
ATOM 3048 N N . VAL A 1 376 ? -9.976 17.388 -1.285 1.00 46.19 376 VAL A N 1
ATOM 3049 C CA . VAL A 1 376 ? -11.032 17.547 -2.295 1.00 46.19 376 VAL A CA 1
ATOM 3050 C C . VAL A 1 376 ? -10.566 18.412 -3.471 1.00 46.19 376 VAL A C 1
ATOM 3052 O O . VAL A 1 376 ? -10.885 18.079 -4.607 1.00 46.19 376 VAL A O 1
ATOM 3055 N N . ASP A 1 377 ? -9.710 19.414 -3.247 1.00 42.78 377 ASP A N 1
ATOM 3056 C CA . ASP A 1 377 ? -9.244 20.299 -4.328 1.00 42.78 377 ASP A CA 1
ATOM 3057 C C . ASP A 1 377 ? -8.055 19.740 -5.137 1.00 42.78 377 ASP A C 1
ATOM 3059 O O . ASP A 1 377 ? -7.750 20.233 -6.224 1.00 42.78 377 ASP A O 1
ATOM 3063 N N . VAL A 1 378 ? -7.374 18.688 -4.664 1.00 46.53 378 VAL A N 1
ATOM 3064 C CA . VAL A 1 378 ? -6.098 18.240 -5.259 1.00 46.53 378 VAL A CA 1
ATOM 3065 C C . VAL A 1 378 ? -6.296 17.277 -6.436 1.00 46.53 378 VAL A C 1
ATOM 3067 O O . VAL A 1 378 ? -5.522 17.319 -7.395 1.00 46.53 378 VAL A O 1
ATOM 3070 N N . VAL A 1 379 ? -7.322 16.415 -6.410 1.00 43.44 379 VAL A N 1
ATOM 3071 C CA . VAL A 1 379 ? -7.570 15.441 -7.498 1.00 43.44 379 VAL A CA 1
ATOM 3072 C C . VAL A 1 379 ? -8.044 16.136 -8.763 1.00 43.44 379 VAL A C 1
ATOM 3074 O O . VAL A 1 379 ? -7.471 15.902 -9.831 1.00 43.44 379 VAL A O 1
ATOM 3077 N N . ASP A 1 380 ? -9.046 17.008 -8.630 1.00 45.06 380 ASP A N 1
ATOM 3078 C CA . ASP A 1 380 ? -9.583 17.767 -9.755 1.00 45.06 380 ASP A CA 1
ATOM 3079 C C . ASP A 1 380 ? -8.506 18.692 -10.316 1.00 45.06 380 ASP A C 1
ATOM 3081 O O . ASP A 1 380 ? -8.317 18.729 -11.527 1.00 45.06 380 ASP A O 1
ATOM 3085 N N . ALA A 1 381 ? -7.696 19.331 -9.463 1.00 47.34 381 ALA A N 1
ATOM 3086 C CA . ALA A 1 381 ? -6.560 20.120 -9.922 1.00 47.34 381 ALA A CA 1
ATOM 3087 C C . ALA A 1 381 ? -5.493 19.275 -10.638 1.00 47.34 381 ALA A C 1
ATOM 3089 O O . ALA A 1 381 ? -4.914 19.748 -11.610 1.00 47.34 381 ALA A O 1
ATOM 3090 N N . PHE A 1 382 ? -5.201 18.040 -10.214 1.00 48.69 382 PHE A N 1
ATOM 3091 C CA . PHE A 1 382 ? -4.120 17.235 -10.800 1.00 48.69 382 PHE A CA 1
ATOM 3092 C C . PHE A 1 382 ? -4.501 16.553 -12.122 1.00 48.69 382 PHE A C 1
ATOM 3094 O O . PHE A 1 382 ? -3.743 16.653 -13.092 1.00 48.69 382 PHE A O 1
ATOM 3101 N N . GLU A 1 383 ? -5.657 15.877 -12.198 1.00 53.41 383 GLU A N 1
ATOM 3102 C CA . GLU A 1 383 ? -6.126 15.301 -13.470 1.00 53.41 383 GLU A CA 1
ATOM 3103 C C . GLU A 1 383 ? -6.450 16.413 -14.475 1.00 53.41 383 GLU A C 1
ATOM 3105 O O . GLU A 1 383 ? -6.038 16.304 -15.636 1.00 53.41 383 GLU A O 1
ATOM 3110 N N . ALA A 1 384 ? -7.050 17.528 -14.026 1.00 53.19 384 ALA A N 1
ATOM 3111 C CA . ALA A 1 384 ? -7.204 18.705 -14.874 1.00 53.19 384 ALA A CA 1
ATOM 3112 C C . ALA A 1 384 ? -5.843 19.242 -15.312 1.00 53.19 384 ALA A C 1
ATOM 3114 O O . ALA A 1 384 ? -5.675 19.463 -16.500 1.00 53.19 384 ALA A O 1
ATOM 3115 N N . ASN A 1 385 ? -4.841 19.355 -14.432 1.00 58.59 385 ASN A N 1
ATOM 3116 C CA . ASN A 1 385 ? -3.511 19.834 -14.815 1.00 58.59 385 ASN A CA 1
ATOM 3117 C C . ASN A 1 385 ? -2.828 18.920 -15.835 1.00 58.59 385 ASN A C 1
ATOM 3119 O O . ASN A 1 385 ? -2.220 19.422 -16.776 1.00 58.59 385 ASN A O 1
ATOM 3123 N N . ARG A 1 386 ? -2.901 17.591 -15.700 1.00 65.44 386 ARG A N 1
ATOM 3124 C CA . ARG A 1 386 ? -2.256 16.686 -16.664 1.00 65.44 386 ARG A CA 1
ATOM 3125 C C . ARG A 1 386 ? -2.967 16.696 -18.013 1.00 65.44 386 ARG A C 1
ATOM 3127 O O . ARG A 1 386 ? -2.298 16.812 -19.039 1.00 65.44 386 ARG A O 1
ATOM 3134 N N . GLU A 1 387 ? -4.295 16.592 -18.039 1.00 67.12 387 GLU A N 1
ATOM 3135 C CA . GLU A 1 387 ? -5.054 16.654 -19.293 1.00 67.12 387 GLU A CA 1
ATOM 3136 C C . GLU A 1 387 ? -5.000 18.045 -19.932 1.00 67.12 387 GLU A C 1
ATOM 3138 O O . GLU A 1 387 ? -4.873 18.158 -21.149 1.00 67.12 387 GLU A O 1
ATOM 3143 N N . GLU A 1 388 ? -5.029 19.112 -19.135 1.00 68.38 388 GLU A N 1
ATOM 3144 C CA . GLU A 1 388 ? -4.829 20.483 -19.596 1.00 68.38 388 GLU A CA 1
ATOM 3145 C C . GLU A 1 388 ? -3.428 20.671 -20.169 1.00 68.38 388 GLU A C 1
ATOM 3147 O O . GLU A 1 388 ? -3.288 21.275 -21.229 1.00 68.38 388 GLU A O 1
ATOM 3152 N N . ARG A 1 389 ? -2.388 20.122 -19.537 1.00 69.88 389 ARG A N 1
ATOM 3153 C CA . ARG A 1 389 ? -1.019 20.181 -20.064 1.00 69.88 389 ARG A CA 1
ATOM 3154 C C . ARG A 1 389 ? -0.870 19.360 -21.337 1.00 69.88 389 ARG A C 1
ATOM 3156 O O . ARG A 1 389 ? -0.244 19.848 -22.267 1.00 69.88 389 ARG A O 1
ATOM 3163 N N . ILE A 1 390 ? -1.497 18.187 -21.443 1.00 76.75 390 ILE A N 1
ATOM 3164 C CA . ILE A 1 390 ? -1.573 17.439 -22.710 1.00 76.75 390 ILE A CA 1
ATOM 3165 C C . ILE A 1 390 ? -2.328 18.253 -23.768 1.00 76.75 390 ILE A C 1
ATOM 3167 O O . ILE A 1 390 ? -1.927 18.277 -24.925 1.00 76.75 390 ILE A O 1
ATOM 3171 N N . ARG A 1 391 ? -3.391 18.967 -23.394 1.00 75.50 391 ARG A N 1
ATOM 3172 C CA . ARG A 1 391 ? -4.138 19.831 -24.315 1.00 75.50 391 ARG A CA 1
ATOM 3173 C C . ARG A 1 391 ? -3.305 21.032 -24.776 1.00 75.50 391 ARG A C 1
ATOM 3175 O O . ARG A 1 391 ? -3.338 21.363 -25.956 1.00 75.50 391 ARG A O 1
ATOM 3182 N N . ARG A 1 392 ? -2.558 21.667 -23.866 1.00 75.81 392 ARG A N 1
ATOM 3183 C CA . ARG A 1 392 ? -1.661 22.804 -24.143 1.00 75.81 392 ARG A CA 1
ATOM 3184 C C . ARG A 1 392 ? -0.412 22.371 -24.917 1.00 75.81 392 ARG A C 1
ATOM 3186 O O . ARG A 1 392 ? 0.044 23.102 -25.789 1.00 75.81 392 ARG A O 1
ATOM 3193 N N . PHE A 1 393 ? 0.096 21.169 -24.647 1.00 82.31 393 PHE A N 1
ATOM 3194 C CA . PHE A 1 393 ? 1.292 20.589 -25.255 1.00 82.31 393 PHE A CA 1
ATOM 3195 C C . PHE A 1 393 ? 1.032 19.143 -25.724 1.00 82.31 393 PHE A C 1
ATOM 3197 O O . PHE A 1 393 ? 1.529 18.190 -25.118 1.00 82.31 393 PHE A O 1
ATOM 3204 N N . PRO A 1 394 ? 0.301 18.937 -26.838 1.00 83.88 394 PRO A N 1
ATOM 3205 C CA . PRO A 1 394 ? -0.080 17.597 -27.307 1.00 83.88 394 PRO A CA 1
ATOM 3206 C C . PRO A 1 394 ? 1.100 16.656 -27.547 1.00 83.88 394 PRO A C 1
ATOM 3208 O O . PRO A 1 394 ? 0.997 15.450 -27.301 1.00 83.88 394 PRO A O 1
ATOM 3211 N N . LYS A 1 395 ? 2.249 17.214 -27.953 1.00 86.31 395 LYS A N 1
ATOM 3212 C CA . LYS A 1 395 ? 3.503 16.474 -28.146 1.00 86.31 395 LYS A CA 1
ATOM 3213 C C . LYS A 1 395 ? 4.010 15.799 -26.868 1.00 86.31 395 LYS A C 1
ATOM 3215 O O . LYS A 1 395 ? 4.714 14.804 -26.960 1.00 86.31 395 LYS A O 1
ATOM 3220 N N . TRP A 1 396 ? 3.625 16.281 -25.685 1.00 88.00 396 TRP A N 1
ATOM 3221 C CA . TRP A 1 396 ? 4.056 15.688 -24.421 1.00 88.00 396 TRP A CA 1
ATOM 3222 C C . TRP A 1 396 ? 3.256 14.456 -24.014 1.00 88.00 396 TRP A C 1
ATOM 3224 O O . TRP A 1 396 ? 3.707 13.710 -23.155 1.00 88.00 396 TRP A O 1
ATOM 3234 N N . SER A 1 397 ? 2.103 14.193 -24.633 1.00 83.25 397 SER A N 1
ATOM 3235 C CA . SER A 1 397 ? 1.243 13.052 -24.280 1.00 83.25 397 SER A CA 1
ATOM 3236 C C . SER A 1 397 ? 1.987 11.713 -24.247 1.00 83.25 397 SER A C 1
ATOM 3238 O O . SER A 1 397 ? 1.789 10.920 -23.323 1.00 83.25 397 SER A O 1
ATOM 3240 N N . ILE A 1 398 ? 2.883 11.490 -25.211 1.00 79.25 398 ILE A N 1
ATOM 3241 C CA . ILE A 1 398 ? 3.702 10.280 -25.293 1.00 79.25 398 ILE A CA 1
ATOM 3242 C C . ILE A 1 398 ? 4.696 10.184 -24.128 1.00 79.25 398 ILE A C 1
ATOM 3244 O O . ILE A 1 398 ? 4.831 9.115 -23.537 1.00 79.25 398 ILE A O 1
ATOM 3248 N N . TYR A 1 399 ? 5.291 11.302 -23.713 1.00 81.62 399 TYR A N 1
ATOM 3249 C CA . TYR A 1 399 ? 6.304 11.347 -22.656 1.00 81.62 399 TYR A CA 1
ATOM 3250 C C . TYR A 1 399 ? 5.686 11.298 -21.257 1.00 81.62 399 TYR A C 1
ATOM 3252 O O . TYR A 1 399 ? 6.131 10.546 -20.394 1.00 81.62 399 TYR A O 1
ATOM 3260 N N . LEU A 1 400 ? 4.586 12.025 -21.045 1.00 79.38 400 LEU A N 1
ATOM 3261 C CA . LEU A 1 400 ? 3.871 12.051 -19.767 1.00 79.38 400 LEU A CA 1
ATOM 3262 C C . LEU A 1 400 ? 3.239 10.698 -19.431 1.00 79.38 400 LEU A C 1
ATOM 3264 O O . LEU A 1 400 ? 2.833 10.479 -18.293 1.00 79.38 400 LEU A O 1
ATOM 3268 N N . SER A 1 401 ? 3.098 9.793 -20.403 1.00 72.25 401 SER A N 1
ATOM 3269 C CA . SER A 1 401 ? 2.572 8.443 -20.185 1.00 72.25 401 SER A CA 1
ATOM 3270 C C . SER A 1 401 ? 3.555 7.526 -19.443 1.00 72.25 401 SER A C 1
ATOM 3272 O O . SER A 1 401 ? 3.112 6.668 -18.674 1.00 72.25 401 SER A O 1
ATOM 3274 N N . ASN A 1 402 ? 4.865 7.743 -19.622 1.00 77.25 402 ASN A N 1
ATOM 3275 C CA . ASN A 1 402 ? 5.944 7.017 -18.953 1.00 77.25 402 ASN A CA 1
ATOM 3276 C C . ASN A 1 402 ? 7.175 7.927 -18.739 1.00 77.25 402 ASN A C 1
ATOM 3278 O O . ASN A 1 402 ? 8.192 7.757 -19.420 1.00 77.25 402 ASN A O 1
ATOM 3282 N N . PRO A 1 403 ? 7.104 8.884 -17.795 1.00 80.25 403 PRO A N 1
ATOM 3283 C CA . PRO A 1 403 ? 8.124 9.919 -17.678 1.00 80.25 403 PRO A CA 1
ATOM 3284 C C . PRO A 1 403 ? 9.527 9.385 -17.389 1.00 80.25 403 PRO A C 1
ATOM 3286 O O . PRO A 1 403 ? 10.489 9.891 -17.954 1.00 80.25 403 PRO A O 1
ATOM 3289 N N . SER A 1 404 ? 9.658 8.324 -16.582 1.00 75.69 404 SER A N 1
ATOM 3290 C CA . SER A 1 404 ? 10.967 7.742 -16.255 1.00 75.69 404 SER A CA 1
ATOM 3291 C C . SER A 1 404 ? 11.722 7.256 -17.492 1.00 75.69 404 SER A C 1
ATOM 3293 O O . SER A 1 404 ? 12.911 7.525 -17.618 1.00 75.69 404 SER A O 1
ATOM 3295 N N . ALA A 1 405 ? 11.043 6.567 -18.416 1.00 79.62 405 ALA A N 1
ATOM 3296 C CA . ALA A 1 405 ? 11.688 6.075 -19.633 1.00 79.62 405 ALA A CA 1
ATOM 3297 C C . ALA A 1 405 ? 12.004 7.220 -20.605 1.00 79.62 405 ALA A C 1
ATOM 3299 O O . ALA A 1 405 ? 13.120 7.305 -21.107 1.00 79.62 405 ALA A O 1
ATOM 3300 N N . SER A 1 406 ? 11.045 8.124 -20.831 1.00 87.56 406 SER A N 1
ATOM 3301 C CA . SER A 1 406 ? 11.219 9.218 -21.791 1.00 87.56 406 SER A CA 1
ATOM 3302 C C . SER A 1 406 ? 12.275 10.230 -21.355 1.00 87.56 406 SER A C 1
ATOM 3304 O O . SER A 1 406 ? 13.073 10.662 -22.176 1.00 87.56 406 SER A O 1
ATOM 3306 N N . ILE A 1 407 ? 12.332 10.584 -20.067 1.00 88.62 407 ILE A N 1
ATOM 3307 C CA . ILE A 1 407 ? 13.352 11.515 -19.568 1.00 88.62 407 ILE A CA 1
ATOM 3308 C C . ILE A 1 407 ? 14.739 10.882 -19.688 1.00 88.62 407 ILE A C 1
ATOM 3310 O O . ILE A 1 407 ? 15.642 11.525 -20.212 1.00 88.62 407 ILE A O 1
ATOM 3314 N N . LYS A 1 408 ? 14.905 9.611 -19.299 1.00 86.56 408 LYS A N 1
ATOM 3315 C CA . LYS A 1 408 ? 16.166 8.877 -19.489 1.00 86.56 408 LYS A CA 1
ATOM 3316 C C . LYS A 1 408 ? 16.615 8.888 -20.956 1.00 86.56 408 LYS A C 1
ATOM 3318 O O . LYS A 1 408 ? 17.790 9.118 -21.230 1.00 86.56 408 LYS A O 1
ATOM 3323 N N . GLU A 1 409 ? 15.688 8.685 -21.892 1.00 89.12 409 GLU A N 1
ATOM 3324 C CA . GLU A 1 409 ? 15.962 8.754 -23.331 1.00 89.12 409 GLU A CA 1
ATOM 3325 C C . GLU A 1 409 ? 16.422 10.153 -23.770 1.00 89.12 409 GLU A C 1
ATOM 3327 O O . GLU A 1 409 ? 17.409 10.256 -24.495 1.00 89.12 409 GLU A O 1
ATOM 3332 N N . PHE A 1 410 ? 15.794 11.228 -23.278 1.00 92.12 410 PHE A N 1
ATOM 3333 C CA . PHE A 1 410 ? 16.236 12.598 -23.572 1.00 92.12 410 PHE A CA 1
ATOM 3334 C C . PHE A 1 410 ? 17.653 12.876 -23.082 1.00 92.12 410 PHE A C 1
ATOM 3336 O O . PHE A 1 410 ? 18.429 13.505 -23.794 1.00 92.12 410 PHE A O 1
ATOM 3343 N N . PHE A 1 411 ? 18.022 12.383 -21.899 1.00 89.69 411 PHE A N 1
ATOM 3344 C CA . PHE A 1 411 ? 19.398 12.494 -21.415 1.00 89.69 411 PHE A CA 1
ATOM 3345 C C . PHE A 1 411 ? 20.373 11.699 -22.288 1.00 89.69 411 PHE A C 1
ATOM 3347 O O . PHE A 1 411 ? 21.424 12.222 -22.650 1.00 89.69 411 PHE A O 1
ATOM 3354 N N . ALA A 1 412 ? 20.012 10.474 -22.677 1.00 88.06 412 ALA A N 1
ATOM 3355 C CA . ALA A 1 412 ? 20.847 9.624 -23.526 1.00 88.06 412 ALA A CA 1
ATOM 3356 C C . ALA A 1 412 ? 21.043 10.190 -24.944 1.00 88.06 412 ALA A C 1
ATOM 3358 O O . ALA A 1 412 ? 22.102 10.004 -25.539 1.00 88.06 412 ALA A O 1
ATOM 3359 N N . GLN A 1 413 ? 20.032 10.873 -25.484 1.00 92.44 413 GLN A N 1
ATOM 3360 C CA . GLN A 1 413 ? 20.066 11.518 -26.802 1.00 92.44 413 GLN A CA 1
ATOM 3361 C C . GLN A 1 413 ? 20.572 12.963 -26.755 1.00 92.44 413 GLN A C 1
ATOM 3363 O O . GLN A 1 413 ? 20.640 13.611 -27.797 1.00 92.44 413 GLN A O 1
ATOM 3368 N N . GLU A 1 414 ? 20.909 13.471 -25.568 1.00 91.56 414 GLU A N 1
ATOM 3369 C CA . GLU A 1 414 ? 21.273 14.871 -25.357 1.00 91.56 414 GLU A CA 1
ATOM 3370 C C . GLU A 1 414 ? 20.193 15.865 -25.847 1.00 91.56 414 GLU A C 1
ATOM 3372 O O . GLU A 1 414 ? 20.496 16.975 -26.291 1.00 91.56 414 GLU A O 1
ATOM 3377 N N . ASP A 1 415 ? 18.910 15.496 -25.737 1.00 93.00 415 ASP A N 1
ATOM 3378 C CA . ASP A 1 415 ? 17.767 16.370 -26.034 1.00 93.00 415 ASP A CA 1
ATOM 3379 C C . ASP A 1 415 ? 17.534 17.376 -24.892 1.00 93.00 415 ASP A C 1
ATOM 3381 O O . ASP A 1 415 ? 16.540 17.376 -24.156 1.00 93.00 415 ASP A O 1
ATOM 3385 N N . TRP A 1 416 ? 18.507 18.271 -24.732 1.00 92.69 416 TRP A N 1
ATOM 3386 C CA . TRP A 1 416 ? 18.493 19.329 -23.726 1.00 92.69 416 TRP A CA 1
ATOM 3387 C C . TRP A 1 416 ? 17.359 20.329 -23.944 1.00 92.69 416 TRP A C 1
ATOM 3389 O O . TRP A 1 416 ? 16.931 20.982 -22.992 1.00 92.69 416 TRP A O 1
ATOM 3399 N N . ALA A 1 417 ? 16.870 20.458 -25.181 1.00 92.56 417 ALA A N 1
ATOM 3400 C CA . ALA A 1 417 ? 15.755 21.333 -25.512 1.00 92.56 417 ALA A CA 1
ATOM 3401 C C . ALA A 1 417 ? 14.461 20.828 -24.865 1.00 92.56 417 ALA A C 1
ATOM 3403 O O . ALA A 1 417 ? 13.765 21.612 -24.219 1.00 92.56 417 ALA A O 1
ATOM 3404 N N . MET A 1 418 ? 14.175 19.526 -24.958 1.00 91.56 418 MET A N 1
ATOM 3405 C CA . MET A 1 418 ? 12.997 18.943 -24.316 1.00 91.56 418 MET A CA 1
ATOM 3406 C C . MET A 1 418 ? 13.096 18.970 -22.787 1.00 91.56 418 MET A C 1
ATOM 3408 O O . MET A 1 418 ? 12.133 19.330 -22.109 1.00 91.56 418 MET A O 1
ATOM 3412 N N . ILE A 1 419 ? 14.274 18.673 -22.227 1.00 91.62 419 ILE A N 1
ATOM 3413 C CA . ILE A 1 419 ? 14.501 18.774 -20.774 1.00 91.62 419 ILE A CA 1
ATOM 3414 C C . ILE A 1 419 ? 14.281 20.216 -20.302 1.00 91.62 419 ILE A C 1
ATOM 3416 O O . ILE A 1 419 ? 13.606 20.447 -19.298 1.00 91.62 419 ILE A O 1
ATOM 3420 N N . LYS A 1 420 ? 14.792 21.200 -21.054 1.00 91.69 420 LYS A N 1
ATOM 3421 C CA . LYS A 1 420 ? 14.556 22.620 -20.788 1.00 91.69 420 LYS A CA 1
ATOM 3422 C C . LYS A 1 420 ? 13.073 22.964 -20.813 1.00 91.69 420 LYS A C 1
ATOM 3424 O O . LYS A 1 420 ? 12.615 23.644 -19.904 1.00 91.69 420 LYS A O 1
ATOM 3429 N N . GLU A 1 421 ? 12.330 22.494 -21.813 1.00 90.31 421 GLU A N 1
ATOM 3430 C CA . GLU A 1 421 ? 10.882 22.710 -21.885 1.00 90.31 421 GLU A CA 1
ATOM 3431 C C . GLU A 1 421 ? 10.154 22.158 -20.649 1.00 90.31 421 GLU A C 1
ATOM 3433 O O . GLU A 1 421 ? 9.261 22.822 -20.122 1.00 90.31 421 GLU A O 1
ATOM 3438 N N . PHE A 1 422 ? 10.549 20.981 -20.153 1.00 88.75 422 PHE A N 1
ATOM 3439 C CA . PHE A 1 422 ? 9.931 20.376 -18.970 1.00 88.75 422 PHE A CA 1
ATOM 3440 C C . PHE A 1 422 ? 10.213 21.166 -17.691 1.00 88.75 422 PHE A C 1
ATOM 3442 O O . PHE A 1 422 ? 9.289 21.426 -16.918 1.00 88.75 422 PHE A O 1
ATOM 3449 N N . ILE A 1 423 ? 11.461 21.599 -17.496 1.00 88.62 423 ILE A N 1
ATOM 3450 C CA . ILE A 1 423 ? 11.843 22.460 -16.369 1.00 88.62 423 ILE A CA 1
ATOM 3451 C C . ILE A 1 423 ? 11.114 23.807 -16.460 1.00 88.62 423 ILE A C 1
ATOM 3453 O O . ILE A 1 423 ? 10.528 24.267 -15.483 1.00 88.62 423 ILE A O 1
ATOM 3457 N N . ASP A 1 424 ? 11.107 24.427 -17.645 1.00 86.44 424 ASP A N 1
ATOM 3458 C CA . ASP A 1 424 ? 10.472 25.726 -17.885 1.00 86.44 424 ASP A CA 1
ATOM 3459 C C . ASP A 1 424 ? 8.975 25.703 -17.575 1.00 86.44 424 ASP A C 1
ATOM 3461 O O . ASP A 1 424 ? 8.427 26.696 -17.095 1.00 86.44 424 ASP A O 1
ATOM 3465 N N . ALA A 1 425 ? 8.320 24.579 -17.856 1.00 81.75 425 ALA A N 1
ATOM 3466 C CA . ALA A 1 425 ? 6.894 24.410 -17.650 1.00 81.75 425 ALA A CA 1
ATOM 3467 C C . ALA A 1 425 ? 6.510 23.918 -16.255 1.00 81.75 425 ALA A C 1
ATOM 3469 O O . ALA A 1 425 ? 5.310 23.857 -15.970 1.00 81.75 425 ALA A O 1
ATOM 3470 N N . ASN A 1 426 ? 7.492 23.558 -15.417 1.00 76.69 426 ASN A N 1
ATOM 3471 C CA . ASN A 1 426 ? 7.294 23.023 -14.072 1.00 76.69 426 ASN A CA 1
ATOM 3472 C C . ASN A 1 426 ? 6.151 21.985 -14.061 1.00 76.69 426 ASN A C 1
ATOM 3474 O O . ASN A 1 426 ? 5.061 22.228 -13.524 1.00 76.69 426 ASN A O 1
ATOM 3478 N N . ILE A 1 427 ? 6.343 20.905 -14.835 1.00 70.25 427 ILE A N 1
ATOM 3479 C CA . ILE A 1 427 ? 5.246 20.017 -15.255 1.00 70.25 427 ILE A CA 1
ATOM 3480 C C . ILE A 1 427 ? 4.556 19.369 -14.060 1.00 70.25 427 ILE A C 1
ATOM 3482 O O . ILE A 1 427 ? 3.344 19.508 -13.897 1.00 70.25 427 ILE A O 1
ATOM 3486 N N . ASP A 1 428 ? 5.332 18.675 -13.241 1.00 73.44 428 ASP A N 1
ATOM 3487 C CA . ASP A 1 428 ? 4.899 18.076 -11.990 1.00 73.44 428 ASP A CA 1
ATOM 3488 C C . ASP A 1 428 ? 6.129 17.642 -11.176 1.00 73.44 428 ASP A C 1
ATOM 3490 O O . ASP A 1 428 ? 7.230 17.492 -11.716 1.00 73.44 428 ASP A O 1
ATOM 3494 N N . ASP A 1 429 ? 5.934 17.427 -9.875 1.00 69.19 429 ASP A N 1
ATOM 3495 C CA . ASP A 1 429 ? 7.018 17.062 -8.959 1.00 69.19 429 ASP A CA 1
ATOM 3496 C C . ASP A 1 429 ? 7.668 15.703 -9.290 1.00 69.19 429 ASP A C 1
ATOM 3498 O O . ASP A 1 429 ? 8.853 15.527 -9.029 1.00 69.19 429 ASP A O 1
ATOM 3502 N N . GLU A 1 430 ? 6.940 14.743 -9.879 1.00 71.88 430 GLU A N 1
ATOM 3503 C CA . GLU A 1 430 ? 7.493 13.431 -10.263 1.00 71.88 430 GLU A CA 1
ATOM 3504 C C . GLU A 1 430 ? 8.441 13.577 -11.464 1.00 71.88 430 GLU A C 1
ATOM 3506 O O . GLU A 1 430 ? 9.549 13.041 -11.452 1.00 71.88 430 GLU A O 1
ATOM 3511 N N . ILE A 1 431 ? 8.057 14.358 -12.474 1.00 82.50 431 ILE A N 1
ATOM 3512 C CA . ILE A 1 431 ? 8.900 14.681 -13.630 1.00 82.50 431 ILE A CA 1
ATOM 3513 C C . ILE A 1 431 ? 10.120 15.481 -13.211 1.00 82.50 431 ILE A C 1
ATOM 3515 O O . ILE A 1 431 ? 11.237 15.123 -13.586 1.00 82.50 431 ILE A O 1
ATOM 3519 N N . ASN A 1 432 ? 9.926 16.528 -12.409 1.00 81.56 432 ASN A N 1
ATOM 3520 C CA . ASN A 1 432 ? 11.035 17.324 -11.901 1.00 81.56 432 ASN A CA 1
ATOM 3521 C C . ASN A 1 432 ? 11.998 16.455 -11.092 1.00 81.56 432 ASN A C 1
ATOM 3523 O O . ASN A 1 432 ? 13.207 16.568 -11.272 1.00 81.56 432 ASN A O 1
ATOM 3527 N N . PHE A 1 433 ? 11.481 15.541 -10.269 1.00 77.50 433 PHE A N 1
ATOM 3528 C CA . PHE A 1 433 ? 12.297 14.591 -9.521 1.00 77.50 433 PHE A CA 1
ATOM 3529 C C . PHE A 1 433 ? 13.139 13.700 -10.442 1.00 77.50 433 PHE A C 1
ATOM 3531 O O . PHE A 1 433 ? 14.345 13.567 -10.236 1.00 77.50 433 PHE A O 1
ATOM 3538 N N . ILE A 1 434 ? 12.543 13.131 -11.494 1.00 81.50 434 ILE A N 1
ATOM 3539 C CA . ILE A 1 434 ? 13.275 12.300 -12.460 1.00 81.50 434 ILE A CA 1
ATOM 3540 C C . ILE A 1 434 ? 14.341 13.131 -13.195 1.00 81.50 434 ILE A C 1
ATOM 3542 O O . ILE A 1 434 ? 15.470 12.669 -13.359 1.00 81.50 434 ILE A O 1
ATOM 3546 N N . ILE A 1 435 ? 14.023 14.367 -13.599 1.00 86.94 435 ILE A N 1
ATOM 3547 C CA . ILE A 1 435 ? 14.987 15.275 -14.242 1.00 86.94 435 ILE A CA 1
ATOM 3548 C C . ILE A 1 435 ? 16.142 15.594 -13.294 1.00 86.94 435 ILE A C 1
ATOM 3550 O O . ILE A 1 435 ? 17.296 15.509 -13.706 1.00 86.94 435 ILE A O 1
ATOM 3554 N N . ILE A 1 436 ? 15.857 15.932 -12.033 1.00 81.44 436 ILE A N 1
ATOM 3555 C CA . ILE A 1 436 ? 16.881 16.191 -11.012 1.00 81.44 436 ILE A CA 1
ATOM 3556 C C . ILE A 1 436 ? 17.783 14.972 -10.877 1.00 81.44 436 ILE A C 1
ATOM 3558 O O . ILE A 1 436 ? 19.004 15.122 -10.890 1.00 81.44 436 ILE A O 1
ATOM 3562 N N . LYS A 1 437 ? 17.197 13.771 -10.833 1.00 79.12 437 LYS A N 1
ATOM 3563 C CA . LYS A 1 437 ? 17.977 12.546 -10.719 1.00 79.12 437 LYS A CA 1
ATOM 3564 C C . LYS A 1 437 ? 19.045 12.448 -11.804 1.00 79.12 437 LYS A C 1
ATOM 3566 O O . LYS A 1 437 ? 20.231 12.349 -11.502 1.00 79.12 437 LYS A O 1
ATOM 3571 N N . HIS A 1 438 ? 18.642 12.601 -13.060 1.00 84.31 438 HIS A N 1
ATOM 3572 C CA . HIS A 1 438 ? 19.567 12.531 -14.189 1.00 84.31 438 HIS A CA 1
ATOM 3573 C C . HIS A 1 438 ? 20.505 13.747 -14.312 1.00 84.31 438 HIS A C 1
ATOM 3575 O O . HIS A 1 438 ? 21.664 13.588 -14.693 1.00 84.31 438 HIS A O 1
ATOM 3581 N N . LEU A 1 439 ? 20.056 14.959 -13.959 1.00 83.88 439 LEU A N 1
ATOM 3582 C CA . LEU A 1 439 ? 20.894 16.166 -14.005 1.00 83.88 439 LEU A CA 1
ATOM 3583 C C . LEU A 1 439 ? 22.088 16.093 -13.052 1.00 83.88 439 LEU A C 1
ATOM 3585 O O . LEU A 1 439 ? 23.135 16.660 -13.362 1.00 83.88 439 LEU A O 1
ATOM 3589 N N . TYR A 1 440 ? 21.919 15.467 -11.888 1.00 75.38 440 TYR A N 1
ATOM 3590 C CA . TYR A 1 440 ? 22.896 15.514 -10.800 1.00 75.38 440 TYR A CA 1
ATOM 3591 C C . TYR A 1 440 ? 23.652 14.191 -10.578 1.00 75.38 440 TYR A C 1
ATOM 3593 O O . TYR A 1 440 ? 24.663 14.194 -9.876 1.00 75.38 440 TYR A O 1
ATOM 3601 N N . ASP A 1 441 ? 23.223 13.084 -11.197 1.00 73.50 441 ASP A N 1
ATOM 3602 C CA . ASP A 1 441 ? 23.953 11.802 -11.191 1.00 73.50 441 ASP A CA 1
ATOM 3603 C C . ASP A 1 441 ? 25.127 11.764 -12.198 1.00 73.50 441 ASP A C 1
ATOM 3605 O O . ASP A 1 441 ? 25.999 10.899 -12.108 1.00 73.50 441 ASP A O 1
ATOM 3609 N N . GLU A 1 442 ? 25.201 12.710 -13.141 1.00 68.31 442 GLU A N 1
ATOM 3610 C CA . GLU A 1 442 ? 26.228 12.746 -14.189 1.00 68.31 442 GLU A CA 1
ATOM 3611 C C . GLU A 1 442 ? 27.218 13.919 -14.039 1.00 68.31 442 GLU A C 1
ATOM 3613 O O . GLU A 1 442 ? 26.937 14.926 -13.390 1.00 68.31 442 GLU A O 1
ATOM 3618 N N . LYS A 1 443 ? 28.395 13.830 -14.685 1.00 69.88 443 LYS A N 1
ATOM 3619 C CA . LYS A 1 443 ? 29.381 14.930 -14.691 1.00 69.88 443 LYS A CA 1
ATOM 3620 C C . LYS A 1 443 ? 28.765 16.215 -15.255 1.00 69.88 443 LYS A C 1
ATOM 3622 O O . LYS A 1 443 ? 28.167 16.199 -16.335 1.00 69.88 443 LYS A O 1
ATOM 3627 N N . ALA A 1 444 ? 28.979 17.329 -14.554 1.00 65.44 444 ALA A N 1
ATOM 3628 C CA . ALA A 1 444 ? 28.522 18.645 -14.980 1.00 65.44 444 ALA A CA 1
ATOM 3629 C C . ALA A 1 444 ? 29.229 19.072 -16.279 1.00 65.44 444 ALA A C 1
ATOM 3631 O O . ALA A 1 444 ? 30.433 19.322 -16.306 1.00 65.44 444 ALA A O 1
ATOM 3632 N N . THR A 1 445 ? 28.466 19.151 -17.367 1.00 76.00 445 THR A N 1
ATOM 3633 C CA . THR A 1 445 ? 28.842 19.843 -18.607 1.00 76.00 445 THR A CA 1
ATOM 3634 C C . THR A 1 445 ? 28.214 21.239 -18.610 1.00 76.00 445 THR A C 1
ATOM 3636 O O . THR A 1 445 ? 27.301 21.508 -17.828 1.00 76.00 445 THR A O 1
ATOM 3639 N N . GLY A 1 446 ? 28.661 22.142 -19.492 1.00 78.81 446 GLY A N 1
ATOM 3640 C CA . GLY A 1 446 ? 28.133 23.516 -19.536 1.00 78.81 446 GLY A CA 1
ATOM 3641 C C . GLY A 1 446 ? 26.605 23.586 -19.681 1.00 78.81 446 GLY A C 1
ATOM 3642 O O . GLY A 1 446 ? 25.954 24.374 -18.998 1.00 78.81 446 GLY A O 1
ATOM 3643 N N . VAL A 1 447 ? 26.015 22.704 -20.497 1.00 83.44 447 VAL A N 1
ATOM 3644 C CA . VAL A 1 447 ? 24.556 22.630 -20.682 1.00 83.44 447 VAL A CA 1
ATOM 3645 C C . VAL A 1 447 ? 23.853 22.087 -19.437 1.00 83.44 447 VAL A C 1
ATOM 3647 O O . VAL A 1 447 ? 22.841 22.643 -19.019 1.00 83.44 447 VAL A O 1
ATOM 3650 N N . LYS A 1 448 ? 24.403 21.057 -18.783 1.00 80.62 448 LYS A N 1
ATOM 3651 C CA . LYS A 1 448 ? 23.829 20.529 -17.536 1.00 80.62 448 LYS A CA 1
ATOM 3652 C C . LYS A 1 448 ? 23.863 21.555 -16.417 1.00 80.62 448 LYS A C 1
ATOM 3654 O O . LYS A 1 448 ? 22.861 21.714 -15.736 1.00 80.62 448 LYS A O 1
ATOM 3659 N N . HIS A 1 449 ? 24.958 22.300 -16.276 1.00 82.12 449 HIS A N 1
ATOM 3660 C CA . HIS A 1 449 ? 25.046 23.374 -15.289 1.00 82.12 449 HIS A CA 1
ATOM 3661 C C . HIS A 1 449 ? 23.982 24.457 -15.528 1.00 82.12 449 HIS A C 1
ATOM 3663 O O . HIS A 1 449 ? 23.332 24.915 -14.590 1.00 82.12 449 HIS A O 1
ATOM 3669 N N . TYR A 1 450 ? 23.737 24.815 -16.794 1.00 86.50 450 TYR A N 1
ATOM 3670 C CA . TYR A 1 450 ? 22.648 25.720 -17.161 1.00 86.50 450 TYR A CA 1
ATOM 3671 C C . TYR A 1 450 ? 21.266 25.161 -16.781 1.00 86.50 450 TYR A C 1
ATOM 3673 O O . TYR A 1 450 ? 20.469 25.874 -16.173 1.00 86.50 450 TYR A O 1
ATOM 3681 N N . LEU A 1 451 ? 20.986 23.889 -17.079 1.00 87.81 451 LEU A N 1
ATOM 3682 C CA . LEU A 1 451 ? 19.710 23.251 -16.730 1.00 87.81 451 LEU A CA 1
ATOM 3683 C C . LEU A 1 451 ? 19.522 23.109 -15.212 1.00 87.81 451 LEU A C 1
ATOM 3685 O O . LEU A 1 451 ? 18.431 23.360 -14.712 1.00 87.81 451 LEU A O 1
ATOM 3689 N N . GLN A 1 452 ? 20.579 22.771 -14.472 1.00 85.75 452 GLN A N 1
ATOM 3690 C CA . GLN A 1 452 ? 20.596 22.731 -13.006 1.00 85.75 452 GLN A CA 1
ATOM 3691 C C . GLN A 1 452 ? 20.261 24.103 -12.412 1.00 85.75 452 GLN A C 1
ATOM 3693 O O . GLN A 1 452 ? 19.391 24.218 -11.552 1.00 85.75 452 GLN A O 1
ATOM 3698 N N . LYS A 1 453 ? 20.904 25.163 -12.918 1.00 84.81 453 LYS A N 1
ATOM 3699 C CA . LYS A 1 453 ? 20.624 26.545 -12.519 1.00 84.81 453 LYS A CA 1
ATOM 3700 C C . LYS A 1 453 ? 19.163 26.913 -12.772 1.00 84.81 453 LYS A C 1
ATOM 3702 O O . LYS A 1 453 ? 18.485 27.409 -11.879 1.00 84.81 453 LYS A O 1
ATOM 3707 N N . MET A 1 454 ? 18.680 26.632 -13.977 1.00 85.69 454 MET A N 1
ATOM 3708 C CA . MET A 1 454 ? 17.308 26.924 -14.376 1.00 85.69 454 MET A CA 1
ATOM 3709 C C . MET A 1 454 ? 16.286 26.149 -13.538 1.00 85.69 454 MET A C 1
ATOM 3711 O O . MET A 1 454 ? 15.249 26.706 -13.187 1.00 85.69 454 MET A O 1
ATOM 3715 N N . MET A 1 455 ? 16.589 24.897 -13.175 1.00 85.56 455 MET A N 1
ATOM 3716 C CA . MET A 1 455 ? 15.762 24.118 -12.257 1.00 85.56 455 MET A CA 1
ATOM 3717 C C . MET A 1 455 ? 15.681 24.809 -10.899 1.00 85.56 455 MET A C 1
ATOM 3719 O O . MET A 1 455 ? 14.585 24.999 -10.399 1.00 85.56 455 MET A O 1
ATOM 3723 N N . ILE A 1 456 ? 16.799 25.265 -10.331 1.00 82.94 456 ILE A N 1
ATOM 3724 C CA . ILE A 1 456 ? 16.783 25.975 -9.043 1.00 82.94 456 ILE A CA 1
ATOM 3725 C C . ILE A 1 456 ? 15.978 27.281 -9.114 1.00 82.94 456 ILE A C 1
ATOM 3727 O O . ILE A 1 456 ? 15.231 27.599 -8.197 1.00 82.94 456 ILE A O 1
ATOM 3731 N N . GLU A 1 457 ? 16.092 28.037 -10.205 1.00 82.81 457 GLU A N 1
ATOM 3732 C CA . GLU A 1 457 ? 15.375 29.312 -10.356 1.00 82.81 457 GLU A CA 1
ATOM 3733 C C . GLU A 1 457 ? 13.857 29.143 -10.508 1.00 82.81 457 GLU A C 1
ATOM 3735 O O . GLU A 1 457 ? 13.109 30.074 -10.210 1.00 82.81 457 GLU A O 1
ATOM 3740 N N . LYS A 1 458 ? 13.401 27.986 -11.002 1.00 81.56 458 LYS A N 1
ATOM 3741 C CA . LYS A 1 458 ? 11.995 27.751 -11.371 1.00 81.56 458 LYS A CA 1
ATOM 3742 C C . LYS A 1 458 ? 11.283 26.695 -10.535 1.00 81.56 458 LYS A C 1
ATOM 3744 O O . LYS A 1 458 ? 10.058 26.595 -10.610 1.00 81.56 458 LYS A O 1
ATOM 3749 N N . ALA A 1 459 ? 12.025 25.895 -9.782 1.00 75.56 459 ALA A N 1
ATOM 3750 C CA . ALA A 1 459 ? 11.486 24.815 -8.977 1.00 75.56 459 ALA A CA 1
ATOM 3751 C C . ALA A 1 459 ? 10.573 25.344 -7.865 1.00 75.56 459 ALA A C 1
ATOM 3753 O O . ALA A 1 459 ? 10.792 26.410 -7.289 1.00 75.56 459 ALA A O 1
ATOM 3754 N N . SER A 1 460 ? 9.548 24.557 -7.536 1.00 71.88 460 SER A N 1
ATOM 3755 C CA . SER A 1 460 ? 8.743 24.796 -6.340 1.00 71.88 460 SER A CA 1
ATOM 3756 C C . SER A 1 460 ? 9.613 24.670 -5.077 1.00 71.88 460 SER A C 1
ATOM 3758 O O . SER A 1 460 ? 10.591 23.916 -5.096 1.00 71.88 460 SER A O 1
ATOM 3760 N N . PRO A 1 461 ? 9.254 25.320 -3.951 1.00 68.56 461 PRO A N 1
ATOM 3761 C CA . PRO A 1 461 ? 9.967 25.144 -2.681 1.00 68.56 461 PRO A CA 1
ATOM 3762 C C . PRO A 1 461 ? 10.157 23.669 -2.296 1.00 68.56 461 PRO A C 1
ATOM 3764 O O . PRO A 1 461 ? 11.235 23.263 -1.878 1.00 68.56 461 PRO A O 1
ATOM 3767 N N . HIS A 1 462 ? 9.144 22.837 -2.545 1.00 64.56 462 HIS A N 1
ATOM 3768 C CA . HIS A 1 462 ? 9.202 21.390 -2.341 1.00 64.56 462 HIS A CA 1
ATOM 3769 C C . HIS A 1 462 ? 10.240 20.690 -3.243 1.00 64.56 462 HIS A C 1
ATOM 3771 O O . HIS A 1 462 ? 11.038 19.879 -2.774 1.00 64.56 462 HIS A O 1
ATOM 3777 N N . THR A 1 463 ? 10.296 21.040 -4.532 1.00 71.94 463 THR A N 1
ATOM 3778 C CA . THR A 1 463 ? 11.321 20.516 -5.452 1.00 71.94 463 THR A CA 1
ATOM 3779 C C . THR A 1 463 ? 12.732 20.943 -5.014 1.00 71.94 463 THR A C 1
ATOM 3781 O O . THR A 1 463 ? 13.666 20.139 -5.057 1.00 71.94 463 THR A O 1
ATOM 3784 N N . LEU A 1 464 ? 12.891 22.183 -4.536 1.00 73.62 464 LEU A N 1
ATOM 3785 C CA . LEU A 1 464 ? 14.158 22.707 -4.006 1.00 73.62 464 LEU A CA 1
ATOM 3786 C C . LEU A 1 464 ? 14.592 21.989 -2.724 1.00 73.62 464 LEU A C 1
ATOM 3788 O O . LEU A 1 464 ? 15.772 21.668 -2.574 1.00 73.62 464 LEU A O 1
ATOM 3792 N N . GLN A 1 465 ? 13.647 21.676 -1.836 1.00 68.25 465 GLN A N 1
ATOM 3793 C CA . GLN A 1 465 ? 13.903 20.884 -0.637 1.00 68.25 465 GLN A CA 1
ATOM 3794 C C . GLN A 1 465 ? 14.485 19.506 -0.983 1.00 68.25 465 GLN A C 1
ATOM 3796 O O . GLN A 1 465 ? 15.468 19.086 -0.376 1.00 68.25 465 GLN A O 1
ATOM 3801 N N . HIS A 1 466 ? 13.956 18.806 -1.985 1.00 68.50 466 HIS A N 1
ATOM 3802 C CA . HIS A 1 466 ? 14.534 17.513 -2.369 1.00 68.50 466 HIS A CA 1
ATOM 3803 C C . HIS A 1 466 ? 15.884 17.606 -3.034 1.00 68.50 466 HIS A C 1
ATOM 3805 O O . HIS A 1 466 ? 16.744 16.757 -2.796 1.00 68.50 466 HIS A O 1
ATOM 3811 N N . LEU A 1 467 ? 16.078 18.630 -3.858 1.00 74.19 467 LEU A N 1
ATOM 3812 C CA . LEU A 1 467 ? 17.380 18.905 -4.436 1.00 74.19 467 LEU A CA 1
ATOM 3813 C C . LEU A 1 467 ? 18.427 19.077 -3.318 1.00 74.19 467 LEU A C 1
ATOM 3815 O O . LEU A 1 467 ? 19.530 18.538 -3.413 1.00 74.19 467 LEU A O 1
ATOM 3819 N N . ALA A 1 468 ? 18.038 19.712 -2.209 1.00 70.75 468 ALA A N 1
ATOM 3820 C CA . ALA A 1 468 ? 18.851 19.793 -1.004 1.00 70.75 468 ALA A CA 1
ATOM 3821 C C . ALA A 1 468 ? 19.078 18.444 -0.302 1.00 70.75 468 ALA A C 1
ATOM 3823 O O . ALA A 1 468 ? 20.227 18.075 -0.064 1.00 70.75 468 ALA A O 1
ATOM 3824 N N . GLU A 1 469 ? 18.019 17.693 -0.003 1.00 67.56 469 GLU A N 1
ATOM 3825 C CA . GLU A 1 469 ? 18.104 16.430 0.746 1.00 67.56 469 GLU A CA 1
ATOM 3826 C C . GLU A 1 469 ? 18.902 15.338 0.011 1.00 67.56 469 GLU A C 1
ATOM 3828 O O . GLU A 1 469 ? 19.699 14.625 0.622 1.00 67.56 469 GLU A O 1
ATOM 3833 N N . GLN A 1 470 ? 18.692 15.191 -1.299 1.00 66.88 470 GLN A N 1
ATOM 3834 C CA . GLN A 1 470 ? 19.181 14.040 -2.068 1.00 66.88 470 GLN A CA 1
ATOM 3835 C C . GLN A 1 470 ? 20.557 14.254 -2.707 1.00 66.88 470 GLN A C 1
ATOM 3837 O O . GLN A 1 470 ? 21.283 13.283 -2.949 1.00 66.88 470 GLN A O 1
ATOM 3842 N N . TYR A 1 471 ? 20.908 15.504 -3.023 1.00 66.62 471 TYR A N 1
ATOM 3843 C CA . TYR A 1 471 ? 22.056 15.801 -3.883 1.00 66.62 471 TYR A CA 1
ATOM 3844 C C . TYR A 1 471 ? 23.122 16.650 -3.210 1.00 66.62 471 TYR A C 1
ATOM 3846 O O . TYR A 1 471 ? 24.307 16.342 -3.353 1.00 66.62 471 TYR A O 1
ATOM 3854 N N . PHE A 1 472 ? 22.742 17.643 -2.404 1.00 63.91 472 PHE A N 1
ATOM 3855 C CA . PHE A 1 472 ? 23.729 18.413 -1.638 1.00 63.91 472 PHE A CA 1
ATOM 3856 C C . PHE A 1 472 ? 24.316 17.652 -0.442 1.00 63.91 472 PHE A C 1
ATOM 3858 O O . PHE A 1 472 ? 25.265 18.122 0.177 1.00 63.91 472 PHE A O 1
ATOM 3865 N N . THR A 1 473 ? 23.835 16.436 -0.183 1.00 58.69 473 THR A N 1
ATOM 3866 C CA . THR A 1 473 ? 24.395 15.488 0.788 1.00 58.69 473 THR A CA 1
ATOM 3867 C C . THR A 1 473 ? 25.436 14.528 0.180 1.00 58.69 473 THR A C 1
ATOM 3869 O O . THR A 1 473 ? 26.073 13.769 0.910 1.00 58.69 473 THR A O 1
ATOM 3872 N N . ARG A 1 474 ? 25.662 14.551 -1.147 1.00 64.94 474 ARG A N 1
ATOM 3873 C CA . ARG A 1 474 ? 26.577 13.633 -1.862 1.00 64.94 474 ARG A CA 1
ATOM 3874 C C . ARG A 1 474 ? 28.000 14.190 -2.019 1.00 64.94 474 ARG A C 1
ATOM 3876 O O . ARG A 1 474 ? 28.149 15.377 -2.270 1.00 64.94 474 ARG A O 1
ATOM 3883 N N . PRO A 1 475 ? 29.059 13.356 -2.039 1.00 56.34 475 PRO A N 1
ATOM 3884 C CA . PRO A 1 475 ? 30.467 13.792 -1.972 1.00 56.34 475 PRO A CA 1
ATOM 3885 C C . PRO A 1 475 ? 30.961 14.734 -3.091 1.00 56.34 475 PRO A C 1
ATOM 3887 O O . PRO A 1 475 ? 32.026 15.330 -2.954 1.00 56.34 475 PRO A O 1
ATOM 3890 N N . TYR A 1 476 ? 30.208 14.908 -4.182 1.00 58.50 476 TYR A N 1
ATOM 3891 C CA . TYR A 1 476 ? 30.545 15.824 -5.279 1.00 58.50 476 TYR A CA 1
ATOM 3892 C C . TYR A 1 476 ? 29.922 17.230 -5.141 1.00 58.50 476 TYR A C 1
ATOM 3894 O O . TYR A 1 476 ? 30.135 18.074 -6.012 1.00 58.50 476 TYR A O 1
ATOM 3902 N N . TYR A 1 477 ? 29.201 17.524 -4.048 1.00 62.66 477 TYR A N 1
ATOM 3903 C CA . TYR A 1 477 ? 28.494 18.802 -3.855 1.00 62.66 477 TYR A CA 1
ATOM 3904 C C . TYR A 1 477 ? 29.421 20.030 -3.840 1.00 62.66 477 TYR A C 1
ATOM 3906 O O . TYR A 1 477 ? 28.985 21.134 -4.161 1.00 62.66 477 TYR A O 1
ATOM 3914 N N . ALA A 1 478 ? 30.705 19.867 -3.492 1.00 58.53 478 ALA A N 1
ATOM 3915 C CA . ALA A 1 478 ? 31.673 20.967 -3.459 1.00 58.53 478 ALA A CA 1
ATOM 3916 C C . ALA A 1 478 ? 31.846 21.650 -4.832 1.00 58.53 478 ALA A C 1
ATOM 3918 O O . ALA A 1 478 ? 32.244 22.807 -4.902 1.00 58.53 478 ALA A O 1
ATOM 3919 N N . GLN A 1 479 ? 31.496 20.956 -5.920 1.00 59.94 479 GLN A N 1
ATOM 3920 C CA . GLN A 1 479 ? 31.516 21.483 -7.289 1.00 59.94 479 GLN A CA 1
ATOM 3921 C C . GLN A 1 479 ? 30.254 22.295 -7.641 1.00 59.94 479 GLN A C 1
ATOM 3923 O O . GLN A 1 479 ? 30.105 22.748 -8.772 1.00 59.94 479 GLN A O 1
ATOM 3928 N N . MET A 1 480 ? 29.334 22.473 -6.689 1.00 65.38 480 MET A N 1
ATOM 3929 C CA . MET A 1 480 ? 28.025 23.104 -6.878 1.00 65.38 480 MET A CA 1
ATOM 3930 C C . MET A 1 480 ? 27.836 24.350 -5.992 1.00 65.38 480 MET A C 1
ATOM 3932 O O . MET A 1 480 ? 26.703 24.728 -5.695 1.00 65.38 480 MET A O 1
ATOM 3936 N N . SER A 1 481 ? 28.921 25.015 -5.575 1.00 68.94 481 SER A N 1
ATOM 3937 C CA . SER A 1 481 ? 28.894 26.222 -4.722 1.00 68.94 481 SER A CA 1
ATOM 3938 C C . SER A 1 481 ? 27.972 27.326 -5.250 1.00 68.94 481 SER A C 1
ATOM 3940 O O . SER A 1 481 ? 27.254 27.976 -4.484 1.00 68.94 481 SER A O 1
ATOM 3942 N N . ASP A 1 482 ? 27.950 27.505 -6.568 1.00 66.50 482 ASP A N 1
ATOM 3943 C CA . ASP A 1 482 ? 27.138 28.523 -7.236 1.00 66.50 482 ASP A CA 1
ATOM 3944 C C . ASP A 1 482 ? 25.645 28.172 -7.173 1.00 66.50 482 ASP A C 1
ATOM 3946 O O . ASP A 1 482 ? 24.804 29.049 -6.973 1.00 66.50 482 ASP A O 1
ATOM 3950 N N . LEU A 1 483 ? 25.318 26.878 -7.255 1.00 66.19 483 LEU A N 1
ATOM 3951 C CA . LEU A 1 483 ? 23.955 26.364 -7.125 1.00 66.19 483 LEU A CA 1
ATOM 3952 C C . LEU A 1 483 ? 23.462 26.459 -5.676 1.00 66.19 483 LEU A C 1
ATOM 3954 O O . LEU A 1 483 ? 22.322 26.849 -5.459 1.00 66.19 483 LEU A O 1
ATOM 3958 N N . ILE A 1 484 ? 24.320 26.199 -4.684 1.00 69.50 484 ILE A N 1
ATOM 3959 C CA . ILE A 1 484 ? 23.997 26.407 -3.261 1.00 69.50 484 ILE A CA 1
ATOM 3960 C C . ILE A 1 484 ? 23.729 27.890 -2.986 1.00 69.50 484 ILE A C 1
ATOM 3962 O O . ILE A 1 484 ? 22.753 28.236 -2.324 1.00 69.50 484 ILE A O 1
ATOM 3966 N N . SER A 1 485 ? 24.569 28.782 -3.518 1.00 73.38 485 SER A N 1
ATOM 3967 C CA . SER A 1 485 ? 24.390 30.233 -3.377 1.00 73.38 485 SER A CA 1
ATOM 3968 C C . SER A 1 485 ? 23.091 30.715 -4.016 1.00 73.38 485 SER A C 1
ATOM 3970 O O . SER A 1 485 ? 22.430 31.613 -3.496 1.00 73.38 485 SER A O 1
ATOM 3972 N N . LEU A 1 486 ? 22.714 30.118 -5.145 1.00 70.25 486 LEU A N 1
ATOM 3973 C CA . LEU A 1 486 ? 21.450 30.392 -5.807 1.00 70.25 486 LEU A CA 1
ATOM 3974 C C . LEU A 1 486 ? 20.262 29.846 -5.014 1.00 70.25 486 LEU A C 1
ATOM 3976 O O . LEU A 1 486 ? 19.272 30.556 -4.860 1.00 70.25 486 LEU A O 1
ATOM 3980 N N . LEU A 1 487 ? 20.385 28.646 -4.443 1.00 69.75 487 LEU A N 1
ATOM 3981 C CA . LEU A 1 487 ? 19.372 28.062 -3.569 1.00 69.75 487 LEU A CA 1
ATOM 3982 C C . LEU A 1 487 ? 19.132 28.967 -2.350 1.00 69.75 487 LEU A C 1
ATOM 3984 O O . LEU A 1 487 ? 18.007 29.393 -2.123 1.00 69.75 487 LEU A O 1
ATOM 3988 N N . LYS A 1 488 ? 20.205 29.409 -1.671 1.00 72.12 488 LYS A N 1
ATOM 3989 C CA . LYS A 1 488 ? 20.152 30.385 -0.560 1.00 72.12 488 LYS A CA 1
ATOM 3990 C C . LYS A 1 488 ? 19.376 31.662 -0.911 1.00 72.12 488 LYS A C 1
ATOM 3992 O O . LYS A 1 488 ? 18.741 32.243 -0.039 1.00 72.12 488 LYS A O 1
ATOM 3997 N N . LYS A 1 489 ? 19.443 32.118 -2.168 1.00 74.00 489 LYS A N 1
ATOM 3998 C CA . LYS A 1 489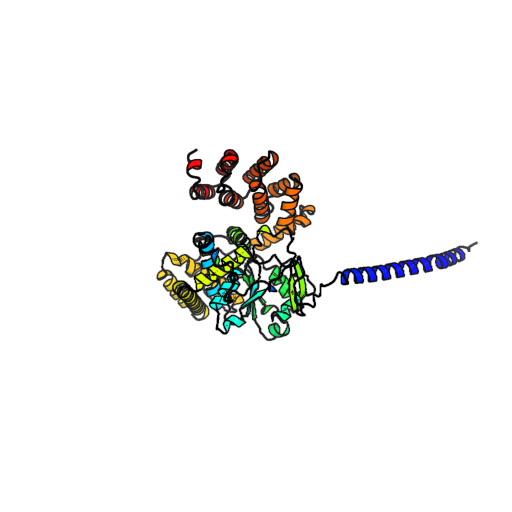 ? 18.741 33.323 -2.646 1.00 74.00 489 LYS A CA 1
ATOM 3999 C C . LYS A 1 489 ? 17.281 33.077 -3.022 1.00 74.00 489 LYS A C 1
ATOM 4001 O O . LYS A 1 489 ? 16.517 34.035 -3.071 1.00 74.00 489 LYS A O 1
ATOM 4006 N N . THR A 1 490 ? 16.926 31.842 -3.359 1.00 66.75 490 THR A N 1
ATOM 4007 C CA . THR A 1 490 ? 15.635 31.491 -3.970 1.00 66.75 490 THR A CA 1
ATOM 4008 C C . THR A 1 490 ? 14.704 30.745 -3.017 1.00 66.75 490 THR A C 1
ATOM 4010 O O . THR A 1 490 ? 13.500 30.726 -3.258 1.00 66.75 490 THR A O 1
ATOM 4013 N N . THR A 1 491 ? 15.218 30.179 -1.921 1.00 65.75 491 THR A N 1
ATOM 4014 C CA . THR A 1 491 ? 14.430 29.395 -0.962 1.00 65.75 491 THR A CA 1
ATOM 4015 C C . THR A 1 491 ? 14.104 30.138 0.329 1.00 65.75 491 THR A C 1
ATOM 4017 O O . THR A 1 491 ? 14.835 31.027 0.762 1.00 65.75 491 THR A O 1
ATOM 4020 N N . ASP A 1 492 ? 13.029 29.715 0.991 1.00 67.50 492 ASP A N 1
ATOM 4021 C CA . ASP A 1 492 ? 12.644 30.193 2.317 1.00 67.50 492 ASP A CA 1
ATOM 4022 C C . ASP A 1 492 ? 13.563 29.677 3.449 1.00 67.50 492 ASP A C 1
ATOM 4024 O O . ASP A 1 492 ? 14.424 28.810 3.267 1.00 67.50 492 ASP A O 1
ATOM 4028 N N . GLN A 1 493 ? 13.378 30.223 4.657 1.00 63.59 493 GLN A N 1
ATOM 4029 C CA . GLN A 1 493 ? 14.141 29.843 5.854 1.00 63.59 493 GLN A CA 1
ATOM 4030 C C . GLN A 1 493 ? 13.992 28.363 6.242 1.00 63.59 493 GLN A C 1
ATOM 4032 O O . GLN A 1 493 ? 14.908 27.811 6.848 1.00 63.59 493 GLN A O 1
ATOM 4037 N N . VAL A 1 494 ? 12.873 27.720 5.893 1.00 54.50 494 VAL A N 1
ATOM 4038 C CA . VAL A 1 494 ? 12.593 26.311 6.225 1.00 54.50 494 VAL A CA 1
ATOM 4039 C C . VAL A 1 494 ? 13.442 25.377 5.363 1.00 54.50 494 VAL A C 1
ATOM 4041 O O . VAL A 1 494 ? 14.040 24.423 5.851 1.00 54.50 494 VAL A O 1
ATOM 4044 N N . THR A 1 495 ? 13.576 25.682 4.077 1.00 59.69 495 THR A N 1
ATOM 4045 C CA . THR A 1 495 ? 14.461 24.925 3.183 1.00 59.69 495 THR A CA 1
ATOM 4046 C C . THR A 1 495 ? 15.931 25.104 3.586 1.00 59.69 495 THR A C 1
ATOM 4048 O O . THR A 1 495 ? 16.727 24.164 3.544 1.00 59.69 495 THR A O 1
ATOM 4051 N N . LEU A 1 496 ? 16.289 26.303 4.058 1.00 64.25 496 LEU A N 1
ATOM 4052 C CA . LEU A 1 496 ? 17.628 26.602 4.571 1.00 64.25 496 LEU A CA 1
ATOM 4053 C C . LEU A 1 496 ? 17.938 25.882 5.890 1.00 64.25 496 LEU A C 1
ATOM 4055 O O . LEU A 1 496 ? 19.082 25.470 6.095 1.00 64.25 496 LEU A O 1
ATOM 4059 N N . SER A 1 497 ? 16.948 25.675 6.765 1.00 59.00 497 SER A N 1
ATOM 4060 C CA . SER A 1 497 ? 17.154 24.906 7.997 1.00 59.00 497 SER A CA 1
ATOM 4061 C C . SER A 1 497 ? 17.426 23.427 7.710 1.00 59.00 497 SER A C 1
ATOM 4063 O O . SER A 1 497 ? 18.285 22.837 8.360 1.00 59.00 497 SER A O 1
ATOM 4065 N N . ILE A 1 498 ? 16.809 22.847 6.676 1.00 57.09 498 ILE A N 1
ATOM 4066 C CA . ILE A 1 498 ? 17.065 21.456 6.249 1.00 57.09 498 ILE A CA 1
ATOM 4067 C C . ILE A 1 498 ? 18.503 21.276 5.740 1.00 57.09 498 ILE A C 1
ATOM 4069 O O . ILE A 1 498 ? 19.146 20.263 6.021 1.00 57.09 498 ILE A O 1
ATOM 4073 N N . LEU A 1 499 ? 19.052 22.277 5.046 1.00 58.91 499 LEU A N 1
ATOM 4074 C CA . LEU A 1 499 ? 20.474 22.286 4.691 1.00 58.91 499 LEU A CA 1
ATOM 4075 C C . LEU A 1 499 ? 21.374 22.359 5.937 1.00 58.91 499 LEU A C 1
ATOM 4077 O O . LEU A 1 499 ? 22.410 21.697 5.986 1.00 58.91 499 LEU A O 1
ATOM 4081 N N . SER A 1 500 ? 20.979 23.123 6.961 1.00 58.09 500 SER A N 1
ATOM 4082 C CA . SER A 1 500 ? 21.750 23.262 8.209 1.00 58.09 500 SER A CA 1
ATOM 4083 C C . SER A 1 500 ? 21.774 21.988 9.064 1.00 58.09 500 SER A C 1
ATOM 4085 O O . SER A 1 500 ? 22.806 21.649 9.646 1.00 58.09 500 SER A O 1
ATOM 4087 N N . GLU A 1 501 ? 20.672 21.234 9.094 1.00 54.53 501 GLU A N 1
ATOM 4088 C CA . GLU A 1 501 ? 20.547 20.002 9.885 1.00 54.53 501 GLU A CA 1
ATOM 4089 C C . GLU A 1 501 ? 21.351 18.834 9.290 1.00 54.53 501 GLU A C 1
ATOM 4091 O O . GLU A 1 501 ? 21.857 17.990 10.028 1.00 54.53 501 GLU A O 1
ATOM 4096 N N . ASN A 1 502 ? 21.559 18.814 7.970 1.00 54.09 502 ASN A N 1
ATOM 4097 C CA . ASN A 1 502 ? 22.248 17.731 7.259 1.00 54.09 502 ASN A CA 1
ATOM 4098 C C . ASN A 1 502 ? 23.775 17.928 7.129 1.00 54.09 502 ASN A C 1
ATOM 4100 O O . ASN A 1 502 ? 24.383 17.495 6.153 1.00 54.09 502 ASN A O 1
ATOM 4104 N N . ASN A 1 503 ? 24.423 18.556 8.118 1.00 50.38 503 ASN A N 1
ATOM 4105 C CA . ASN A 1 503 ? 25.873 18.813 8.153 1.00 50.38 503 ASN A CA 1
ATOM 4106 C C . ASN A 1 503 ? 26.435 19.752 7.056 1.00 50.38 503 ASN A C 1
ATOM 4108 O O . ASN A 1 503 ? 27.654 19.824 6.898 1.00 50.38 503 ASN A O 1
ATOM 4112 N N . CYS A 1 504 ? 25.630 20.592 6.388 1.00 51.41 504 CYS A N 1
ATOM 4113 C CA . CYS A 1 504 ? 26.177 21.712 5.595 1.00 51.41 504 CYS A CA 1
ATOM 4114 C C . CYS A 1 504 ? 26.626 22.911 6.462 1.00 51.41 504 CYS A C 1
ATOM 4116 O O . CYS A 1 504 ? 26.812 24.014 5.949 1.00 51.41 504 CYS A O 1
ATOM 4118 N N . ASN A 1 505 ? 26.841 22.737 7.770 1.00 46.12 505 ASN A N 1
ATOM 4119 C CA . ASN A 1 505 ? 27.225 23.825 8.680 1.00 46.12 505 ASN A CA 1
ATOM 4120 C C . ASN A 1 505 ? 28.581 24.469 8.3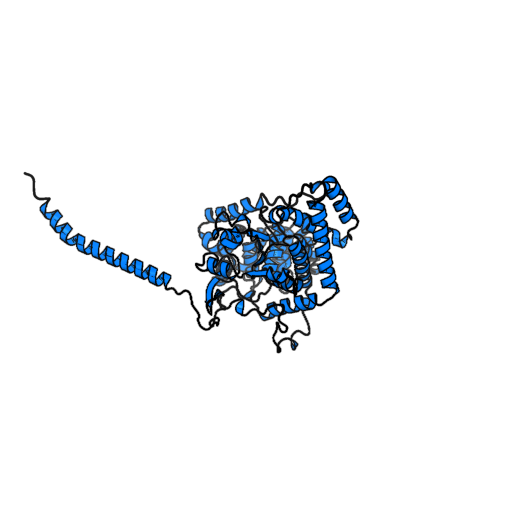31 1.00 46.12 505 ASN A C 1
ATOM 4122 O O . ASN A 1 505 ? 28.742 25.674 8.510 1.00 46.12 505 ASN A O 1
ATOM 4126 N N . GLN A 1 506 ? 29.522 23.724 7.735 1.00 49.09 506 GLN A N 1
ATOM 4127 C CA . GLN A 1 506 ? 30.764 24.301 7.189 1.00 49.09 506 GLN A CA 1
ATOM 4128 C C . GLN A 1 506 ? 30.541 25.201 5.953 1.00 49.09 506 GLN A C 1
ATOM 4130 O O . GLN A 1 506 ? 31.405 26.008 5.628 1.00 49.09 506 GLN A O 1
ATOM 4135 N N . LEU A 1 507 ? 29.395 25.092 5.272 1.00 48.91 507 LEU A N 1
ATOM 4136 C CA . LEU A 1 507 ? 29.030 25.862 4.070 1.00 48.91 507 LEU A CA 1
ATOM 4137 C C . LEU A 1 507 ? 28.037 26.996 4.345 1.00 48.91 507 LEU A C 1
ATOM 4139 O O . LEU A 1 507 ? 27.859 27.871 3.505 1.00 48.91 507 LEU A O 1
ATOM 4143 N N . LEU A 1 508 ? 27.329 26.969 5.474 1.00 48.53 508 LEU A N 1
ATOM 4144 C CA . LEU A 1 508 ? 26.526 28.110 5.925 1.00 48.53 508 LEU A CA 1
ATOM 4145 C C . LEU A 1 508 ? 27.398 29.193 6.574 1.00 48.53 508 LEU A C 1
ATOM 4147 O O . LEU A 1 508 ? 26.995 30.350 6.599 1.00 48.53 508 LEU A O 1
ATOM 4151 N N . ALA A 1 509 ? 28.586 28.814 7.056 1.00 53.41 509 ALA A N 1
ATOM 4152 C CA . ALA A 1 509 ? 29.583 29.719 7.623 1.00 53.41 509 ALA A CA 1
ATOM 4153 C C . ALA A 1 509 ? 30.435 30.466 6.571 1.00 53.41 509 ALA A C 1
ATOM 4155 O O . ALA A 1 509 ? 31.065 31.462 6.923 1.00 53.41 509 ALA A O 1
ATOM 4156 N N . ASN A 1 510 ? 30.433 30.002 5.312 1.00 46.44 510 ASN A N 1
ATOM 4157 C CA . ASN A 1 510 ? 31.040 30.656 4.143 1.00 46.44 510 ASN A CA 1
ATOM 4158 C C . ASN A 1 510 ? 29.947 31.230 3.228 1.00 46.44 510 ASN A C 1
ATOM 4160 O O . ASN A 1 510 ? 30.220 32.269 2.592 1.00 46.44 510 ASN A O 1
#

pLDDT: mean 82.8, std 14.97, range [42.09, 98.62]

Radius of gyration: 27.96 Å; Cα contacts (8 Å, |Δi|>4): 605; chains: 1; bounding box: 63×60×111 Å

Mean predicted aligned error: 11.96 Å

Secondary structure (DSSP, 8-state):
----SHHHHHHHHHHHHHHHHHHHHHHHHHHHHHHHHHH-S---EETTSPPPTTEE-GGGSPPTTSS-TT-TTTGGGGSS-TTTT-HHHHHHHHHHHHHHHHHHHH-TTSEEEEETTTSHHHHHHHHHHTTTSGGGGGEEEE---TTTTT-TTHHHHHHHTT--HHHHHTT--EEEEE-SSS-HHHHHHHHTS-TTTGGGEEEEESS-SSTTS-B-HHHHHHH-TTGGGS-HHHHHHHHHHHHTS-BSSPPP-EEEEETTEEEEEEETTSTTGGGB-HHHHHHHHHHHHHHHTSHHHHHHHHHHHHHHHHHHHHHHHS-HHHHHHHHHHHHHHS-TTTHHHHHHHHHHHHHHHHHHT------GGGGT------THHHHHHHHHHHHHHHHH-GGGHHHHTSHHHHHHHHHHTT-HHHHHHHHHHT--HHHHHHHHHHHHHS---HHHHHHHHHHHHHS-HHHHHHHHHHTTTSTTGGGGHHHHHHHHHHS-HHHHHHHHHTTTHHHH--

Sequence (510 aa):
MQRPIISSLRRWNAFILPYALTLFVTFSALAVLFTAMWSVSAQAKWTDGQIPHGWESYLTRPDILSPNILGAGAQSQLQTDPLDSDRSWVQIRNAHFSFVASLLEFYPDEDIYFLARDSEYLYDVAKLATEGTEEANRIHLLNISRANMKGRLLKSYLNENGITESGLRDGKKIVFIDTGFYGSVEKQISRTFSRKARPNIKTHFILSLNPMFPSSLTFLIWLDALANKKEASSMKVKILNYEHMHRFTSRSTQFASVGGQIHPISRTDYDNTEFVSKEKALLYMQNIKKEWQKDSVREKFQFDREKTKRLIAVLVNQPSETAVSEIRKILEEAPLRELPFYEALIRDIFAAQKNMEVNIDVNLKLLGFRDVLDAVDVVDAFEANREERIRRFPKWSIYLSNPSASIKEFFAQEDWAMIKEFIDANIDDEINFIIIKHLYDEKATGVKHYLQKMMIEKASPHTLQHLAEQYFTRPYYAQMSDLISLLKKTTDQVTLSILSENNCNQLLAN

Foldseek 3Di:
DDDDDVVVVVVVCVPVVVVVVVVVVVVVVVVVVVVVVVPPVDQDAAQVLDDDPQKDFCVPQDQLPDPCNPPPPCPVVCPPPVLVVVLQNVLLLLLLLLVLLLVCLLCVQAQEEEAPLQCPLSLLNNCLLQPPHPVNVSRHYDQADPQALVAPCLQVQCVVVVNHQVCLLVPHAYEYEDQDAACPVVVSSLVSYDPNSNLRYHYEYCQYLDLLHFHQVLSQCSVPVCSLVDASQLSSVVSVVSSLAAHADDRFNHWHHRSNHITRMDGCPDPSCPRHDNNRNSSSSVVSSVQSPDPVSSVVSVVSNVLSNVLLCLQFVDDQVSSLVVLLVVLVPDDPSCNSNSSSSNSSCVSSCSVSVTDGPYDVVSNVRDPSPPSVPVPCVPVCLLVVVCVVPVVCPVCVVPVLVNLVVCLVVVVLVVLQVCLVVVSDLVNLVSSLVSLQVDDDDPSSLVSLLSNLQRPDLSSLLCNLVPHCLDPVVVVVLVSVVSNVVRHDPVSVVSNVVSPCVVVVVD

Solvent-accessible surface area (backbone atoms only — not comparable to full-atom values): 28602 Å² total; per-residue (Å²): 142,83,85,89,64,72,71,60,57,57,55,52,51,69,62,48,51,61,54,54,51,49,52,51,50,50,50,51,52,48,49,51,49,48,52,45,54,66,63,57,60,60,75,56,68,33,77,84,55,55,79,55,92,64,46,47,45,69,88,76,55,74,55,79,84,46,94,61,65,67,44,92,79,49,64,76,77,50,80,69,57,71,58,83,74,32,66,68,52,53,30,51,54,52,16,38,46,54,36,43,28,40,46,52,61,58,44,76,86,35,37,38,33,20,32,38,71,58,26,46,67,46,42,44,50,46,49,64,77,22,62,97,46,78,63,38,81,32,62,40,78,40,67,66,34,87,67,22,69,81,37,92,52,44,67,59,39,36,38,76,71,70,56,34,69,65,49,25,59,74,65,47,36,35,33,37,38,40,68,58,43,72,54,71,61,56,60,54,56,46,64,79,43,54,85,78,25,36,83,32,58,44,58,41,21,54,47,36,46,32,74,91,37,19,36,30,45,47,31,42,34,49,81,32,79,58,42,84,79,42,53,60,77,80,46,46,61,66,49,52,54,56,56,56,46,56,18,67,58,65,77,27,51,39,66,33,34,39,51,86,42,69,39,43,28,23,58,69,84,47,97,70,47,90,35,45,31,50,68,59,23,43,47,53,51,50,51,54,53,59,49,57,70,36,65,71,49,47,52,49,35,51,50,42,28,54,50,44,46,50,51,51,49,38,48,56,74,40,58,43,71,57,24,52,53,52,52,50,51,54,58,70,71,38,56,79,92,45,37,62,49,56,54,18,45,54,50,27,51,65,49,32,24,73,81,53,74,50,71,66,73,60,66,56,62,81,74,72,48,74,93,59,72,78,33,72,65,51,44,61,50,46,58,47,48,53,53,48,45,30,69,78,37,61,85,45,49,72,36,72,73,44,46,72,63,44,51,53,47,30,63,76,70,64,38,57,67,60,55,46,52,45,49,76,61,60,75,44,72,70,56,51,48,52,50,49,50,62,60,69,76,46,85,80,43,76,66,46,51,50,51,52,48,52,36,63,76,58,48,51,72,68,56,48,41,47,51,46,68,72,46,64,68,38,98,70,36,83,82,38,58,69,53,52,56,47,44,69,74,71,51,59,73,69,53,52,48,57,45,49,73,68,70,40,53,80,62,74,77,105

Nearest PDB structures (foldseek):
  8a0m-assembly2_D  TM=4.746E-01  e=1.438E-01  Haemophilus influenzae
  1vli-assembly1_A  TM=2.384E-01  e=1.914E+00  Bacillus subtilis
  7b6h-assembly1_A  TM=1.280E-01  e=6.282E+00  Drosophila melanogaster